Protein 2XXL (pdb70)

CATH classification: 3.30.1640.30 (+2 more: 2.40.10.10, 2.40.10.10)

Radius of gyration: 35.16 Å; Cα contacts (8 Å, |Δi|>4): 1669; chains: 2; bounding box: 76×98×61 Å

Secondary structure (DSSP, 8-state):
-TT-EEE-TTS-EEEEEEGGGBHHHHHHHHHHHHTTSPPPHHHHHHHHHHEEEEETTEEEEEEEGGGB-S-HHHHHHHT-TT---S--------SS-B--TTSSTTEEEEEEE-SSSEEEEEEEEEEETTEEEE-GGGTTT-TTTEEEEEES-SBTT-S--EEEETTEEEEPPPPEEEEEEEEEE-TT-BTTTTBS--EEEEESS----BTTB-PPB---SHHHHHHTTT-SEEEEEE---BTTB-S-SB-EEEEEEEE-HHHHHHHHTS---TTEEEE--S-SSSGGGSPTT-EEEEEE--TT-SS-EEEEEEEEEE----TTSPPPPEEEEEGGGGHHHHHHHHHHH-SS--/-TT-EEE-TTS-EEEEEEGGGBHHHHHHHHHHHHTTSPPPHHHHHHHHHHEEEEETTEEEEEEEGGGB-S-HHHHHHHT-TT---S----PPP-SS-B--TTSSTTEEEEEEEETTEEEEEEEEEEEETTEEEE-GGGTTTTTTTEEEEEES-SBTT-SS-EEEETTEEEEPPPPEEEEEEEEEE-TT-BTTTTBS--EEEEESS----BTTB-PPB---SHHHHHHTTT-SEEEEEES-EETTEES-SB-EEEEEEEE-HHHHHHHHTS---TTEEEE--S-SSSGGGSPTT-EEEEEE--TT-SS-EEEEEEEEEE----TTSPPPPEEEEEGGGGHHHHHHHHHHH-SS--

Structure (mmCIF, N/CA/C/O backbone):
data_2XXL
#
_entry.id   2XXL
#
_cell.length_a   78.260
_cell.length_b   92.040
_cell.length_c   113.340
_cell.angle_alpha   90.00
_cell.angle_beta   90.00
_cell.angle_gamma   90.00
#
_symmetry.space_group_name_H-M   'P 21 21 21'
#
loop_
_entity.id
_entity.type
_entity.pdbx_description
1 polymer 'GRAM-POSITIVE SPECIFIC SERINE PROTEASE, ISOFORM B'
2 branched beta-D-mannopyranose-(1-4)-2-acetamido-2-deoxy-beta-D-glucopyranose-(1-4)-[alpha-L-fucopyranose-(1-6)]2-acetamido-2-deoxy-beta-D-glucopyranose
3 non-polymer 2-acetamido-2-deoxy-beta-D-glucopyranose
4 non-polymer 'CALCIUM ION'
5 water water
#
loop_
_atom_site.group_PDB
_atom_site.id
_atom_site.type_symbol
_atom_site.label_atom_id
_atom_site.label_alt_id
_atom_site.label_comp_id
_atom_site.label_asym_id
_atom_site.label_entity_id
_atom_site.label_seq_id
_atom_site.pdbx_PDB_ins_code
_atom_site.Cartn_x
_atom_site.Cartn_y
_atom_site.Cartn_z
_atom_site.occupancy
_atom_site.B_iso_or_equiv
_atom_site.auth_seq_id
_atom_site.auth_comp_id
_atom_site.auth_asym_id
_atom_site.auth_atom_id
_atom_site.pdbx_PDB_model_num
ATOM 1 N N . ASP A 1 27 ? 5.804 -2.307 24.563 1.00 22.34 27 ASP A N 1
ATOM 2 C CA . ASP A 1 27 ? 6.063 -1.333 23.495 1.00 21.81 27 ASP A CA 1
ATOM 3 C C . ASP A 1 27 ? 5.689 0.071 23.951 1.00 22.83 27 ASP A C 1
ATOM 4 O O . ASP A 1 27 ? 4.914 0.224 24.902 1.00 20.53 27 ASP A O 1
ATOM 9 N N . TYR A 1 28 ? 6.175 1.100 23.216 1.00 19.46 28 TYR A N 1
ATOM 10 C CA . TYR A 1 28 ? 5.834 2.494 23.506 1.00 17.56 28 TYR A CA 1
ATOM 11 C C . TYR A 1 28 ? 4.306 2.622 23.589 1.00 18.91 28 TYR A C 1
ATOM 12 O O . TYR A 1 28 ? 3.582 2.107 22.717 1.00 17.05 28 TYR A O 1
ATOM 21 N N . ALA A 1 29 ? 3.833 3.302 24.649 1.00 15.50 29 ALA A N 1
ATOM 22 C CA . ALA A 1 29 ? 2.427 3.612 24.927 1.00 16.17 29 ALA A CA 1
ATOM 23 C C . ALA A 1 29 ? 1.504 2.420 25.255 1.00 17.50 29 ALA A C 1
ATOM 24 O O . ALA A 1 29 ? 0.310 2.624 25.438 1.00 16.31 29 ALA A O 1
ATOM 26 N N . ASP A 1 30 ? 2.067 1.214 25.446 1.00 15.51 30 ASP A N 1
ATOM 27 C CA . ASP A 1 30 ? 1.270 0.048 25.857 1.00 16.57 30 ASP A CA 1
ATOM 28 C C . ASP A 1 30 ? 0.651 0.293 27.231 1.00 21.25 30 ASP A C 1
ATOM 29 O O . ASP A 1 30 ? 1.245 1.005 28.068 1.00 17.61 30 ASP A O 1
ATOM 34 N N . ASP A 1 31 ? -0.549 -0.276 27.450 1.00 19.64 31 ASP A N 1
ATOM 35 C CA . ASP A 1 31 ? -1.211 -0.205 28.750 1.00 19.75 31 ASP A CA 1
ATOM 36 C C . ASP A 1 31 ? -0.347 -0.929 29.778 1.00 22.96 31 ASP A C 1
ATOM 37 O O . ASP A 1 31 ? 0.330 -1.910 29.448 1.00 21.45 31 ASP A O 1
ATOM 42 N N . CYS A 1 32 ? -0.306 -0.400 31.012 1.00 19.97 32 CYS A N 1
ATOM 43 C CA . CYS A 1 32 ? 0.504 -0.990 32.079 1.00 18.53 32 CYS A CA 1
ATOM 44 C C . CYS A 1 32 ? -0.075 -0.651 33.443 1.00 21.60 32 CYS A C 1
ATOM 45 O O . CYS A 1 32 ? -0.994 0.165 33.555 1.00 19.84 32 CYS A O 1
ATOM 48 N N . THR A 1 33 ? 0.486 -1.268 34.483 1.00 18.96 33 THR A N 1
ATOM 49 C CA . THR A 1 33 ? 0.100 -0.952 35.865 1.00 19.97 33 THR A CA 1
ATOM 50 C C . THR A 1 33 ? 1.343 -0.465 36.576 1.00 20.77 33 THR A C 1
ATOM 51 O O . THR A 1 33 ? 2.399 -1.076 36.456 1.00 21.90 33 THR A O 1
ATOM 55 N N . THR A 1 34 ? 1.246 0.684 37.249 1.00 19.10 34 THR A N 1
ATOM 56 C CA . THR A 1 34 ? 2.396 1.228 37.988 1.00 18.49 34 THR A CA 1
ATOM 57 C C . THR A 1 34 ? 2.710 0.323 39.204 1.00 21.87 34 THR A C 1
ATOM 58 O O . THR A 1 34 ? 1.823 -0.437 39.628 1.00 21.87 34 THR A O 1
ATOM 62 N N . PRO A 1 35 ? 3.920 0.405 39.802 1.00 17.41 35 PRO A N 1
ATOM 63 C CA . PRO A 1 35 ? 4.215 -0.421 40.992 1.00 17.69 35 PRO A CA 1
ATOM 64 C C . PRO A 1 35 ? 3.238 -0.196 42.150 1.00 23.57 35 PRO A C 1
ATOM 65 O O . PRO A 1 35 ? 3.008 -1.124 42.942 1.00 22.64 35 PRO A O 1
ATOM 69 N N . ASP A 1 36 ? 2.645 1.025 42.227 1.00 19.92 36 ASP A N 1
ATOM 70 C CA . ASP A 1 36 ? 1.630 1.424 43.216 1.00 19.47 36 ASP A CA 1
ATOM 71 C C . ASP A 1 36 ? 0.176 1.257 42.747 1.00 24.08 36 ASP A C 1
ATOM 72 O O . ASP A 1 36 ? -0.745 1.812 43.348 1.00 24.19 36 ASP A O 1
ATOM 77 N N . GLY A 1 37 ? -0.015 0.461 41.694 1.00 21.01 37 GLY A N 1
ATOM 78 C CA . GLY A 1 37 ? -1.323 0.028 41.201 1.00 21.47 37 GLY A CA 1
ATOM 79 C C . GLY A 1 37 ? -2.209 0.944 40.394 1.00 26.37 37 GLY A C 1
ATOM 80 O O . GLY A 1 37 ? -3.413 0.690 40.295 1.00 27.31 37 GLY A O 1
ATOM 81 N N . ASP A 1 38 ? -1.646 1.987 39.780 1.00 21.11 38 ASP A N 1
ATOM 82 C CA . ASP A 1 38 ? -2.446 2.871 38.942 1.00 19.64 38 ASP A CA 1
ATOM 83 C C . ASP A 1 38 ? -2.369 2.389 37.505 1.00 23.12 38 ASP A C 1
ATOM 84 O O . ASP A 1 38 ? -1.306 1.949 37.067 1.00 22.03 38 ASP A O 1
ATOM 89 N N . GLN A 1 39 ? -3.485 2.478 36.775 1.00 20.95 39 GLN A N 1
ATOM 90 C CA . GLN A 1 39 ? -3.480 2.117 35.363 1.00 21.29 39 GLN A CA 1
ATOM 91 C C . GLN A 1 39 ? -2.829 3.264 34.581 1.00 23.61 39 GLN A C 1
ATOM 92 O O . GLN A 1 39 ? -3.033 4.440 34.885 1.00 22.11 39 GLN A O 1
ATOM 98 N N . GLY A 1 40 ? -2.034 2.905 33.598 1.00 21.60 40 GLY A N 1
ATOM 99 C CA . GLY A 1 40 ? -1.371 3.916 32.788 1.00 20.41 40 GLY A CA 1
ATOM 100 C C . GLY A 1 40 ? -0.830 3.392 31.486 1.00 21.76 40 GLY A C 1
ATOM 101 O O . GLY A 1 40 ? -1.300 2.368 30.962 1.00 19.74 40 GLY A O 1
ATOM 102 N N . GLN A 1 41 ? 0.176 4.106 30.964 1.00 16.53 41 GLN A N 1
ATOM 103 C CA . GLN A 1 41 ? 0.815 3.733 29.706 1.00 15.37 41 GLN A CA 1
ATOM 104 C C . GLN A 1 41 ? 2.311 3.861 29.809 1.00 18.67 41 GLN A C 1
ATOM 105 O O . GLN A 1 41 ? 2.829 4.646 30.621 1.00 17.30 41 GLN A O 1
ATOM 111 N N . CYS A 1 42 ? 3.009 3.057 29.015 1.00 17.19 42 CYS A N 1
ATOM 112 C CA . CYS A 1 42 ? 4.459 2.982 28.967 1.00 18.55 42 CYS A CA 1
ATOM 113 C C . CYS A 1 42 ? 4.980 4.219 28.214 1.00 18.79 42 CYS A C 1
ATOM 114 O O . CYS A 1 42 ? 4.919 4.288 26.986 1.00 15.48 42 CYS A O 1
ATOM 117 N N . MET A 1 43 ? 5.475 5.208 28.961 1.00 14.14 43 MET A N 1
ATOM 118 C CA . MET A 1 43 ? 5.881 6.486 28.369 1.00 13.60 43 MET A CA 1
ATOM 119 C C . MET A 1 43 ? 7.337 6.904 28.712 1.00 16.60 43 MET A C 1
ATOM 120 O O . MET A 1 43 ? 7.856 6.508 29.752 1.00 16.17 43 MET A O 1
ATOM 125 N N . PRO A 1 44 ? 7.992 7.769 27.893 1.00 12.99 44 PRO A N 1
ATOM 126 C CA . PRO A 1 44 ? 9.301 8.303 28.311 1.00 12.80 44 PRO A CA 1
ATOM 127 C C . PRO A 1 44 ? 9.091 9.158 29.567 1.00 14.67 44 PRO A C 1
ATOM 128 O O . PRO A 1 44 ? 7.967 9.637 29.792 1.00 11.94 44 PRO A O 1
ATOM 132 N N . PHE A 1 45 ? 10.144 9.371 30.383 1.00 13.46 45 PHE A N 1
ATOM 133 C CA . PHE A 1 45 ? 9.965 10.166 31.606 1.00 12.84 45 PHE A CA 1
ATOM 134 C C . PHE A 1 45 ? 9.477 11.574 31.310 1.00 14.02 45 PHE A C 1
ATOM 135 O O . PHE A 1 45 ? 8.720 12.114 32.098 1.00 12.74 45 PHE A O 1
ATOM 143 N N . SER A 1 46 ? 9.920 12.165 30.177 1.00 11.86 46 SER A N 1
ATOM 144 C CA . SER A 1 46 ? 9.558 13.536 29.763 1.00 11.50 46 SER A CA 1
ATOM 145 C C . SER A 1 46 ? 8.078 13.680 29.420 1.00 12.45 46 SER A C 1
ATOM 146 O O . SER A 1 46 ? 7.610 14.805 29.237 1.00 9.63 46 SER A O 1
ATOM 149 N N . SER A 1 47 ? 7.357 12.544 29.298 1.00 9.05 47 SER A N 1
ATOM 150 C CA . SER A 1 47 ? 5.925 12.515 29.019 1.00 8.58 47 SER A CA 1
ATOM 151 C C . SER A 1 47 ? 5.151 12.061 30.246 1.00 12.60 47 SER A C 1
ATOM 152 O O . SER A 1 47 ? 3.999 11.666 30.127 1.00 11.61 47 SER A O 1
ATOM 155 N N . CYS A 1 48 ? 5.777 12.138 31.428 1.00 10.42 48 CYS A N 1
ATOM 156 C CA . CYS A 1 48 ? 5.080 11.788 32.645 1.00 10.62 48 CYS A CA 1
ATOM 157 C C . CYS A 1 48 ? 5.288 12.903 33.639 1.00 13.65 48 CYS A C 1
ATOM 158 O O . CYS A 1 48 ? 6.392 13.059 34.165 1.00 12.92 48 CYS A O 1
ATOM 161 N N . ARG A 1 49 ? 4.247 13.709 33.865 1.00 12.40 49 ARG A N 1
ATOM 162 C CA . ARG A 1 49 ? 4.367 14.858 34.749 1.00 12.93 49 ARG A CA 1
ATOM 163 C C . ARG A 1 49 ? 4.984 14.515 36.118 1.00 15.29 49 ARG A C 1
ATOM 164 O O . ARG A 1 49 ? 5.901 15.207 36.556 1.00 12.60 49 ARG A O 1
ATOM 172 N N . THR A 1 50 ? 4.480 13.459 36.778 1.00 11.60 50 THR A N 1
ATOM 173 C CA . THR A 1 50 ? 4.950 13.063 38.117 1.00 11.49 50 THR A CA 1
ATOM 174 C C . THR A 1 50 ? 6.402 12.617 38.197 1.00 14.54 50 THR A C 1
ATOM 175 O O . THR A 1 50 ? 7.124 13.036 39.116 1.00 12.95 50 THR A O 1
ATOM 179 N N . ILE A 1 51 ? 6.854 11.795 37.225 1.00 12.49 51 ILE A N 1
ATOM 180 C CA . ILE A 1 51 ? 8.258 11.339 37.194 1.00 11.32 51 ILE A CA 1
ATOM 181 C C . ILE A 1 51 ? 9.166 12.522 36.896 1.00 15.23 51 ILE A C 1
ATOM 182 O O . ILE A 1 51 ? 10.160 12.738 37.605 1.00 15.23 51 ILE A O 1
ATOM 187 N N . GLU A 1 52 ? 8.819 13.305 35.858 1.00 9.44 52 GLU A N 1
ATOM 188 C CA . GLU A 1 52 ? 9.618 14.477 35.527 1.00 9.49 52 GLU A CA 1
ATOM 189 C C . GLU A 1 52 ? 9.736 15.463 36.717 1.00 11.21 52 GLU A C 1
ATOM 190 O O . GLU A 1 52 ? 10.832 15.974 36.961 1.00 10.19 52 GLU A O 1
ATOM 196 N N . GLU A 1 53 ? 8.629 15.720 37.462 1.00 12.10 53 GLU A N 1
ATOM 197 C CA . GLU A 1 53 ? 8.676 16.610 38.643 1.00 12.06 53 GLU A CA 1
ATOM 198 C C . GLU A 1 53 ? 9.688 16.074 39.665 1.00 14.40 53 GLU A C 1
ATOM 199 O O . GLU A 1 53 ? 10.523 16.841 40.149 1.00 13.23 53 GLU A O 1
ATOM 205 N N . ARG A 1 54 ? 9.622 14.770 39.990 1.00 10.41 54 ARG A N 1
ATOM 206 C CA . ARG A 1 54 ? 10.548 14.192 40.987 1.00 10.15 54 ARG A CA 1
ATOM 207 C C . ARG A 1 54 ? 12.013 14.293 40.551 1.00 14.28 54 ARG A C 1
ATOM 208 O O . ARG A 1 54 ? 12.878 14.667 41.354 1.00 13.76 54 ARG A O 1
ATOM 216 N N . LEU A 1 55 ? 12.287 13.990 39.283 1.00 11.44 55 LEU A N 1
ATOM 217 C CA . LEU A 1 55 ? 13.643 14.076 38.735 1.00 12.71 55 LEU A CA 1
ATOM 218 C C . LEU A 1 55 ? 14.153 15.517 38.702 1.00 15.75 55 LEU A C 1
ATOM 219 O O . LEU A 1 55 ? 15.308 15.766 39.066 1.00 14.37 55 LEU A O 1
ATOM 224 N N . THR A 1 56 ? 13.289 16.468 38.312 1.00 11.28 56 THR A N 1
ATOM 225 C CA . THR A 1 56 ? 13.630 17.898 38.255 1.00 11.56 56 THR A CA 1
ATOM 226 C C . THR A 1 56 ? 13.861 18.477 39.642 1.00 14.01 56 THR A C 1
ATOM 227 O O . THR A 1 56 ? 14.805 19.245 39.850 1.00 14.25 56 THR A O 1
ATOM 231 N N . GLU A 1 57 ? 12.991 18.123 40.591 1.00 11.42 57 GLU A N 1
ATOM 232 C CA . GLU A 1 57 ? 13.117 18.622 41.957 1.00 11.02 57 GLU A CA 1
ATOM 233 C C . GLU A 1 57 ? 14.429 18.195 42.599 1.00 15.70 57 GLU A C 1
ATOM 234 O O . GLU A 1 57 ? 15.072 1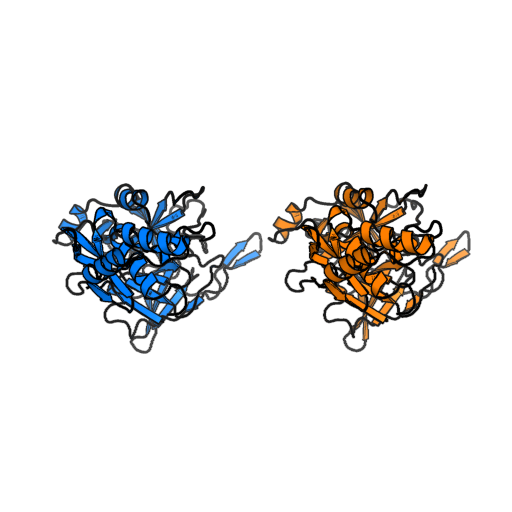9.022 43.258 1.00 13.31 57 GLU A O 1
ATOM 240 N N . ALA A 1 58 ? 14.838 16.928 42.398 1.00 13.09 58 ALA A N 1
ATOM 241 C CA . ALA A 1 58 ? 16.123 16.451 42.943 1.00 13.50 58 ALA A CA 1
ATOM 242 C C . ALA A 1 58 ? 17.278 17.199 42.240 1.00 18.39 58 ALA A C 1
ATOM 243 O O . ALA A 1 58 ? 18.137 17.764 42.915 1.00 18.40 58 ALA A O 1
ATOM 245 N N . GLN A 1 59 ? 17.262 17.279 40.901 1.00 15.85 59 GLN A N 1
ATOM 246 C CA . GLN A 1 59 ? 18.292 18.034 40.175 1.00 15.45 59 GLN A CA 1
ATOM 247 C C . GLN A 1 59 ? 18.412 19.484 40.669 1.00 19.01 59 GLN A C 1
ATOM 248 O O . GLN A 1 59 ? 19.529 19.961 40.867 1.00 18.33 59 GLN A O 1
ATOM 254 N N . LYS A 1 60 ? 17.275 20.195 40.836 1.00 16.77 60 LYS A N 1
ATOM 255 C CA . LYS A 1 60 ? 17.260 21.593 41.284 1.00 17.38 60 LYS A CA 1
ATOM 256 C C . LYS A 1 60 ? 17.888 21.760 42.673 1.00 20.58 60 LYS A C 1
ATOM 257 O O . LYS A 1 60 ? 18.516 22.784 42.929 1.00 20.58 60 LYS A O 1
ATOM 263 N N . ALA A 1 61 ? 17.747 20.742 43.537 1.00 15.17 61 ALA A N 1
ATOM 264 C CA . ALA A 1 61 ? 18.310 20.760 44.896 1.00 16.22 61 ALA A CA 1
ATOM 265 C C . ALA A 1 61 ? 19.784 20.313 44.902 1.00 20.46 61 ALA A C 1
ATOM 266 O O . ALA A 1 61 ? 20.387 20.236 45.969 1.00 20.33 61 ALA A O 1
ATOM 268 N N . GLY A 1 62 ? 20.332 20.004 43.718 1.00 16.71 62 GLY A N 1
ATOM 269 C CA . GLY A 1 62 ? 21.694 19.506 43.550 1.00 15.73 62 GLY A CA 1
ATOM 270 C C . GLY A 1 62 ? 21.900 18.135 44.159 1.00 17.66 62 GLY A C 1
ATOM 271 O O . GLY A 1 62 ? 22.957 17.849 44.727 1.00 16.79 62 GLY A O 1
ATOM 272 N N . GLN A 1 63 ? 20.876 17.268 44.054 1.00 13.27 63 GLN A N 1
ATOM 273 C CA . GLN A 1 63 ? 20.893 15.911 44.618 1.00 13.20 63 GLN A CA 1
ATOM 274 C C . GLN A 1 63 ? 20.318 14.896 43.614 1.00 19.29 63 GLN A C 1
ATOM 275 O O . GLN A 1 63 ? 19.733 15.291 42.613 1.00 17.53 63 GLN A O 1
ATOM 281 N N . LYS A 1 64 ? 20.493 13.597 43.906 1.00 20.24 64 LYS A N 1
ATOM 282 C CA . LYS A 1 64 ? 19.875 12.478 43.191 1.00 20.69 64 LYS A CA 1
ATOM 283 C C . LYS A 1 64 ? 18.527 12.267 43.881 1.00 22.72 64 LYS A C 1
ATOM 284 O O . LYS A 1 64 ? 18.356 12.679 45.039 1.00 20.17 64 LYS A O 1
ATOM 290 N N . VAL A 1 65 ? 17.598 11.536 43.227 1.00 19.35 65 VAL A N 1
ATOM 291 C CA . VAL A 1 65 ? 16.319 11.166 43.833 1.00 18.86 65 VAL A CA 1
ATOM 292 C C . VAL A 1 65 ? 16.606 10.206 44.995 1.00 22.48 65 VAL A C 1
ATOM 293 O O . VAL A 1 65 ? 17.663 9.557 44.976 1.00 22.04 65 VAL A O 1
ATOM 297 N N . PRO A 1 66 ? 15.730 10.088 46.020 1.00 21.29 66 PRO A N 1
ATOM 298 C CA . PRO A 1 66 ? 16.017 9.124 47.094 1.00 20.88 66 PRO A CA 1
ATOM 299 C C . PRO A 1 66 ? 16.062 7.690 46.575 1.00 25.71 66 PRO A C 1
ATOM 300 O O . PRO A 1 66 ? 15.504 7.372 45.509 1.00 23.22 66 PRO A O 1
ATOM 304 N N . ALA A 1 67 ? 16.760 6.828 47.329 1.00 23.16 67 ALA A N 1
ATOM 305 C CA . ALA A 1 67 ? 16.924 5.416 47.009 1.00 23.22 67 ALA A CA 1
ATOM 306 C C . ALA A 1 67 ? 15.594 4.708 46.787 1.00 25.84 67 ALA A C 1
ATOM 307 O O . ALA A 1 67 ? 15.476 3.945 45.829 1.00 25.66 67 ALA A O 1
ATOM 309 N N . ASP A 1 68 ? 14.582 4.973 47.644 1.00 22.59 68 ASP A N 1
ATOM 310 C CA . ASP A 1 68 ? 13.277 4.333 47.506 1.00 22.13 68 ASP A CA 1
ATOM 311 C C . ASP A 1 68 ? 12.568 4.751 46.212 1.00 23.32 68 ASP A C 1
ATOM 312 O O . ASP A 1 68 ? 11.903 3.922 45.604 1.00 22.62 68 ASP A O 1
ATOM 317 N N . TYR A 1 69 ? 12.761 6.003 45.769 1.00 19.93 69 TYR A N 1
ATOM 318 C CA . TYR A 1 69 ? 12.187 6.460 44.502 1.00 19.33 69 TYR A CA 1
ATOM 319 C C . TYR A 1 69 ? 12.930 5.857 43.313 1.00 22.32 69 TYR A C 1
ATOM 320 O O . TYR A 1 69 ? 12.293 5.487 42.326 1.00 21.50 69 TYR A O 1
ATOM 329 N N . ALA A 1 70 ? 14.277 5.740 43.404 1.00 20.22 70 ALA A N 1
ATOM 330 C CA . ALA A 1 70 ? 15.094 5.104 42.369 1.00 21.11 70 ALA A CA 1
ATOM 331 C C . ALA A 1 70 ? 14.620 3.641 42.216 1.00 25.27 70 ALA A C 1
ATOM 332 O O . ALA A 1 70 ? 14.458 3.162 41.094 1.00 25.29 70 ALA A O 1
ATOM 334 N N . SER A 1 71 ? 14.305 2.979 43.348 1.00 22.03 71 SER A N 1
ATOM 335 C CA . SER A 1 71 ? 13.767 1.617 43.370 1.00 21.43 71 SER A CA 1
ATOM 336 C C . SER A 1 71 ? 12.377 1.542 42.702 1.00 24.23 71 SER A C 1
ATOM 337 O O . SER A 1 71 ? 12.113 0.603 41.944 1.00 25.02 71 SER A O 1
ATOM 340 N N . TYR A 1 72 ? 11.503 2.543 42.964 1.00 19.68 72 TYR A N 1
ATOM 341 C CA . TYR A 1 72 ? 10.177 2.644 42.354 1.00 17.72 72 TYR A CA 1
ATOM 342 C C . TYR A 1 72 ? 10.318 2.769 40.828 1.00 18.90 72 TYR A C 1
ATOM 343 O O . TYR A 1 72 ? 9.585 2.095 40.107 1.00 17.62 72 TYR A O 1
ATOM 352 N N . LEU A 1 73 ? 11.253 3.622 40.339 1.00 16.18 73 LEU A N 1
ATOM 353 C CA . LEU A 1 73 ? 11.449 3.807 38.897 1.00 17.32 73 LEU A CA 1
ATOM 354 C C . LEU A 1 73 ? 11.933 2.520 38.222 1.00 22.62 73 LEU A C 1
ATOM 355 O O . LEU A 1 73 ? 11.509 2.217 37.115 1.00 20.99 73 LEU A O 1
ATOM 360 N N . GLN A 1 74 ? 12.787 1.743 38.918 1.00 21.51 74 GLN A N 1
ATOM 361 C CA . GLN A 1 74 ? 13.262 0.462 38.407 1.00 21.02 74 GLN A CA 1
ATOM 362 C C . GLN A 1 74 ? 12.063 -0.493 38.249 1.00 23.22 74 GLN A C 1
ATOM 363 O O . GLN A 1 74 ? 11.984 -1.219 37.250 1.00 23.19 74 GLN A O 1
ATOM 369 N N . LYS A 1 75 ? 11.130 -0.470 39.210 1.00 17.82 75 LYS A N 1
ATOM 370 C CA . LYS A 1 75 ? 9.931 -1.311 39.146 1.00 18.09 75 LYS A CA 1
ATOM 371 C C . LYS A 1 75 ? 8.966 -0.820 38.049 1.00 22.40 75 LYS A C 1
ATOM 372 O O . LYS A 1 75 ? 8.307 -1.631 37.396 1.00 20.87 75 LYS A O 1
ATOM 378 N N . ALA A 1 76 ? 8.908 0.512 37.844 1.00 19.26 76 ALA A N 1
ATOM 379 C CA . ALA A 1 76 ? 8.037 1.159 36.858 1.00 17.04 76 ALA A CA 1
ATOM 380 C C . ALA A 1 76 ? 8.551 1.026 35.416 1.00 20.32 76 ALA A C 1
ATOM 381 O O . ALA A 1 76 ? 7.771 1.214 34.478 1.00 17.18 76 ALA A O 1
ATOM 383 N N . LEU A 1 77 ? 9.852 0.735 35.249 1.00 18.20 77 LEU A N 1
ATOM 384 C CA . LEU A 1 77 ? 10.517 0.586 33.958 1.00 18.97 77 LEU A CA 1
ATOM 385 C C . LEU A 1 77 ? 9.767 -0.437 33.095 1.00 25.14 77 LEU A C 1
ATOM 386 O O . LEU A 1 77 ? 9.487 -1.541 33.557 1.00 23.57 77 LEU A O 1
ATOM 391 N N . CYS A 1 78 ? 9.370 -0.035 31.877 1.00 21.86 78 CYS A N 1
ATOM 392 C CA . CYS A 1 78 ? 8.632 -0.942 31.006 1.00 23.29 78 CYS A CA 1
ATOM 393 C C . CYS A 1 78 ? 9.314 -1.224 29.668 1.00 29.67 78 CYS A C 1
ATOM 394 O O . CYS A 1 78 ? 8.702 -1.820 28.778 1.00 31.06 78 CYS A O 1
ATOM 397 N N . GLY A 1 79 ? 10.588 -0.852 29.578 1.00 25.32 79 GLY A N 1
ATOM 398 C CA . GLY A 1 79 ? 11.407 -1.100 28.403 1.00 25.43 79 GLY A CA 1
ATOM 399 C C . GLY A 1 79 ? 12.182 0.096 27.896 1.00 27.46 79 GLY A C 1
ATOM 400 O O . GLY A 1 79 ? 12.077 1.195 28.437 1.00 25.46 79 GLY A O 1
ATOM 401 N N . GLU A 1 80 ? 12.995 -0.140 26.864 1.00 25.49 80 GLU A N 1
ATOM 402 C CA . GLU A 1 80 ? 13.805 0.876 26.201 1.00 25.88 80 GLU A CA 1
ATOM 403 C C . GLU A 1 80 ? 13.442 0.819 24.719 1.00 29.59 80 GLU A C 1
ATOM 404 O O . GLU A 1 80 ? 13.648 -0.214 24.076 1.00 30.30 80 GLU A O 1
ATOM 410 N N . PHE A 1 81 ? 12.830 1.902 24.203 1.00 23.88 81 PHE A N 1
ATOM 411 C CA . PHE A 1 81 ? 12.376 1.982 22.814 1.00 22.96 81 PHE A CA 1
ATOM 412 C C . PHE A 1 81 ? 13.045 3.154 22.130 1.00 27.06 81 PHE A C 1
ATOM 413 O O . PHE A 1 81 ? 13.019 4.273 22.656 1.00 24.91 81 PHE A O 1
ATOM 421 N N . ASN A 1 82 ? 13.715 2.879 20.985 1.00 24.56 82 ASN A N 1
ATOM 422 C CA . ASN A 1 82 ? 14.472 3.869 20.214 1.00 24.00 82 ASN A CA 1
ATOM 423 C C . ASN A 1 82 ? 15.474 4.622 21.119 1.00 28.18 82 ASN A C 1
ATOM 424 O O . ASN A 1 82 ? 15.585 5.853 21.079 1.00 27.63 82 ASN A O 1
ATOM 429 N N . GLY A 1 83 ? 16.135 3.846 21.989 1.00 25.26 83 GLY A N 1
ATOM 430 C CA . GLY A 1 83 ? 17.148 4.320 22.928 1.00 24.98 83 GLY A CA 1
ATOM 431 C C . GLY A 1 83 ? 16.647 5.129 24.107 1.00 28.13 83 GLY A C 1
ATOM 432 O O . GLY A 1 83 ? 17.456 5.702 24.834 1.00 29.05 83 GLY A O 1
ATOM 433 N N . VAL A 1 84 ? 15.319 5.175 24.327 1.00 22.30 84 VAL A N 1
ATOM 434 C CA . VAL A 1 84 ? 14.742 5.969 25.427 1.00 20.30 84 VAL A CA 1
ATOM 435 C C . VAL A 1 84 ? 14.096 5.026 26.458 1.00 20.37 84 VAL A C 1
ATOM 436 O O . VAL A 1 84 ? 13.304 4.170 26.073 1.00 19.11 84 VAL A O 1
ATOM 440 N N . ARG A 1 85 ? 14.435 5.189 27.746 1.00 18.25 85 ARG A N 1
ATOM 441 C CA . ARG A 1 85 ? 13.832 4.397 28.824 1.00 18.38 85 ARG A CA 1
ATOM 442 C C . ARG A 1 85 ? 12.394 4.856 28.991 1.00 19.20 85 ARG A C 1
ATOM 443 O O . ARG A 1 85 ? 12.116 6.057 28.947 1.00 16.89 85 ARG A O 1
ATOM 451 N N . HIS A 1 86 ? 11.482 3.891 29.124 1.00 16.09 86 HIS A N 1
ATOM 452 C CA . HIS A 1 86 ? 10.069 4.157 29.294 1.00 15.60 86 HIS A CA 1
ATOM 453 C C . HIS A 1 86 ? 9.620 3.622 30.639 1.00 16.92 86 HIS A C 1
ATOM 454 O O . HIS A 1 86 ? 10.077 2.555 31.066 1.00 15.63 86 HIS A O 1
ATOM 461 N N . PHE A 1 87 ? 8.689 4.335 31.268 1.00 13.51 87 PHE A N 1
ATOM 462 C CA . PHE A 1 87 ? 8.174 3.976 32.590 1.00 13.59 87 PHE A CA 1
ATOM 463 C C . PHE A 1 87 ? 6.674 3.968 32.571 1.00 17.38 87 PHE A C 1
ATOM 464 O O . PHE A 1 87 ? 6.065 4.751 31.832 1.00 15.33 87 PHE A O 1
ATOM 472 N N . CYS A 1 88 ? 6.049 3.126 33.422 1.00 16.10 88 CYS A N 1
ATOM 473 C CA . CYS A 1 88 ? 4.595 3.158 33.481 1.00 16.03 88 CYS A CA 1
ATOM 474 C C . CYS A 1 88 ? 4.147 4.452 34.154 1.00 18.42 88 CYS A C 1
ATOM 475 O O . CYS A 1 88 ? 4.559 4.735 35.281 1.00 18.14 88 CYS A O 1
ATOM 478 N N . CYS A 1 89 ? 3.366 5.257 33.439 1.00 14.22 89 CYS A N 1
ATOM 479 C CA . CYS A 1 89 ? 2.880 6.542 33.908 1.00 13.32 89 CYS A CA 1
ATOM 480 C C . CYS A 1 89 ? 1.381 6.468 34.110 1.00 18.11 89 CYS A C 1
ATOM 481 O O . CYS A 1 89 ? 0.682 6.115 33.165 1.00 16.19 89 CYS A O 1
ATOM 484 N N . PRO A 1 90 ? 0.849 6.907 35.285 1.00 15.41 90 PRO A N 1
ATOM 485 C CA . PRO A 1 90 ? -0.607 6.931 35.467 1.00 14.95 90 PRO A CA 1
ATOM 486 C C . PRO A 1 90 ? -1.284 7.753 34.364 1.00 18.91 90 PRO A C 1
ATOM 487 O O . PRO A 1 90 ? -0.789 8.822 33.997 1.00 16.58 90 PRO A O 1
ATOM 491 N N . SER A 1 91 ? -2.383 7.223 33.786 1.00 17.32 91 SER A N 1
ATOM 492 C CA . SER A 1 91 ? -3.093 7.870 32.671 1.00 17.09 91 SER A CA 1
ATOM 493 C C . SER A 1 91 ? -3.266 9.410 32.775 1.00 20.74 91 SER A C 1
ATOM 494 O O . SER A 1 91 ? -2.946 10.124 31.820 1.00 19.12 91 SER A O 1
ATOM 497 N N . ALA A 1 92 ? -3.738 9.912 33.929 1.00 17.05 92 ALA A N 1
ATOM 498 C CA . ALA A 1 92 ? -3.978 11.342 34.149 1.00 17.48 92 ALA A CA 1
ATOM 499 C C . ALA A 1 92 ? -2.687 12.184 34.238 1.00 18.91 92 ALA A C 1
ATOM 500 O O . ALA A 1 92 ? -2.763 13.411 34.184 1.00 18.85 92 ALA A O 1
ATOM 502 N N . ASN A 1 93 ? -1.523 11.530 34.372 1.00 14.27 93 ASN A N 1
ATOM 503 C CA . ASN A 1 93 ? -0.222 12.198 34.511 1.00 12.29 93 ASN A CA 1
ATOM 504 C C . ASN A 1 93 ? 0.561 12.261 33.199 1.00 15.25 93 ASN A C 1
ATOM 505 O O . ASN A 1 93 ? 1.607 12.905 33.149 1.00 14.09 93 ASN A O 1
ATOM 510 N N . ILE A 1 94 ? 0.062 11.590 32.147 1.00 12.33 94 ILE A N 1
ATOM 511 C CA . ILE A 1 94 ? 0.711 11.606 30.831 1.00 11.93 94 ILE A CA 1
ATOM 512 C C . ILE A 1 94 ? 0.646 13.035 30.275 1.00 13.52 94 ILE A C 1
ATOM 513 O O . ILE A 1 94 ? -0.403 13.686 30.326 1.00 12.74 94 ILE A O 1
ATOM 518 N N . GLN A 1 95 ? 1.770 13.519 29.762 1.00 10.23 95 GLN A N 1
ATOM 519 C CA . GLN A 1 95 ? 1.827 14.860 29.195 1.00 10.51 95 GLN A CA 1
ATOM 520 C C . GLN A 1 95 ? 2.571 14.799 27.868 1.00 12.76 95 GLN A C 1
ATOM 521 O O . GLN A 1 95 ? 3.361 13.865 27.657 1.00 10.56 95 GLN A O 1
ATOM 527 N N . HIS A 1 96 ? 2.361 15.797 26.982 1.00 9.92 96 HIS A N 1
ATOM 528 C CA . HIS A 1 96 ? 3.141 15.844 25.727 1.00 8.97 96 HIS A CA 1
ATOM 529 C C . HIS A 1 96 ? 4.632 15.947 26.096 1.00 12.03 96 HIS A C 1
ATOM 530 O O . HIS A 1 96 ? 4.968 16.523 27.137 1.00 11.12 96 HIS A O 1
ATOM 537 N N . ASN A 1 97 ? 5.507 15.308 25.310 1.00 9.59 97 ASN A N 1
ATOM 538 C CA . ASN A 1 97 ? 6.941 15.252 25.629 1.00 9.44 97 ASN A CA 1
ATOM 539 C C . ASN A 1 97 ? 7.543 16.624 25.893 1.00 10.86 97 ASN A C 1
ATOM 540 O O . ASN A 1 97 ? 7.520 17.469 25.001 1.00 10.18 97 ASN A O 1
ATOM 545 N N . SER A 1 98 ? 7.998 16.898 27.159 1.00 8.57 98 SER A N 1
ATOM 546 C CA . SER A 1 98 ? 8.507 18.224 27.499 1.00 9.22 98 SER A CA 1
ATOM 547 C C . SER A 1 98 ? 9.716 18.671 26.636 1.00 12.69 98 SER A C 1
ATOM 548 O O . SER A 1 98 ? 9.920 19.866 26.457 1.00 13.45 98 SER A O 1
ATOM 551 N N . LYS A 1 99 ? 10.485 17.705 26.078 1.00 11.74 99 LYS A N 1
ATOM 552 C CA . LYS A 1 99 ? 11.657 17.974 25.228 1.00 12.61 99 LYS A CA 1
ATOM 553 C C . LYS A 1 99 ? 11.253 18.616 23.890 1.00 17.24 99 LYS A C 1
ATOM 554 O O . LYS A 1 99 ? 12.029 19.344 23.292 1.00 19.38 99 LYS A O 1
ATOM 560 N N . VAL A 1 100 ? 10.019 18.382 23.457 1.00 12.25 100 VAL A N 1
ATOM 561 C CA . VAL A 1 100 ? 9.463 18.940 22.221 1.00 10.41 100 VAL A CA 1
ATOM 562 C C . VAL A 1 100 ? 8.522 20.097 22.544 1.00 11.78 100 VAL A C 1
ATOM 563 O O . VAL A 1 100 ? 8.495 21.089 21.819 1.00 10.24 100 VAL A O 1
ATOM 567 N N . MET A 1 101 ? 7.773 20.006 23.658 1.00 10.88 101 MET A N 1
ATOM 568 C CA . MET A 1 101 ? 6.881 21.111 24.052 1.00 9.84 101 MET A CA 1
ATOM 569 C C . MET A 1 101 ? 7.678 22.378 24.344 1.00 13.35 101 MET A C 1
ATOM 570 O O . MET A 1 101 ? 7.169 23.477 24.122 1.00 12.63 101 MET A O 1
ATOM 575 N N . SER A 1 102 ? 8.939 22.234 24.783 1.00 11.95 102 SER A N 1
ATOM 576 C CA . SER A 1 102 ? 9.790 23.410 25.038 1.00 11.44 102 SER A CA 1
ATOM 577 C C . SER A 1 102 ? 10.031 24.197 23.730 1.00 15.02 102 SER A C 1
ATOM 578 O O . SER A 1 102 ? 10.118 25.428 23.762 1.00 15.33 102 SER A O 1
ATOM 581 N N . LEU A 1 103 ? 10.057 23.492 22.580 1.00 10.08 103 LEU A N 1
ATOM 582 C CA . LEU A 1 103 ? 10.150 24.146 21.284 1.00 9.66 103 LEU A CA 1
ATOM 583 C C . LEU A 1 103 ? 8.803 24.791 20.902 1.00 14.01 103 LEU A C 1
ATOM 584 O O . LEU A 1 103 ? 8.753 25.987 20.603 1.00 13.18 103 LEU A O 1
ATOM 589 N N . PHE A 1 104 ? 7.720 23.986 20.879 1.00 9.54 104 PHE A N 1
ATOM 590 C CA . PHE A 1 104 ? 6.393 24.444 20.483 1.00 9.29 104 PHE A CA 1
ATOM 591 C C . PHE A 1 104 ? 5.863 25.605 21.306 1.00 14.23 104 PHE A C 1
ATOM 592 O O . PHE A 1 104 ? 5.111 26.414 20.772 1.00 12.99 104 PHE A O 1
ATOM 600 N N . LYS A 1 105 ? 6.259 25.687 22.600 1.00 12.98 105 LYS A N 1
ATOM 601 C CA . LYS A 1 105 ? 5.825 26.756 23.509 1.00 13.22 105 LYS A CA 1
ATOM 602 C C . LYS A 1 105 ? 6.829 27.920 23.572 1.00 20.43 105 LYS A C 1
ATOM 603 O O . LYS A 1 105 ? 6.569 28.910 24.257 1.00 21.41 105 LYS A O 1
ATOM 609 N N . ASP A 1 106 ? 7.961 27.816 22.869 1.00 16.71 106 ASP A N 1
ATOM 610 C CA . ASP A 1 106 ? 8.949 28.887 22.876 1.00 16.97 106 ASP A CA 1
ATOM 611 C C . ASP A 1 106 ? 8.330 30.158 22.289 1.00 22.48 106 ASP A C 1
ATOM 612 O O . ASP A 1 106 ? 7.696 30.095 21.233 1.00 20.72 106 ASP A O 1
ATOM 617 N N . GLU A 1 107 ? 8.479 31.310 22.979 1.00 20.87 107 GLU A N 1
ATOM 618 C CA . GLU A 1 107 ? 7.885 32.568 22.486 1.00 21.41 107 GLU A CA 1
ATOM 619 C C . GLU A 1 107 ? 8.407 32.958 21.092 1.00 24.85 107 GLU A C 1
ATOM 620 O O . GLU A 1 107 ? 7.729 33.688 20.373 1.00 26.72 107 GLU A O 1
ATOM 626 N N . ASN A 1 108 ? 9.585 32.446 20.710 1.00 19.59 108 ASN A N 1
ATOM 627 C CA . ASN A 1 108 ? 10.220 32.728 19.418 1.00 19.61 108 ASN A CA 1
ATOM 628 C C . ASN A 1 108 ? 9.943 31.668 18.351 1.00 21.03 108 ASN A C 1
ATOM 629 O O . ASN A 1 108 ? 10.423 31.804 17.221 1.00 20.91 108 ASN A O 1
ATOM 634 N N . PHE A 1 109 ? 9.158 30.616 18.694 1.00 16.53 109 PHE A N 1
ATOM 635 C CA . PHE A 1 109 ? 8.795 29.576 17.720 1.00 15.35 109 PHE A CA 1
ATOM 636 C C . PHE A 1 109 ? 7.663 30.132 16.850 1.00 20.80 109 PHE A C 1
ATOM 637 O O . PHE A 1 109 ? 6.505 30.169 17.257 1.00 21.97 109 PHE A O 1
ATOM 645 N N . ASP A 1 110 ? 8.013 30.601 15.667 1.00 18.76 110 ASP A N 1
ATOM 646 C CA . ASP A 1 110 ? 7.066 31.276 14.780 1.00 18.85 110 ASP A CA 1
ATOM 647 C C . ASP A 1 110 ? 6.212 30.309 13.916 1.00 19.05 110 ASP A C 1
ATOM 648 O O . ASP A 1 110 ? 6.436 30.186 12.709 1.00 20.13 110 ASP A O 1
ATOM 653 N N . CYS A 1 111 ? 5.270 29.582 14.551 1.00 13.26 111 CYS A N 1
ATOM 654 C CA . CYS A 1 111 ? 4.400 28.659 13.798 1.00 9.89 111 CYS A CA 1
ATOM 655 C C . CYS A 1 111 ? 3.060 29.299 13.399 1.00 11.97 111 CYS A C 1
ATOM 656 O O . CYS A 1 111 ? 2.549 30.178 14.111 1.00 11.39 111 CYS A O 1
ATOM 659 N N . GLY A 1 112 ? 2.501 28.821 12.285 1.00 8.64 112 GLY A N 1
ATOM 660 C CA . GLY A 1 112 ? 1.186 29.187 11.768 1.00 7.99 112 GLY A CA 1
ATOM 661 C C . GLY A 1 112 ? 0.929 30.661 11.535 1.00 12.49 112 GLY A C 1
ATOM 662 O O . GLY A 1 112 ? -0.226 31.094 11.548 1.00 12.04 112 GLY A O 1
ATOM 663 N N . ASN A 1 113 ? 1.984 31.430 11.289 1.00 11.50 113 ASN A N 1
ATOM 664 C CA . ASN A 1 113 ? 1.847 32.864 11.051 1.00 14.41 113 ASN A CA 1
ATOM 665 C C . ASN A 1 113 ? 1.184 33.129 9.687 1.00 23.65 113 ASN A C 1
ATOM 666 O O . ASN A 1 113 ? 1.693 32.668 8.676 1.00 23.33 113 ASN A O 1
ATOM 671 N N . PHE A 1 114 ? 0.090 33.909 9.666 1.00 27.13 114 PHE A N 1
ATOM 672 C CA . PHE A 1 114 ? -0.576 34.314 8.410 1.00 29.64 114 PHE A CA 1
ATOM 673 C C . PHE A 1 114 ? -1.449 35.570 8.611 1.00 40.73 114 PHE A C 1
ATOM 674 O O . PHE A 1 114 ? -1.991 35.806 9.704 1.00 39.33 114 PHE A O 1
ATOM 682 N N . LEU A 1 115 ? -1.625 36.343 7.533 1.00 42.58 115 LEU A N 1
ATOM 683 C CA . LEU A 1 115 ? -2.478 37.534 7.550 1.00 44.30 115 LEU A CA 1
ATOM 684 C C . LEU A 1 115 ? -3.821 37.210 6.900 1.00 50.41 115 LEU A C 1
ATOM 685 O O . LEU A 1 115 ? -4.802 37.201 7.627 1.00 51.34 115 LEU A O 1
ATOM 690 N N . SER A 1 116 ? -3.901 36.800 5.617 1.00 47.50 116 SER A N 1
ATOM 691 C CA . SER A 1 116 ? -2.836 36.724 4.616 1.00 47.48 116 SER A CA 1
ATOM 692 C C . SER A 1 116 ? -3.224 37.446 3.316 1.00 53.44 116 SER A C 1
ATOM 693 O O . SER A 1 116 ? -2.466 38.301 2.850 1.00 53.46 116 SER A O 1
ATOM 696 N N . GLN A 1 117 ? -4.431 37.163 2.781 1.00 50.23 117 GLN A N 1
ATOM 697 C CA . GLN A 1 117 ? -4.886 37.746 1.523 1.00 49.79 117 GLN A CA 1
ATOM 698 C C . GLN A 1 117 ? -6.314 38.283 1.535 1.00 54.94 117 GLN A C 1
ATOM 699 O O . GLN A 1 117 ? -7.124 37.913 2.394 1.00 54.76 117 GLN A O 1
ATOM 705 N N . ARG A 1 118 ? -6.624 39.115 0.525 1.00 52.05 118 ARG A N 1
ATOM 706 C CA . ARG A 1 118 ? -7.960 39.658 0.311 1.00 52.13 118 ARG A CA 1
ATOM 707 C C . ARG A 1 118 ? -8.773 38.603 -0.435 1.00 54.53 118 ARG A C 1
ATOM 708 O O . ARG A 1 118 ? -8.236 37.898 -1.290 1.00 53.47 118 ARG A O 1
ATOM 716 N N . VAL A 1 119 ? -10.033 38.436 -0.030 1.00 50.54 119 VAL A N 1
ATOM 717 C CA . VAL A 1 119 ? -10.951 37.422 -0.523 1.00 50.04 119 VAL A CA 1
ATOM 718 C C . VAL A 1 119 ? -11.358 37.515 -2.005 1.00 51.57 119 VAL A C 1
ATOM 719 O O . VAL A 1 119 ? -11.990 38.486 -2.429 1.00 52.06 119 VAL A O 1
ATOM 723 N N . SER A 1 120 ? -10.974 36.477 -2.775 1.00 44.50 120 SER A N 1
ATOM 724 C CA . SER A 1 120 ? -11.343 36.273 -4.176 1.00 42.36 120 SER A CA 1
ATOM 725 C C . SER A 1 120 ? -12.291 35.065 -4.173 1.00 40.57 120 SER A C 1
ATOM 726 O O . SER A 1 120 ? -12.213 34.246 -3.251 1.00 39.76 120 SER A O 1
ATOM 729 N N . ASN A 1 121 ? -13.210 34.970 -5.143 1.00 32.79 121 ASN A N 1
ATOM 730 C CA . ASN A 1 121 ? -14.171 33.868 -5.133 1.00 30.67 121 ASN A CA 1
ATOM 731 C C . ASN A 1 121 ? -13.576 32.475 -5.363 1.00 32.01 121 ASN A C 1
ATOM 732 O O . ASN A 1 121 ? -14.047 31.491 -4.764 1.00 34.19 121 ASN A O 1
ATOM 737 N N . GLY A 1 122 ? -12.575 32.420 -6.234 1.00 22.66 122 GLY A N 1
ATOM 738 C CA . GLY A 1 122 ? -11.894 31.200 -6.633 1.00 19.26 122 GLY A CA 1
ATOM 739 C C . GLY A 1 122 ? -10.984 30.583 -5.592 1.00 17.06 122 GLY A C 1
ATOM 740 O O . GLY A 1 122 ? -11.163 30.759 -4.387 1.00 16.46 122 GLY A O 1
ATOM 741 N N . TYR A 1 123 ? -10.003 29.838 -6.071 1.00 12.06 123 TYR A N 1
ATOM 742 C CA . TYR A 1 123 ? -9.124 29.061 -5.220 1.00 10.14 123 TYR A CA 1
ATOM 743 C C . TYR A 1 123 ? -7.698 29.589 -5.108 1.00 14.62 123 TYR A C 1
ATOM 744 O O . TYR A 1 123 ? -6.853 28.899 -4.548 1.00 13.32 123 TYR A O 1
ATOM 753 N N . GLU A 1 124 ? -7.440 30.807 -5.573 1.00 15.12 124 GLU A N 1
ATOM 754 C CA . GLU A 1 124 ? -6.079 31.375 -5.540 1.00 16.90 124 GLU A CA 1
ATOM 755 C C . GLU A 1 124 ? -5.531 31.562 -4.166 1.00 17.50 124 GLU A C 1
ATOM 756 O O . GLU A 1 124 ? -6.246 31.953 -3.243 1.00 17.15 124 GLU A O 1
ATOM 762 N N . VAL A 1 125 ? -4.229 31.326 -4.038 1.00 12.90 125 VAL A N 1
ATOM 763 C CA . VAL A 1 125 ? -3.495 31.469 -2.777 1.00 11.76 125 VAL A CA 1
ATOM 764 C C . VAL A 1 125 ? -2.422 32.541 -3.020 1.00 14.20 125 VAL A C 1
ATOM 765 O O . VAL A 1 125 ? -1.712 32.448 -4.009 1.00 11.77 125 VAL A O 1
ATOM 769 N N . LYS A 1 126 ? -2.281 33.507 -2.104 1.00 11.86 126 LYS A N 1
ATOM 770 C CA . LYS A 1 126 ? -1.260 34.545 -2.195 1.00 10.63 126 LYS A CA 1
ATOM 771 C C . LYS A 1 126 ? 0.102 33.883 -2.052 1.00 13.08 126 LYS A C 1
ATOM 772 O O . LYS A 1 126 ? 0.282 33.011 -1.201 1.00 12.02 126 LYS A O 1
ATOM 778 N N . LEU A 1 127 ? 1.040 34.269 -2.917 1.00 10.39 127 LEU A N 1
ATOM 779 C CA . LEU A 1 127 ? 2.427 33.779 -2.915 1.00 9.71 127 LEU A CA 1
ATOM 780 C C . LEU A 1 127 ? 3.012 33.748 -1.494 1.00 11.99 127 LEU A C 1
ATOM 781 O O . LEU A 1 127 ? 2.956 34.747 -0.785 1.00 12.23 127 LEU A O 1
ATOM 786 N N . SER A 1 128 ? 3.523 32.574 -1.061 1.00 8.37 128 SER A N 1
ATOM 787 C CA . SER A 1 128 ? 4.162 32.369 0.248 1.00 7.68 128 SER A CA 1
ATOM 788 C C . SER A 1 128 ? 3.230 32.441 1.452 1.00 12.26 128 SER A C 1
ATOM 789 O O . SER A 1 128 ? 3.721 32.446 2.577 1.00 11.90 128 SER A O 1
ATOM 792 N N . SER A 1 129 ? 1.901 32.503 1.246 1.00 10.29 129 SER A N 1
ATOM 793 C CA . SER A 1 129 ? 0.958 32.632 2.371 1.00 10.03 129 SER A CA 1
ATOM 794 C C . SER A 1 129 ? 0.674 31.352 3.180 1.00 11.37 129 SER A C 1
ATOM 795 O O . SER A 1 129 ? 0.038 31.442 4.231 1.00 9.56 129 SER A O 1
ATOM 798 N N . ARG A 1 130 ? 1.143 30.167 2.708 1.00 9.42 130 ARG A N 1
ATOM 799 C CA . ARG A 1 130 ? 0.989 28.878 3.425 1.00 7.96 130 ARG A CA 1
ATOM 800 C C . ARG A 1 130 ? 2.391 28.272 3.467 1.00 9.15 130 ARG A C 1
ATOM 801 O O . ARG A 1 130 ? 2.684 27.299 2.757 1.00 7.35 130 ARG A O 1
ATOM 809 N N . PRO A 1 131 ? 3.321 28.916 4.208 1.00 7.66 131 PRO A N 1
ATOM 810 C CA . PRO A 1 131 ? 4.731 28.552 4.066 1.00 7.67 131 PRO A CA 1
ATOM 811 C C . PRO A 1 131 ? 5.166 27.204 4.625 1.00 9.07 131 PRO A C 1
ATOM 812 O O . PRO A 1 131 ? 6.325 26.848 4.446 1.00 10.05 131 PRO A O 1
ATOM 816 N N . TRP A 1 132 ? 4.242 26.456 5.243 1.00 6.25 132 TRP A N 1
ATOM 817 C CA . TRP A 1 132 ? 4.485 25.116 5.791 1.00 7.42 132 TRP A CA 1
ATOM 818 C C . TRP A 1 132 ? 4.260 24.036 4.749 1.00 9.71 132 TRP A C 1
ATOM 819 O O . TRP A 1 132 ? 4.644 22.903 4.989 1.00 9.39 132 TRP A O 1
ATOM 830 N N . MET A 1 133 ? 3.624 24.361 3.619 1.00 7.25 133 MET A N 1
ATOM 831 C CA . MET A 1 133 ? 3.246 23.328 2.621 1.00 7.50 133 MET A CA 1
ATOM 832 C C . MET A 1 133 ? 4.465 22.619 2.082 1.00 9.52 133 MET A C 1
ATOM 833 O O . MET A 1 133 ? 5.433 23.275 1.712 1.00 8.96 133 MET A O 1
ATOM 838 N N . ALA A 1 134 ? 4.421 21.278 2.058 1.00 7.13 134 ALA A N 1
ATOM 839 C CA . ALA A 1 134 ? 5.551 20.485 1.610 1.00 7.26 134 ALA A CA 1
ATOM 840 C C . ALA A 1 134 ? 5.139 19.570 0.456 1.00 10.09 134 ALA A C 1
ATOM 841 O O . ALA A 1 134 ? 4.007 19.093 0.436 1.00 9.84 134 ALA A O 1
ATOM 843 N N . LEU A 1 135 ? 6.058 19.324 -0.483 1.00 7.66 135 LEU A N 1
ATOM 844 C CA . LEU A 1 135 ? 5.827 18.374 -1.594 1.00 7.41 135 LEU A CA 1
ATOM 845 C C . LEU A 1 135 ? 6.809 17.213 -1.425 1.00 8.68 135 LEU A C 1
ATOM 846 O O . LEU A 1 135 ? 8.004 17.441 -1.207 1.00 9.37 135 LEU A O 1
ATOM 851 N N . LEU A 1 136 ? 6.295 15.989 -1.464 1.00 7.04 136 LEU A N 1
ATOM 852 C CA . LEU A 1 136 ? 7.073 14.753 -1.260 1.00 7.50 136 LEU A CA 1
ATOM 853 C C . LEU A 1 136 ? 7.430 14.159 -2.618 1.00 9.95 136 LEU A C 1
ATOM 854 O O . LEU A 1 136 ? 6.540 13.939 -3.437 1.00 10.08 136 LEU A O 1
ATOM 859 N N . ARG A 1 137 ? 8.728 13.977 -2.874 1.00 9.47 137 ARG A N 1
ATOM 860 C CA . ARG A 1 137 ? 9.257 13.528 -4.171 1.00 9.75 137 ARG A CA 1
ATOM 861 C C . ARG A 1 137 ? 9.688 12.059 -4.140 1.00 12.18 137 ARG A C 1
ATOM 862 O O . ARG A 1 137 ? 10.364 11.626 -3.216 1.00 10.62 137 ARG A O 1
ATOM 870 N N . TYR A 1 138 ? 9.302 11.311 -5.178 1.00 11.65 138 TYR A N 1
ATOM 871 C CA . TYR A 1 138 ? 9.528 9.870 -5.254 1.00 10.69 138 TYR A CA 1
ATOM 872 C C . TYR A 1 138 ? 10.263 9.546 -6.538 1.00 14.81 138 TYR A C 1
ATOM 873 O O . TYR A 1 138 ? 9.887 10.047 -7.589 1.00 12.07 138 TYR A O 1
ATOM 882 N N . GLN A 1 139 ? 11.295 8.705 -6.441 1.00 17.05 139 GLN A N 1
ATOM 883 C CA . GLN A 1 139 ? 12.090 8.269 -7.598 1.00 20.16 139 GLN A CA 1
ATOM 884 C C . GLN A 1 139 ? 11.581 6.875 -7.932 1.00 29.57 139 GLN A C 1
ATOM 885 O O . GLN A 1 139 ? 11.749 5.944 -7.132 1.00 27.81 139 GLN A O 1
ATOM 891 N N . GLN A 1 140 ? 10.877 6.748 -9.062 1.00 32.25 140 GLN A N 1
ATOM 892 C CA . GLN A 1 140 ? 10.300 5.455 -9.429 1.00 35.61 140 GLN A CA 1
ATOM 893 C C . GLN A 1 140 ? 10.751 4.896 -10.779 1.00 46.80 140 GLN A C 1
ATOM 894 O O . GLN A 1 140 ? 11.892 4.433 -10.867 1.00 48.05 140 GLN A O 1
ATOM 900 N N . PHE A 1 141 ? 9.900 4.953 -11.822 1.00 46.94 141 PHE A N 1
ATOM 901 C CA . PHE A 1 141 ? 10.193 4.392 -13.154 1.00 48.43 141 PHE A CA 1
ATOM 902 C C . PHE A 1 141 ? 11.263 5.207 -13.910 1.00 50.85 141 PHE A C 1
ATOM 903 O O . PHE A 1 141 ? 10.978 5.831 -14.937 1.00 51.22 141 PHE A O 1
ATOM 911 N N . GLY A 1 142 ? 12.471 5.223 -13.343 1.00 45.05 142 GLY A N 1
ATOM 912 C CA . GLY A 1 142 ? 13.630 5.960 -13.838 1.00 43.84 142 GLY A CA 1
ATOM 913 C C . GLY A 1 142 ? 13.544 7.474 -13.707 1.00 44.50 142 GLY A C 1
ATOM 914 O O . GLY A 1 142 ? 14.550 8.162 -13.918 1.00 44.98 142 GLY A O 1
ATOM 915 N N . GLU A 1 143 ? 12.339 8.012 -13.387 1.00 36.46 143 GLU A N 1
ATOM 916 C CA . GLU A 1 143 ? 12.084 9.442 -13.254 1.00 34.95 143 GLU A CA 1
ATOM 917 C C . GLU A 1 143 ? 11.644 9.785 -11.804 1.00 32.79 143 GLU A C 1
ATOM 918 O O . GLU A 1 143 ? 11.622 8.909 -10.938 1.00 31.84 143 GLU A O 1
ATOM 924 N N . SER A 1 144 ? 11.322 11.053 -11.540 1.00 24.33 144 SER A N 1
ATOM 925 C CA . SER A 1 144 ? 10.895 11.441 -10.200 1.00 20.68 144 SER A CA 1
ATOM 926 C C . SER A 1 144 ? 9.697 12.367 -10.276 1.00 19.94 144 SER A C 1
ATOM 927 O O . SER A 1 144 ? 9.596 13.179 -11.198 1.00 18.32 144 SER A O 1
ATOM 930 N N . ARG A 1 145 ? 8.754 12.220 -9.320 1.00 14.16 145 ARG A N 1
ATOM 931 C CA . ARG A 1 145 ? 7.519 12.990 -9.334 1.00 12.56 145 ARG A CA 1
ATOM 932 C C . ARG A 1 145 ? 7.097 13.269 -7.904 1.00 14.37 145 ARG A C 1
ATOM 933 O O . ARG A 1 145 ? 7.365 12.469 -7.002 1.00 13.06 145 ARG A O 1
ATOM 941 N N . PHE A 1 146 ? 6.339 14.340 -7.719 1.00 12.29 146 PHE A N 1
ATOM 942 C CA . PHE A 1 146 ? 5.739 14.631 -6.415 1.00 11.11 146 PHE A CA 1
ATOM 943 C C . PHE A 1 146 ? 4.462 13.823 -6.361 1.00 15.29 146 PHE A C 1
ATOM 944 O O . PHE A 1 146 ? 3.633 13.951 -7.268 1.00 16.61 146 PHE A O 1
ATOM 952 N N . LEU A 1 147 ? 4.336 12.923 -5.375 1.00 11.52 147 LEU A N 1
ATOM 953 C CA . LEU A 1 147 ? 3.148 12.069 -5.258 1.00 10.89 147 LEU A CA 1
ATOM 954 C C . LEU A 1 147 ? 2.399 12.252 -3.912 1.00 11.54 147 LEU A C 1
ATOM 955 O O . LEU A 1 147 ? 1.389 11.595 -3.685 1.00 10.73 147 LEU A O 1
ATOM 960 N N . CYS A 1 148 ? 2.866 13.157 -3.037 1.00 7.82 148 CYS A N 1
ATOM 961 C CA . CYS A 1 148 ? 2.175 13.392 -1.764 1.00 7.55 148 CYS A CA 1
ATOM 962 C C . CYS A 1 148 ? 2.507 14.790 -1.295 1.00 10.29 148 CYS A C 1
ATOM 963 O O . CYS A 1 148 ? 3.426 15.427 -1.807 1.00 8.43 148 CYS A O 1
ATOM 966 N N . GLY A 1 149 ? 1.767 15.236 -0.297 1.00 8.57 149 GLY A N 1
ATOM 967 C CA . GLY A 1 149 ? 2.046 16.509 0.345 1.00 8.34 149 GLY A CA 1
ATOM 968 C C . GLY A 1 149 ? 2.339 16.268 1.804 1.00 10.38 149 GLY A C 1
ATOM 969 O O . GLY A 1 149 ? 2.530 15.138 2.241 1.00 8.88 149 GLY A O 1
ATOM 970 N N . GLY A 1 150 ? 2.380 17.345 2.557 1.00 9.35 150 GLY A N 1
ATOM 971 C CA . GLY A 1 150 ? 2.610 17.286 4.000 1.00 8.34 150 GLY A CA 1
ATOM 972 C C . GLY A 1 150 ? 2.829 18.686 4.495 1.00 10.58 150 GLY A C 1
ATOM 973 O O . GLY A 1 150 ? 2.639 19.637 3.733 1.00 9.83 150 GLY A O 1
ATOM 974 N N . ALA A 1 151 ? 3.195 18.849 5.763 1.00 7.98 151 ALA A N 1
ATOM 975 C CA . ALA A 1 151 ? 3.441 20.210 6.256 1.00 8.07 151 ALA A CA 1
ATOM 976 C C . ALA A 1 151 ? 4.596 20.244 7.238 1.00 9.14 151 ALA A C 1
ATOM 977 O O . ALA A 1 151 ? 4.761 19.340 8.050 1.00 8.03 151 ALA A O 1
ATOM 979 N N . MET A 1 152 ? 5.413 21.271 7.129 1.00 7.39 152 MET A N 1
ATOM 980 C CA . MET A 1 152 ? 6.533 21.472 8.053 1.00 5.62 152 MET A CA 1
ATOM 981 C C . MET A 1 152 ? 5.995 21.775 9.466 1.00 8.04 152 MET A C 1
ATOM 982 O O . MET A 1 152 ? 5.130 22.637 9.624 1.00 8.16 152 MET A O 1
ATOM 987 N N . ILE A 1 153 ? 6.525 21.077 10.485 1.00 5.48 153 ILE A N 1
ATOM 988 C CA . ILE A 1 153 ? 6.145 21.282 11.893 1.00 5.94 153 ILE A CA 1
ATOM 989 C C . ILE A 1 153 ? 7.315 21.765 12.743 1.00 9.79 153 ILE A C 1
ATOM 990 O O . ILE A 1 153 ? 7.120 22.193 13.874 1.00 9.12 153 ILE A O 1
ATOM 995 N N . SER A 1 154 ? 8.543 21.686 12.180 1.00 6.33 154 SER A N 1
ATOM 996 C CA . SER A 1 154 ? 9.744 22.186 12.853 1.00 5.61 154 SER A CA 1
ATOM 997 C C . SER A 1 154 ? 10.838 22.275 11.797 1.00 10.36 154 SER A C 1
ATOM 998 O O . SER A 1 154 ? 10.627 21.820 10.670 1.00 9.79 154 SER A O 1
ATOM 1001 N N . GLU A 1 155 ? 12.004 22.789 12.153 1.00 6.91 155 GLU A N 1
ATOM 1002 C CA . GLU A 1 155 ? 13.106 22.959 11.204 1.00 7.10 155 GLU A CA 1
ATOM 1003 C C . GLU A 1 155 ? 13.598 21.627 10.648 1.00 10.26 155 GLU A C 1
ATOM 1004 O O . GLU A 1 155 ? 14.282 21.626 9.630 1.00 9.22 155 GLU A O 1
ATOM 1010 N N . ARG A 1 156 ? 13.256 20.513 11.312 1.00 8.19 156 ARG A N 1
ATOM 1011 C CA . ARG A 1 156 ? 13.692 19.198 10.874 1.00 8.94 156 ARG A CA 1
ATOM 1012 C C . ARG A 1 156 ? 12.572 18.156 10.664 1.00 10.68 156 ARG A C 1
ATOM 1013 O O . ARG A 1 156 ? 12.870 17.008 10.372 1.00 9.84 156 ARG A O 1
ATOM 1021 N N . TYR A 1 157 ? 11.293 18.542 10.813 1.00 7.17 157 TYR A N 1
ATOM 1022 C CA . TYR A 1 157 ? 10.223 17.555 10.683 1.00 7.25 157 TYR A CA 1
ATOM 1023 C C . TYR A 1 157 ? 9.092 17.982 9.775 1.00 10.13 157 TYR A C 1
ATOM 1024 O O . TYR A 1 157 ? 8.634 19.128 9.836 1.00 7.58 157 TYR A O 1
ATOM 1033 N N . ILE A 1 158 ? 8.628 17.022 8.967 1.00 7.02 158 ILE A N 1
ATOM 1034 C CA . ILE A 1 158 ? 7.455 17.151 8.090 1.00 6.82 158 ILE A CA 1
ATOM 1035 C C . ILE A 1 158 ? 6.412 16.144 8.576 1.00 9.09 158 ILE A C 1
ATOM 1036 O O . ILE A 1 158 ? 6.743 14.971 8.792 1.00 8.13 158 ILE A O 1
ATOM 1041 N N . LEU A 1 159 ? 5.149 16.601 8.710 1.00 6.23 159 LEU A N 1
ATOM 1042 C CA . LEU A 1 159 ? 4.045 15.759 9.091 1.00 5.31 159 LEU A CA 1
ATOM 1043 C C . LEU A 1 159 ? 3.262 15.384 7.816 1.00 7.80 159 LEU A C 1
ATOM 1044 O O . LEU A 1 159 ? 2.936 16.246 7.013 1.00 7.10 159 LEU A O 1
ATOM 1049 N N . THR A 1 160 ? 3.001 14.102 7.633 1.00 7.61 160 THR A N 1
ATOM 1050 C CA . THR A 1 160 ? 2.311 13.563 6.470 1.00 7.00 160 THR A CA 1
ATOM 1051 C C . THR A 1 160 ? 1.478 12.327 6.850 1.00 9.08 160 THR A C 1
ATOM 1052 O O . THR A 1 160 ? 1.354 11.991 8.034 1.00 8.92 160 THR A O 1
ATOM 1056 N N . ALA A 1 161 ? 0.910 11.658 5.838 1.00 6.47 161 ALA A N 1
ATOM 1057 C CA . ALA A 1 161 ? 0.169 10.421 6.109 1.00 6.76 161 ALA A CA 1
ATOM 1058 C C . ALA A 1 161 ? 1.141 9.245 6.008 1.00 10.29 161 ALA A C 1
ATOM 1059 O O . ALA A 1 161 ? 2.056 9.266 5.176 1.00 10.05 161 ALA A O 1
ATOM 1061 N N . ALA A 1 162 ? 0.876 8.168 6.777 1.00 8.82 162 ALA A N 1
ATOM 1062 C CA . ALA A 1 162 ? 1.670 6.949 6.694 1.00 8.22 162 ALA A CA 1
ATOM 1063 C C . ALA A 1 162 ? 1.538 6.309 5.304 1.00 9.76 162 ALA A C 1
ATOM 1064 O O . ALA A 1 162 ? 2.499 5.698 4.841 1.00 11.03 162 ALA A O 1
ATOM 1066 N N . HIS A 1 163 ? 0.394 6.506 4.612 1.00 7.29 163 HIS A N 1
ATOM 1067 C CA . HIS A 1 163 ? 0.207 5.915 3.271 1.00 8.76 163 HIS A CA 1
ATOM 1068 C C . HIS A 1 163 ? 1.150 6.535 2.227 1.00 11.72 163 HIS A C 1
ATOM 1069 O O . HIS A 1 163 ? 1.400 5.924 1.180 1.00 10.71 163 HIS A O 1
ATOM 1076 N N . CYS A 1 164 ? 1.740 7.713 2.547 1.00 10.22 164 CYS A N 1
ATOM 1077 C CA . CYS A 1 164 ? 2.737 8.363 1.696 1.00 8.87 164 CYS A CA 1
ATOM 1078 C C . CYS A 1 164 ? 4.141 7.805 1.919 1.00 12.38 164 CYS A C 1
ATOM 1079 O O . CYS A 1 164 ? 5.050 8.126 1.146 1.00 12.55 164 CYS A O 1
ATOM 1082 N N . VAL A 1 165 ? 4.341 7.079 3.026 1.00 9.49 165 VAL A N 1
ATOM 1083 C CA . VAL A 1 165 ? 5.673 6.660 3.512 1.00 9.74 165 VAL A CA 1
ATOM 1084 C C . VAL A 1 165 ? 5.858 5.142 3.593 1.00 14.57 165 VAL A C 1
ATOM 1085 O O . VAL A 1 165 ? 6.926 4.640 3.239 1.00 12.41 165 VAL A O 1
ATOM 1089 N N . HIS A 1 166 ? 4.825 4.423 4.068 1.00 13.62 166 HIS A N 1
ATOM 1090 C CA . HIS A 1 166 ? 4.826 2.957 4.229 1.00 14.18 166 HIS A CA 1
ATOM 1091 C C . HIS A 1 166 ? 5.134 2.221 2.960 1.00 16.18 166 HIS A C 1
ATOM 1092 O O . HIS A 1 166 ? 4.488 2.439 1.943 1.00 16.51 166 HIS A O 1
ATOM 1099 N N . GLY A 1 167 ? 6.169 1.397 3.049 1.00 15.61 167 GLY A N 1
ATOM 1100 C CA . GLY A 1 167 ? 6.687 0.582 1.951 1.00 15.92 167 GLY A CA 1
ATOM 1101 C C . GLY A 1 167 ? 7.291 1.378 0.819 1.00 20.46 167 GLY A C 1
ATOM 1102 O O . GLY A 1 167 ? 7.536 0.830 -0.260 1.00 20.31 167 GLY A O 1
ATOM 1103 N N . LEU A 1 168 ? 7.543 2.691 1.049 1.00 13.88 168 LEU A N 1
ATOM 1104 C CA . LEU A 1 168 ? 8.035 3.577 -0.011 1.00 13.61 168 LEU A CA 1
ATOM 1105 C C . LEU A 1 168 ? 9.355 4.268 0.344 1.00 18.96 168 LEU A C 1
ATOM 1106 O O . LEU A 1 168 ? 9.774 5.177 -0.376 1.00 16.43 168 LEU A O 1
ATOM 1111 N N . GLN A 1 169 ? 10.011 3.812 1.434 1.00 18.21 169 GLN A N 1
ATOM 1112 C CA . GLN A 1 169 ? 11.233 4.392 1.981 1.00 20.25 169 GLN A CA 1
ATOM 1113 C C . GLN A 1 169 ? 12.380 4.535 0.973 1.00 28.09 169 GLN A C 1
ATOM 1114 O O . GLN A 1 169 ? 13.090 5.541 1.016 1.00 30.12 169 GLN A O 1
ATOM 1120 N N . ASN A 1 170 ? 12.515 3.582 0.045 1.00 23.73 170 ASN A N 1
ATOM 1121 C CA . ASN A 1 170 ? 13.531 3.606 -1.013 1.00 24.43 170 ASN A CA 1
ATOM 1122 C C . ASN A 1 170 ? 13.146 4.542 -2.176 1.00 27.76 170 ASN A C 1
ATOM 1123 O O . ASN A 1 170 ? 14.038 5.024 -2.884 1.00 30.97 170 ASN A O 1
ATOM 1128 N N . ASP A 1 171 ? 11.835 4.790 -2.375 1.00 17.79 171 ASP A N 1
ATOM 1129 C CA . ASP A 1 171 ? 11.323 5.680 -3.424 1.00 16.26 171 ASP A CA 1
ATOM 1130 C C . ASP A 1 171 ? 11.248 7.114 -2.932 1.00 17.88 171 ASP A C 1
ATOM 1131 O O . ASP A 1 171 ? 11.642 8.007 -3.658 1.00 17.13 171 ASP A O 1
ATOM 1136 N N . LEU A 1 172 ? 10.726 7.335 -1.706 1.00 13.50 172 LEU A N 1
ATOM 1137 C CA . LEU A 1 172 ? 10.558 8.676 -1.143 1.00 12.19 172 LEU A CA 1
ATOM 1138 C C . LEU A 1 172 ? 11.925 9.193 -0.740 1.00 17.18 172 LEU A C 1
ATOM 1139 O O . LEU A 1 172 ? 12.478 8.726 0.260 1.00 18.37 172 LEU A O 1
ATOM 1144 N N . TYR A 1 173 ? 12.454 10.187 -1.488 1.00 12.87 173 TYR A N 1
ATOM 1145 C CA . TYR A 1 173 ? 13.832 10.647 -1.268 1.00 12.42 173 TYR A CA 1
ATOM 1146 C C . TYR A 1 173 ? 14.059 12.150 -1.027 1.00 14.11 173 TYR A C 1
ATOM 1147 O O . TYR A 1 173 ? 15.135 12.516 -0.558 1.00 13.90 173 TYR A O 1
ATOM 1156 N N . GLU A 1 174 ? 13.104 13.013 -1.404 1.00 10.14 174 GLU A N 1
ATOM 1157 C CA . GLU A 1 174 ? 13.288 14.451 -1.205 1.00 9.27 174 GLU A CA 1
ATOM 1158 C C . GLU A 1 174 ? 11.993 15.113 -0.799 1.00 11.70 174 GLU A C 1
ATOM 1159 O O . GLU A 1 174 ? 10.912 14.636 -1.156 1.00 10.21 174 GLU A O 1
ATOM 1165 N N . ILE A 1 175 ? 12.120 16.262 -0.138 1.00 9.65 175 ILE A N 1
ATOM 1166 C CA . ILE A 1 175 ? 11.000 17.153 0.222 1.00 7.93 175 ILE A CA 1
ATOM 1167 C C . ILE A 1 175 ? 11.298 18.525 -0.411 1.00 10.83 175 ILE A C 1
ATOM 1168 O O . ILE A 1 175 ? 12.435 18.988 -0.352 1.00 10.79 175 ILE A O 1
ATOM 1173 N N . ARG A 1 176 ? 10.277 19.188 -0.959 1.00 8.46 176 ARG A N 1
ATOM 1174 C CA . ARG A 1 176 ? 10.430 20.542 -1.473 1.00 7.47 176 ARG A CA 1
ATOM 1175 C C . ARG A 1 176 ? 9.611 21.490 -0.603 1.00 9.63 176 ARG A C 1
ATOM 1176 O O . ARG A 1 176 ? 8.400 21.287 -0.418 1.00 7.96 176 ARG A O 1
ATOM 1184 N N . LEU A 1 177 ? 10.273 22.515 -0.079 1.00 7.13 177 LEU A N 1
ATOM 1185 C CA . LEU A 1 177 ? 9.671 23.528 0.779 1.00 8.01 177 LEU A CA 1
ATOM 1186 C C . LEU A 1 177 ? 9.767 24.890 0.106 1.00 8.71 177 LEU A C 1
ATOM 1187 O O . LEU A 1 177 ? 10.705 25.129 -0.639 1.00 8.17 177 LEU A O 1
ATOM 1192 N N . GLY A 1 178 ? 8.803 25.765 0.387 1.00 6.43 178 GLY A N 1
ATOM 1193 C CA . GLY A 1 178 ? 8.766 27.115 -0.161 1.00 5.81 178 GLY A CA 1
ATOM 1194 C C . GLY A 1 178 ? 8.203 27.223 -1.570 1.00 9.74 178 GLY A C 1
ATOM 1195 O O . GLY A 1 178 ? 8.397 28.240 -2.232 1.00 9.31 178 GLY A O 1
ATOM 1196 N N . GLU A 1 179 ? 7.489 26.196 -2.029 1.00 7.69 179 GLU A N 1
ATOM 1197 C CA . GLU A 1 179 ? 6.950 26.164 -3.384 1.00 7.82 179 GLU A CA 1
ATOM 1198 C C . GLU A 1 179 ? 5.678 27.004 -3.556 1.00 10.59 179 GLU A C 1
ATOM 1199 O O . GLU A 1 179 ? 4.937 27.229 -2.599 1.00 9.65 179 GLU A O 1
ATOM 1205 N N . HIS A 1 180 ? 5.437 27.454 -4.788 1.00 7.59 180 HIS A N 1
ATOM 1206 C CA . HIS A 1 180 ? 4.193 28.126 -5.160 1.00 7.74 180 HIS A CA 1
ATOM 1207 C C . HIS A 1 180 ? 3.739 27.564 -6.504 1.00 12.10 180 HIS A C 1
ATOM 1208 O O . HIS A 1 180 ? 2.732 26.853 -6.552 1.00 10.97 180 HIS A O 1
ATOM 1215 N N . ARG A 1 181 ? 4.519 27.816 -7.573 1.00 9.24 181 ARG A N 1
ATOM 1216 C CA . ARG A 1 181 ? 4.242 27.297 -8.917 1.00 8.51 181 ARG A CA 1
ATOM 1217 C C . ARG A 1 181 ? 5.375 26.330 -9.260 1.00 13.09 181 ARG A C 1
ATOM 1218 O O . ARG A 1 181 ? 6.551 26.722 -9.292 1.00 12.46 181 ARG A O 1
ATOM 1226 N N . ILE A 1 182 ? 5.028 25.067 -9.435 1.00 10.10 182 ILE A N 1
ATOM 1227 C CA . ILE A 1 182 ? 6.023 24.000 -9.620 1.00 9.17 182 ILE A CA 1
ATOM 1228 C C . ILE A 1 182 ? 6.904 24.216 -10.846 1.00 13.92 182 ILE A C 1
ATOM 1229 O O . ILE A 1 182 ? 8.124 24.079 -10.759 1.00 13.12 182 ILE A O 1
ATOM 1234 N N . SER A 1 183 ? 6.287 24.587 -11.971 1.00 11.26 183 SER A N 1
ATOM 1235 C CA . SER A 1 183 ? 6.975 24.717 -13.267 1.00 11.11 183 SER A CA 1
ATOM 1236 C C . SER A 1 183 ? 8.035 25.811 -13.376 1.00 16.77 183 SER A C 1
ATOM 1237 O O . SER A 1 183 ? 8.878 25.731 -14.273 1.00 15.44 183 SER A O 1
ATOM 1240 N N . THR A 1 184 ? 7.958 26.861 -12.529 1.00 11.89 184 THR A N 1
ATOM 1241 C CA . THR A 1 184 ? 8.886 28.003 -12.596 1.00 11.17 184 THR A CA 1
ATOM 1242 C C . THR A 1 184 ? 9.865 28.008 -11.434 1.00 14.60 184 THR A C 1
ATOM 1243 O O . THR A 1 184 ? 9.467 27.881 -10.272 1.00 10.77 184 THR A O 1
ATOM 1247 N N . GLU A 1 185 ? 11.149 28.235 -11.731 1.00 13.92 185 GLU A N 1
ATOM 1248 C CA . GLU A 1 185 ? 12.174 28.316 -10.684 1.00 13.89 185 GLU A CA 1
ATOM 1249 C C . GLU A 1 185 ? 12.015 29.617 -9.888 1.00 15.25 185 GLU A C 1
ATOM 1250 O O . GLU A 1 185 ? 12.384 29.674 -8.705 1.00 15.70 185 GLU A O 1
ATOM 1256 N N . GLU A 1 186 ? 11.447 30.660 -10.527 1.00 10.76 186 GLU A N 1
ATOM 1257 C CA . GLU A 1 186 ? 11.190 31.955 -9.903 1.00 10.60 186 GLU A CA 1
ATOM 1258 C C . GLU A 1 186 ? 9.688 32.174 -9.788 1.00 13.82 186 GLU A C 1
ATOM 1259 O O . GLU A 1 186 ? 8.969 32.093 -10.788 1.00 14.51 186 GLU A O 1
ATOM 1265 N N . ASP A 1 187 ? 9.202 32.413 -8.569 1.00 9.76 187 ASP A N 1
ATOM 1266 C CA . ASP A 1 187 ? 7.773 32.631 -8.315 1.00 9.60 187 ASP A CA 1
ATOM 1267 C C . ASP A 1 187 ? 7.620 34.047 -7.812 1.00 13.17 187 ASP A C 1
ATOM 1268 O O . ASP A 1 187 ? 8.071 34.368 -6.722 1.00 11.47 187 ASP A O 1
ATOM 1273 N N . CYS A 1 188 ? 6.998 34.901 -8.636 1.00 13.65 188 CYS A N 1
ATOM 1274 C CA . CYS A 1 188 ? 6.914 36.329 -8.378 1.00 16.68 188 CYS A CA 1
ATOM 1275 C C . CYS A 1 188 ? 5.500 36.871 -8.385 1.00 20.29 188 CYS A C 1
ATOM 1276 O O . CYS A 1 188 ? 4.566 36.234 -8.858 1.00 18.10 188 CYS A O 1
ATOM 1279 N N . ARG A 1 189 ? 5.364 38.082 -7.872 1.00 18.45 189 ARG A N 1
ATOM 1280 C CA . ARG A 1 189 ? 4.112 38.837 -7.855 1.00 19.18 189 ARG A CA 1
ATOM 1281 C C . ARG A 1 189 ? 4.486 40.283 -8.153 1.00 24.17 189 ARG A C 1
ATOM 1282 O O . ARG A 1 189 ? 5.647 40.676 -7.967 1.00 24.56 189 ARG A O 1
ATOM 1290 N N . GLN A 1 190 ? 3.525 41.058 -8.622 1.00 23.41 190 GLN A N 1
ATOM 1291 C CA . GLN A 1 190 ? 3.743 42.468 -8.937 1.00 24.20 190 GLN A CA 1
ATOM 1292 C C . GLN A 1 190 ? 3.936 43.280 -7.644 1.00 27.83 190 GLN A C 1
ATOM 1293 O O . GLN A 1 190 ? 3.185 43.103 -6.695 1.00 27.54 190 GLN A O 1
ATOM 1299 N N . GLN A 1 191 ? 4.950 44.144 -7.626 1.00 25.72 191 GLN A N 1
ATOM 1300 C CA . GLN A 1 191 ? 5.258 45.092 -6.544 1.00 25.89 191 GLN A CA 1
ATOM 1301 C C . GLN A 1 191 ? 5.481 46.445 -7.235 1.00 28.32 191 GLN A C 1
ATOM 1302 O O . GLN A 1 191 ? 6.553 46.690 -7.796 1.00 26.42 191 GLN A O 1
ATOM 1308 N N . GLY A 1 192 ? 4.434 47.258 -7.259 1.00 27.99 192 GLY A N 1
ATOM 1309 C CA . GLY A 1 192 ? 4.429 48.557 -7.929 1.00 28.47 192 GLY A CA 1
ATOM 1310 C C . GLY A 1 192 ? 4.485 48.361 -9.430 1.00 32.43 192 GLY A C 1
ATOM 1311 O O . GLY A 1 192 ? 3.640 47.663 -9.995 1.00 31.82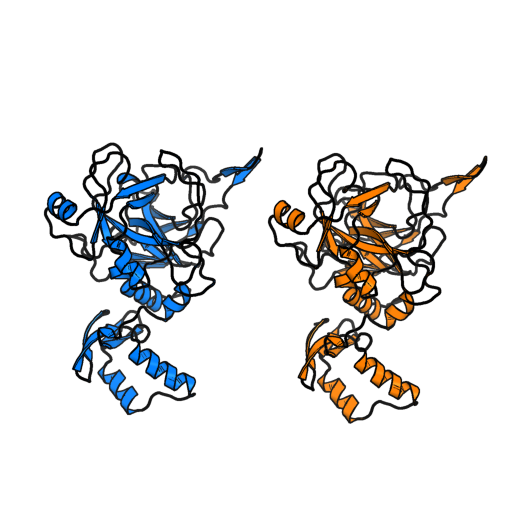 192 GLY A O 1
ATOM 1312 N N . ARG A 1 193 ? 5.530 48.905 -10.060 1.00 29.40 193 ARG A N 1
ATOM 1313 C CA . ARG A 1 193 ? 5.812 48.800 -11.495 1.00 29.62 193 ARG A CA 1
ATOM 1314 C C . ARG A 1 193 ? 6.919 47.774 -11.728 1.00 32.47 193 ARG A C 1
ATOM 1315 O O . ARG A 1 193 ? 7.491 47.697 -12.818 1.00 31.92 193 ARG A O 1
ATOM 1323 N N . LYS A 1 194 ? 7.237 46.991 -10.689 1.00 28.61 194 LYS A N 1
ATOM 1324 C CA . LYS A 1 194 ? 8.265 45.952 -10.735 1.00 28.05 194 LYS A CA 1
ATOM 1325 C C . LYS A 1 194 ? 7.690 44.655 -10.143 1.00 27.72 194 LYS A C 1
ATOM 1326 O O . LYS A 1 194 ? 6.482 44.543 -9.936 1.00 24.82 194 LYS A O 1
ATOM 1332 N N . LYS A 1 195 ? 8.545 43.678 -9.899 1.00 25.27 195 LYS A N 1
ATOM 1333 C CA . LYS A 1 195 ? 8.072 42.436 -9.305 1.00 25.42 195 LYS A CA 1
ATOM 1334 C C . LYS A 1 195 ? 8.953 41.968 -8.154 1.00 29.87 195 LYS A C 1
ATOM 1335 O O . LYS A 1 195 ? 10.173 42.202 -8.162 1.00 28.65 195 LYS A O 1
ATOM 1341 N N . LYS A 1 196 ? 8.311 41.345 -7.152 1.00 25.95 196 LYS A N 1
ATOM 1342 C CA . LYS A 1 196 ? 8.987 40.766 -5.999 1.00 25.32 196 LYS A CA 1
ATOM 1343 C C . LYS A 1 196 ? 8.783 39.267 -6.027 1.00 26.11 196 LYS A C 1
ATOM 1344 O O . LYS A 1 196 ? 7.645 38.785 -6.126 1.00 24.70 196 LYS A O 1
ATOM 1350 N N . CYS A 1 197 ? 9.899 38.542 -6.018 1.00 22.50 197 CYS A N 1
ATOM 1351 C CA . CYS A 1 197 ? 9.909 37.104 -6.052 1.00 21.28 197 CYS A CA 1
ATOM 1352 C C . CYS A 1 197 ? 10.173 36.525 -4.681 1.00 20.66 197 CYS A C 1
ATOM 1353 O O . CYS A 1 197 ? 10.941 37.091 -3.888 1.00 18.44 197 CYS A O 1
ATOM 1356 N N . ALA A 1 198 ? 9.611 35.333 -4.439 1.00 13.07 198 ALA A N 1
ATOM 1357 C CA . ALA A 1 198 ? 9.892 34.625 -3.199 1.00 11.27 198 ALA A CA 1
ATOM 1358 C C . ALA A 1 198 ? 11.336 34.131 -3.324 1.00 13.80 198 ALA A C 1
ATOM 1359 O O . ALA A 1 198 ? 11.847 34.006 -4.443 1.00 12.57 198 ALA A O 1
ATOM 1361 N N . PRO A 1 199 ? 12.015 33.799 -2.216 1.00 9.86 199 PRO A N 1
ATOM 1362 C CA . PRO A 1 199 ? 13.352 33.207 -2.349 1.00 8.76 199 PRO A CA 1
ATOM 1363 C C . PRO A 1 199 ? 13.247 31.832 -3.023 1.00 11.61 199 PRO A C 1
ATOM 1364 O O . PRO A 1 199 ? 12.156 31.245 -3.087 1.00 11.29 199 PRO A O 1
ATOM 1368 N N . PRO A 1 200 ? 14.365 31.261 -3.498 1.00 9.88 200 PRO A N 1
ATOM 1369 C CA . PRO A 1 200 ? 14.302 29.930 -4.105 1.00 9.52 200 PRO A CA 1
ATOM 1370 C C . PRO A 1 200 ? 13.732 28.876 -3.162 1.00 9.63 200 PRO A C 1
ATOM 1371 O O . PRO A 1 200 ? 13.802 28.979 -1.924 1.00 8.49 200 PRO A O 1
ATOM 1375 N N . VAL A 1 201 ? 13.168 27.848 -3.764 1.00 7.82 201 VAL A N 1
ATOM 1376 C CA . VAL A 1 201 ? 12.654 26.721 -2.991 1.00 7.56 201 VAL A CA 1
ATOM 1377 C C . VAL A 1 201 ? 13.846 25.987 -2.337 1.00 10.78 201 VAL A C 1
ATOM 1378 O O . VAL A 1 201 ? 15.008 26.188 -2.734 1.00 9.72 201 VAL A O 1
ATOM 1382 N N . VAL A 1 202 ? 13.545 25.168 -1.323 1.00 8.72 202 VAL A N 1
ATOM 1383 C CA . VAL A 1 202 ? 14.541 24.309 -0.656 1.00 7.64 202 VAL A CA 1
ATOM 1384 C C . VAL A 1 202 ? 14.173 22.861 -1.014 1.00 13.04 202 VAL A C 1
ATOM 1385 O O . VAL A 1 202 ? 13.030 22.453 -0.808 1.00 10.74 202 VAL A O 1
ATOM 1389 N N . ASN A 1 203 ? 15.151 22.088 -1.521 1.00 9.40 203 ASN A N 1
ATOM 1390 C CA . ASN A 1 203 ? 14.994 20.665 -1.828 1.00 9.46 203 ASN A CA 1
ATOM 1391 C C . ASN A 1 203 ? 15.923 19.971 -0.837 1.00 11.18 203 ASN A C 1
ATOM 1392 O O . ASN A 1 203 ? 17.120 20.250 -0.822 1.00 11.46 203 ASN A O 1
ATOM 1397 N N . VAL A 1 204 ? 15.353 19.179 0.052 1.00 8.66 204 VAL A N 1
ATOM 1398 C CA . VAL A 1 204 ? 16.059 18.550 1.182 1.00 8.00 204 VAL A CA 1
ATOM 1399 C C . VAL A 1 204 ? 15.804 17.044 1.249 1.00 11.97 204 VAL A C 1
ATOM 1400 O O . VAL A 1 204 ? 14.754 16.571 0.811 1.00 11.17 204 VAL A O 1
ATOM 1404 N N . GLY A 1 205 ? 16.788 16.297 1.767 1.00 9.46 205 GLY A N 1
ATOM 1405 C CA . GLY A 1 205 ? 16.688 14.849 1.900 1.00 8.66 205 GLY A CA 1
ATOM 1406 C C . GLY A 1 205 ? 16.019 14.423 3.187 1.00 11.54 205 GLY A C 1
ATOM 1407 O O . GLY A 1 205 ? 15.663 15.253 4.028 1.00 12.15 205 GLY A O 1
ATOM 1408 N N . ILE A 1 206 ? 15.838 13.115 3.343 1.00 11.06 206 ILE A N 1
ATOM 1409 C CA . ILE A 1 206 ? 15.132 12.543 4.492 1.00 9.68 206 ILE A CA 1
ATOM 1410 C C . ILE A 1 206 ? 16.033 11.595 5.231 1.00 14.13 206 ILE A C 1
ATOM 1411 O O . ILE A 1 206 ? 16.451 10.591 4.666 1.00 15.84 206 ILE A O 1
ATOM 1416 N N . GLU A 1 207 ? 16.288 11.880 6.496 1.00 10.91 207 GLU A N 1
ATOM 1417 C CA . GLU A 1 207 ? 17.124 11.038 7.324 1.00 10.92 207 GLU A CA 1
ATOM 1418 C C . GLU A 1 207 ? 16.319 9.866 7.897 1.00 14.25 207 GLU A C 1
ATOM 1419 O O . GLU A 1 207 ? 16.833 8.748 7.956 1.00 12.30 207 GLU A O 1
ATOM 1425 N N . LYS A 1 208 ? 15.066 10.116 8.321 1.00 10.13 208 LYS A N 1
ATOM 1426 C CA . LYS A 1 208 ? 14.227 9.064 8.913 1.00 10.44 208 LYS A CA 1
ATOM 1427 C C . LYS A 1 208 ? 12.822 9.108 8.398 1.00 13.67 208 LYS A C 1
ATOM 1428 O O . LYS A 1 208 ? 12.243 10.181 8.258 1.00 10.60 208 LYS A O 1
ATOM 1434 N N . HIS A 1 209 ? 12.267 7.907 8.145 1.00 10.37 209 HIS A N 1
ATOM 1435 C CA . HIS A 1 209 ? 10.897 7.719 7.696 1.00 10.03 209 HIS A CA 1
ATOM 1436 C C . HIS A 1 209 ? 10.214 7.136 8.925 1.00 14.13 209 HIS A C 1
ATOM 1437 O O . HIS A 1 209 ? 10.485 5.989 9.283 1.00 13.34 209 HIS A O 1
ATOM 1444 N N . LEU A 1 210 ? 9.402 7.954 9.632 1.00 9.11 210 LEU A N 1
ATOM 1445 C CA . LEU A 1 210 ? 8.838 7.536 10.907 1.00 8.29 210 LEU A CA 1
ATOM 1446 C C . LEU A 1 210 ? 7.342 7.293 10.860 1.00 12.28 210 LEU A C 1
ATOM 1447 O O . LEU A 1 210 ? 6.531 8.203 11.074 1.00 10.52 210 LEU A O 1
ATOM 1452 N N . ILE A 1 211 ? 6.979 6.038 10.577 1.00 9.50 211 ILE A N 1
ATOM 1453 C CA . ILE A 1 211 ? 5.579 5.646 10.450 1.00 8.63 211 ILE A CA 1
ATOM 1454 C C . ILE A 1 211 ? 4.993 5.275 11.816 1.00 12.67 211 ILE A C 1
ATOM 1455 O O . ILE A 1 211 ? 5.653 4.577 12.594 1.00 11.75 211 ILE A O 1
ATOM 1460 N N . HIS A 1 212 ? 3.725 5.700 12.093 1.00 9.62 212 HIS A N 1
ATOM 1461 C CA . HIS A 1 212 ? 3.035 5.312 13.325 1.00 8.73 212 HIS A CA 1
ATOM 1462 C C . HIS A 1 212 ? 3.102 3.761 13.473 1.00 13.44 212 HIS A C 1
ATOM 1463 O O . HIS A 1 212 ? 2.828 3.053 12.507 1.00 12.53 212 HIS A O 1
ATOM 1470 N N . GLU A 1 213 ? 3.489 3.260 14.662 1.00 11.50 213 GLU A N 1
ATOM 1471 C CA . GLU A 1 213 ? 3.654 1.819 14.938 1.00 12.44 213 GLU A CA 1
ATOM 1472 C C . GLU A 1 213 ? 2.389 1.011 14.698 1.00 15.17 213 GLU A C 1
ATOM 1473 O O . GLU A 1 213 ? 2.477 -0.184 14.408 1.00 14.23 213 GLU A O 1
ATOM 1479 N N . LYS A 1 214 ? 1.217 1.656 14.828 1.00 11.85 214 LYS A N 1
ATOM 1480 C CA . LYS A 1 214 ? -0.097 0.981 14.663 1.00 11.25 214 LYS A CA 1
ATOM 1481 C C . LYS A 1 214 ? -0.742 1.199 13.296 1.00 14.18 214 LYS A C 1
ATOM 1482 O O . LYS A 1 214 ? -1.907 0.815 13.097 1.00 13.70 214 LYS A O 1
ATOM 1488 N N . TYR A 1 215 ? -0.010 1.816 12.359 1.00 11.08 215 TYR A N 1
ATOM 1489 C CA . TYR A 1 215 ? -0.522 2.039 11.006 1.00 9.79 215 TYR A CA 1
ATOM 1490 C C . TYR A 1 215 ? -0.956 0.702 10.417 1.00 13.19 215 TYR A C 1
ATOM 1491 O O . TYR A 1 215 ? -0.206 -0.271 10.489 1.00 11.97 215 TYR A O 1
ATOM 1500 N N . ASP A 1 216 ? -2.150 0.680 9.838 1.00 11.06 216 ASP A N 1
ATOM 1501 C CA . ASP A 1 216 ? -2.724 -0.515 9.258 1.00 10.83 216 ASP A CA 1
ATOM 1502 C C . ASP A 1 216 ? -2.802 -0.277 7.759 1.00 12.76 216 ASP A C 1
ATOM 1503 O O . ASP A 1 216 ? -3.659 0.476 7.315 1.00 13.98 216 ASP A O 1
ATOM 1508 N N . ALA A 1 217 ? -1.890 -0.891 6.997 1.00 12.36 217 ALA A N 1
ATOM 1509 C CA . ALA A 1 217 ? -1.778 -0.704 5.531 1.00 13.69 217 ALA A CA 1
ATOM 1510 C C . ALA A 1 217 ? -2.908 -1.319 4.695 1.00 19.09 217 ALA A C 1
ATOM 1511 O O . ALA A 1 217 ? -3.153 -0.912 3.546 1.00 17.20 217 ALA A O 1
ATOM 1513 N N . ARG A 1 218 ? -3.576 -2.316 5.274 1.00 17.19 218 ARG A N 1
ATOM 1514 C CA . ARG A 1 218 ? -4.707 -3.024 4.681 1.00 16.64 218 ARG A CA 1
ATOM 1515 C C . ARG A 1 218 ? -6.022 -2.225 4.865 1.00 21.80 218 ARG A C 1
ATOM 1516 O O . ARG A 1 218 ? -6.688 -1.884 3.879 1.00 21.21 218 ARG A O 1
ATOM 1524 N N . HIS A 1 219 ? -6.360 -1.872 6.095 1.00 21.35 219 HIS A N 1
ATOM 1525 C CA . HIS A 1 219 ? -7.580 -1.104 6.384 1.00 23.65 219 HIS A CA 1
ATOM 1526 C C . HIS A 1 219 ? -7.463 0.463 6.356 1.00 30.10 219 HIS A C 1
ATOM 1527 O O . HIS A 1 219 ? -8.479 1.152 6.213 1.00 32.48 219 HIS A O 1
ATOM 1534 N N . ILE A 1 220 ? -6.247 1.011 6.459 1.00 24.72 220 ILE A N 1
ATOM 1535 C CA . ILE A 1 220 ? -5.948 2.449 6.488 1.00 22.27 220 ILE A CA 1
ATOM 1536 C C . ILE A 1 220 ? -6.471 3.037 7.784 1.00 23.70 220 ILE A C 1
ATOM 1537 O O . ILE A 1 220 ? -7.547 3.630 7.822 1.00 24.45 220 ILE A O 1
ATOM 1542 N N . MET A 1 221 ? -5.718 2.805 8.864 1.00 17.10 221 MET A N 1
ATOM 1543 C CA . MET A 1 221 ? -6.028 3.283 10.206 1.00 16.10 221 MET A CA 1
ATOM 1544 C C . MET A 1 221 ? -4.733 3.824 10.802 1.00 13.43 221 MET A C 1
ATOM 1545 O O . MET A 1 221 ? -3.686 3.332 10.436 1.00 12.22 221 MET A O 1
ATOM 1550 N N . HIS A 1 222 ? -4.801 4.839 11.689 1.00 10.49 222 HIS A N 1
ATOM 1551 C CA . HIS A 1 222 ? -3.587 5.465 12.279 1.00 8.91 222 HIS A CA 1
ATOM 1552 C C . HIS A 1 222 ? -2.661 5.937 11.132 1.00 10.87 222 HIS A C 1
ATOM 1553 O O . HIS A 1 222 ? -1.448 5.668 11.111 1.00 10.34 222 HIS A O 1
ATOM 1560 N N . ASP A 1 223 ? -3.268 6.623 10.165 1.00 8.08 223 ASP A N 1
ATOM 1561 C CA . ASP A 1 223 ? -2.593 7.051 8.948 1.00 8.17 223 ASP A CA 1
ATOM 1562 C C . ASP A 1 223 ? -1.817 8.344 9.176 1.00 11.52 223 ASP A C 1
ATOM 1563 O O . ASP A 1 223 ? -2.289 9.434 8.843 1.00 11.57 223 ASP A O 1
ATOM 1568 N N . ILE A 1 224 ? -0.633 8.206 9.783 1.00 9.62 224 ILE A N 1
ATOM 1569 C CA . ILE A 1 224 ? 0.209 9.350 10.132 1.00 7.39 224 ILE A CA 1
ATOM 1570 C C . ILE A 1 224 ? 1.661 8.940 10.118 1.00 10.41 224 ILE A C 1
ATOM 1571 O O . ILE A 1 224 ? 2.012 7.827 10.523 1.00 9.71 224 ILE A O 1
ATOM 1576 N N . ALA A 1 225 ? 2.522 9.870 9.691 1.00 7.68 225 ALA A N 1
ATOM 1577 C CA . ALA A 1 225 ? 3.947 9.608 9.693 1.00 7.61 225 ALA A CA 1
ATOM 1578 C C . ALA A 1 225 ? 4.680 10.922 9.778 1.00 9.65 225 ALA A C 1
ATOM 1579 O O . ALA A 1 225 ? 4.168 11.955 9.350 1.00 9.31 225 ALA A O 1
ATOM 1581 N N . LEU A 1 226 ? 5.881 10.863 10.320 1.00 7.24 226 LEU A N 1
ATOM 1582 C CA . LEU A 1 226 ? 6.810 11.989 10.361 1.00 7.19 226 LEU A CA 1
ATOM 1583 C C . LEU A 1 226 ? 7.987 11.684 9.439 1.00 11.59 226 LEU A C 1
ATOM 1584 O O . LEU A 1 226 ? 8.435 10.543 9.354 1.00 10.25 226 LEU A O 1
ATOM 1589 N N . LEU A 1 227 ? 8.469 12.712 8.736 1.00 8.00 227 LEU A N 1
ATOM 1590 C CA . LEU A 1 227 ? 9.685 12.604 7.944 1.00 8.58 227 LEU A CA 1
ATOM 1591 C C . LEU A 1 227 ? 10.690 13.531 8.588 1.00 11.63 227 LEU A C 1
ATOM 1592 O O . LEU A 1 227 ? 10.423 14.725 8.726 1.00 10.29 227 LEU A O 1
ATOM 1597 N N . LYS A 1 228 ? 11.816 12.976 9.037 1.00 9.22 228 LYS A N 1
ATOM 1598 C CA . LYS A 1 228 ? 12.863 13.783 9.622 1.00 7.60 228 LYS A CA 1
ATOM 1599 C C . LYS A 1 228 ? 13.806 14.148 8.489 1.00 11.63 228 LYS A C 1
ATOM 1600 O O . LYS A 1 228 ? 14.362 13.272 7.817 1.00 11.47 228 LYS A O 1
ATOM 1606 N N . LEU A 1 229 ? 14.005 15.447 8.312 1.00 8.37 229 LEU A N 1
ATOM 1607 C CA . LEU A 1 229 ? 14.860 16.017 7.280 1.00 7.24 229 LEU A CA 1
ATOM 1608 C C . LEU A 1 229 ? 16.308 15.715 7.623 1.00 10.02 229 LEU A C 1
ATOM 1609 O O . LEU A 1 229 ? 16.650 15.555 8.800 1.00 8.86 229 LEU A O 1
ATOM 1614 N N . ASN A 1 230 ? 17.159 15.629 6.591 1.00 8.10 230 ASN A N 1
ATOM 1615 C CA . ASN A 1 230 ? 18.564 15.272 6.811 1.00 8.21 230 ASN A CA 1
ATOM 1616 C C . ASN A 1 230 ? 19.480 16.429 7.183 1.00 12.74 230 ASN A C 1
ATOM 1617 O O . ASN A 1 230 ? 20.689 16.232 7.283 1.00 13.12 230 ASN A O 1
ATOM 1622 N N . ARG A 1 231 ? 18.900 17.611 7.435 1.00 10.27 231 ARG A N 1
ATOM 1623 C CA . ARG A 1 231 ? 19.579 18.803 7.941 1.00 9.65 231 ARG A CA 1
ATOM 1624 C C . ARG A 1 231 ? 18.481 19.737 8.437 1.00 14.60 231 ARG A C 1
ATOM 1625 O O . ARG A 1 231 ? 17.313 19.522 8.114 1.00 13.34 231 ARG A O 1
ATOM 1633 N N . SER A 1 232 ? 18.847 20.794 9.153 1.00 10.93 232 SER A N 1
ATOM 1634 C CA . SER A 1 232 ? 17.839 21.769 9.550 1.00 10.72 232 SER A CA 1
ATOM 1635 C C . SER A 1 232 ? 17.540 22.660 8.358 1.00 15.26 232 SER A C 1
ATOM 1636 O O . SER A 1 232 ? 18.452 23.026 7.601 1.00 16.42 232 SER A O 1
ATOM 1639 N N . VAL A 1 233 ? 16.263 22.985 8.166 1.00 10.30 233 VAL A N 1
ATOM 1640 C CA . VAL A 1 233 ? 15.849 23.942 7.153 1.00 8.03 233 VAL A CA 1
ATOM 1641 C C . VAL A 1 233 ? 15.416 25.158 7.978 1.00 13.66 233 VAL A C 1
ATOM 1642 O O . VAL A 1 233 ? 14.354 25.119 8.604 1.00 13.32 233 VAL A O 1
ATOM 1646 N N . PRO A 1 234 ? 16.269 26.202 8.072 1.00 11.60 234 PRO A N 1
ATOM 1647 C CA . PRO A 1 234 ? 15.914 27.361 8.895 1.00 11.12 234 PRO A CA 1
ATOM 1648 C C . PRO A 1 234 ? 14.712 28.119 8.343 1.00 13.67 234 PRO A C 1
ATOM 1649 O O . PRO A 1 234 ? 14.512 28.195 7.122 1.00 12.50 234 PRO A O 1
ATOM 1653 N N . PHE A 1 235 ? 13.898 28.678 9.253 1.00 12.10 235 PHE A N 1
ATOM 1654 C CA . PHE A 1 235 ? 12.721 29.430 8.839 1.00 12.09 235 PHE A CA 1
ATOM 1655 C C . PHE A 1 235 ? 13.084 30.661 8.035 1.00 17.37 235 PHE A C 1
ATOM 1656 O O . PHE A 1 235 ? 14.098 31.329 8.311 1.00 16.20 235 PHE A O 1
ATOM 1664 N N . GLN A 1 236 ? 12.331 30.885 6.964 1.00 14.22 236 GLN A N 1
ATOM 1665 C CA . GLN A 1 236 ? 12.581 31.971 6.000 1.00 15.26 236 GLN A CA 1
ATOM 1666 C C . GLN A 1 236 ? 11.258 32.631 5.725 1.00 14.84 236 GLN A C 1
ATOM 1667 O O . GLN A 1 236 ? 10.233 32.152 6.216 1.00 11.98 236 GLN A O 1
ATOM 1673 N N . LYS A 1 237 ? 11.242 33.719 4.941 1.00 12.64 237 LYS A N 1
ATOM 1674 C CA . LYS A 1 237 ? 9.946 34.374 4.697 1.00 13.94 237 LYS A CA 1
ATOM 1675 C C . LYS A 1 237 ? 8.907 33.455 4.042 1.00 14.40 237 LYS A C 1
ATOM 1676 O O . LYS A 1 237 ? 7.725 33.625 4.291 1.00 14.05 237 LYS A O 1
ATOM 1682 N N . HIS A 1 238 ? 9.356 32.440 3.274 1.00 10.20 238 HIS A N 1
ATOM 1683 C CA . HIS A 1 238 ? 8.433 31.534 2.557 1.00 8.96 238 HIS A CA 1
ATOM 1684 C C . HIS A 1 238 ? 8.459 30.087 3.084 1.00 9.33 238 HIS A C 1
ATOM 1685 O O . HIS A 1 238 ? 7.822 29.219 2.497 1.00 8.43 238 HIS A O 1
ATOM 1692 N N . ILE A 1 239 ? 9.180 29.828 4.178 1.00 8.35 239 ILE A N 1
ATOM 1693 C CA . ILE A 1 239 ? 9.276 28.467 4.751 1.00 6.88 239 ILE A CA 1
ATOM 1694 C C . ILE A 1 239 ? 9.155 28.601 6.242 1.00 10.27 239 ILE A C 1
ATOM 1695 O O . ILE A 1 239 ? 10.062 29.127 6.878 1.00 8.75 239 ILE A O 1
ATOM 1700 N N . LYS A 1 240 ? 8.022 28.141 6.815 1.00 7.22 240 LYS A N 1
ATOM 1701 C CA . LYS A 1 240 ? 7.791 28.263 8.254 1.00 7.96 240 LYS A CA 1
ATOM 1702 C C . LYS A 1 240 ? 6.929 27.108 8.679 1.00 11.52 240 LYS A C 1
ATOM 1703 O O . LYS A 1 240 ? 6.186 26.584 7.847 1.00 10.43 240 LYS A O 1
ATOM 1709 N N . PRO A 1 241 ? 6.973 26.692 9.954 1.00 8.22 241 PRO A N 1
ATOM 1710 C CA . PRO A 1 241 ? 6.107 25.592 10.363 1.00 7.47 241 PRO A CA 1
ATOM 1711 C C . PRO A 1 241 ? 4.664 26.015 10.633 1.00 10.29 241 PRO A C 1
ATOM 1712 O O . PRO A 1 241 ? 4.367 27.173 10.986 1.00 8.99 241 PRO A O 1
ATOM 1716 N N . ILE A 1 242 ? 3.766 25.041 10.509 1.00 6.27 242 ILE A N 1
ATOM 1717 C CA . ILE A 1 242 ? 2.377 25.168 10.922 1.00 6.22 242 ILE A CA 1
ATOM 1718 C C . ILE A 1 242 ? 2.343 24.794 12.432 1.00 9.39 242 ILE A C 1
ATOM 1719 O O . ILE A 1 242 ? 3.224 24.073 12.910 1.00 8.92 242 ILE A O 1
ATOM 1724 N N . CYS A 1 243 ? 1.332 25.278 13.185 1.00 8.68 243 CYS A N 1
ATOM 1725 C CA . CYS A 1 243 ? 1.203 24.937 14.605 1.00 8.37 243 CYS A CA 1
ATOM 1726 C C . CYS A 1 243 ? 0.463 23.626 14.695 1.00 12.25 243 CYS A C 1
ATOM 1727 O O . CYS A 1 243 ? -0.267 23.260 13.771 1.00 9.90 243 CYS A O 1
ATOM 1730 N N . LEU A 1 244 ? 0.580 22.962 15.845 1.00 8.38 244 LEU A N 1
ATOM 1731 C CA . LEU A 1 244 ? -0.130 21.709 16.086 1.00 7.67 244 LEU A CA 1
ATOM 1732 C C . LEU A 1 244 ? -1.143 21.885 17.228 1.00 10.99 244 LEU A C 1
ATOM 1733 O O . LEU A 1 244 ? -0.977 22.804 18.029 1.00 11.58 244 LEU A O 1
ATOM 1738 N N . PRO A 1 245 ? -2.205 21.044 17.318 1.00 8.04 245 PRO A N 1
ATOM 1739 C CA . PRO A 1 245 ? -3.201 21.235 18.395 1.00 8.20 245 PRO A CA 1
ATOM 1740 C C . PRO A 1 245 ? -2.664 20.687 19.717 1.00 10.73 245 PRO A C 1
ATOM 1741 O O . PRO A 1 245 ? -3.060 19.619 20.186 1.00 10.68 245 PRO A O 1
ATOM 1745 N N . ILE A 1 246 ? -1.715 21.424 20.296 1.00 8.47 246 ILE A N 1
ATOM 1746 C CA . ILE A 1 246 ? -0.947 20.974 21.466 1.00 9.00 246 ILE A CA 1
ATOM 1747 C C . ILE A 1 246 ? -1.642 21.108 22.817 1.00 12.25 246 ILE A C 1
ATOM 1748 O O . ILE A 1 246 ? -1.095 20.641 23.815 1.00 11.01 246 ILE A O 1
ATOM 1753 N N . THR A 1 247 ? -2.809 21.771 22.846 1.00 9.64 247 THR A N 1
ATOM 1754 C CA . THR A 1 247 ? -3.547 21.960 24.102 1.00 9.89 247 THR A CA 1
ATOM 1755 C C . THR A 1 247 ? -4.859 21.225 24.040 1.00 14.11 247 THR A C 1
ATOM 1756 O O . THR A 1 247 ? -5.322 20.874 22.951 1.00 11.56 247 THR A O 1
ATOM 1760 N N . ASP A 1 248 ? -5.507 21.039 25.205 1.00 13.49 248 ASP A N 1
ATOM 1761 C CA . ASP A 1 248 ? -6.835 20.424 25.257 1.00 14.18 248 ASP A CA 1
ATOM 1762 C C . ASP A 1 248 ? -7.836 21.248 24.462 1.00 16.29 248 ASP A C 1
ATOM 1763 O O . ASP A 1 248 ? -8.654 20.667 23.747 1.00 16.44 248 ASP A O 1
ATOM 1768 N N . GLU A 1 249 ? -7.759 22.597 24.561 1.00 14.82 249 GLU A N 1
ATOM 1769 C CA . GLU A 1 249 ? -8.664 23.552 23.886 1.00 15.22 249 GLU A CA 1
ATOM 1770 C C . GLU A 1 249 ? -8.571 23.368 22.376 1.00 16.48 249 GLU A C 1
ATOM 1771 O O . GLU A 1 249 ? -9.595 23.271 21.697 1.00 13.77 249 GLU A O 1
ATOM 1777 N N . LEU A 1 250 ? -7.331 23.216 21.860 1.00 11.28 250 LEU A N 1
ATOM 1778 C CA . LEU A 1 250 ? -7.148 23.030 20.415 1.00 10.46 250 LEU A CA 1
ATOM 1779 C C . LEU A 1 250 ? -7.629 21.655 19.946 1.00 13.79 250 LEU A C 1
ATOM 1780 O O . LEU A 1 250 ? -8.244 21.562 18.879 1.00 11.31 250 LEU A O 1
ATOM 1785 N N . LYS A 1 251 ? -7.391 20.584 20.743 1.00 11.46 251 LYS A N 1
ATOM 1786 C CA . LYS A 1 251 ? -7.870 19.246 20.360 1.00 10.42 251 LYS A CA 1
ATOM 1787 C C . LYS A 1 251 ? -9.398 19.219 20.293 1.00 13.49 251 LYS A C 1
ATOM 1788 O O . LYS A 1 251 ? -9.972 18.641 19.369 1.00 13.07 251 LYS A O 1
ATOM 1794 N N . GLU A 1 252 ? -10.043 19.879 21.252 1.00 12.22 252 GLU A N 1
ATOM 1795 C CA . GLU A 1 252 ? -11.505 20.002 21.325 1.00 13.85 252 GLU A CA 1
ATOM 1796 C C . GLU A 1 252 ? -12.028 20.871 20.165 1.00 16.70 252 GLU A C 1
ATOM 1797 O O . GLU A 1 252 ? -13.103 20.599 19.639 1.00 16.51 252 GLU A O 1
ATOM 1803 N N . LYS A 1 253 ? -11.233 21.868 19.733 1.00 13.81 253 LYS A N 1
ATOM 1804 C CA . LYS A 1 253 ? -11.621 22.762 18.648 1.00 13.64 253 LYS A CA 1
ATOM 1805 C C . LYS A 1 253 ? -11.831 22.046 17.301 1.00 16.99 253 LYS A C 1
ATOM 1806 O O . LYS A 1 253 ? -12.668 22.496 16.518 1.00 17.55 253 LYS A O 1
ATOM 1812 N N . ALA A 1 254 ? -11.085 20.937 17.036 1.00 12.85 254 ALA A N 1
ATOM 1813 C CA . ALA A 1 254 ? -11.150 20.193 15.770 1.00 12.54 254 ALA A CA 1
ATOM 1814 C C . ALA A 1 254 ? -12.589 19.897 15.349 1.00 17.10 254 ALA A C 1
ATOM 1815 O O . ALA A 1 254 ? -12.949 20.076 14.184 1.00 16.72 254 ALA A O 1
ATOM 1817 N N . GLU A 1 255 ? -13.410 19.450 16.302 1.00 14.21 255 GLU A N 1
ATOM 1818 C CA . GLU A 1 255 ? -14.797 19.110 15.983 1.00 14.51 255 GLU A CA 1
ATOM 1819 C C . GLU A 1 255 ? -15.799 20.239 16.058 1.00 16.78 255 GLU A C 1
ATOM 1820 O O . GLU A 1 255 ? -16.937 20.077 15.603 1.00 15.52 255 GLU A O 1
ATOM 1826 N N . GLN A 1 256 ? -15.359 21.397 16.535 1.00 13.41 256 GLN A N 1
ATOM 1827 C CA . GLN A 1 256 ? -16.184 22.601 16.666 1.00 13.48 256 GLN A CA 1
ATOM 1828 C C . GLN A 1 256 ? -16.022 23.535 15.447 1.00 17.74 256 GLN A C 1
ATOM 1829 O O . GLN A 1 256 ? -16.854 24.427 15.242 1.00 18.25 256 GLN A O 1
ATOM 1835 N N . ILE A 1 257 ? -14.986 23.304 14.613 1.00 13.05 257 ILE A N 1
ATOM 1836 C CA . ILE A 1 257 ? -14.734 24.130 13.421 1.00 12.70 257 ILE A CA 1
ATOM 1837 C C . ILE A 1 257 ? -15.688 23.708 12.304 1.00 16.38 257 ILE A C 1
ATOM 1838 O O . ILE A 1 257 ? -15.741 22.533 11.973 1.00 16.35 257 ILE A O 1
ATOM 1843 N N . SER A 1 258 ? -16.410 24.660 11.696 1.00 14.65 258 SER A N 1
ATOM 1844 C CA . SER A 1 258 ? -17.360 24.278 10.643 1.00 15.04 258 SER A CA 1
ATOM 1845 C C . SER A 1 258 ? -16.712 24.150 9.260 1.00 15.17 258 SER A C 1
ATOM 1846 O O . SER A 1 258 ? -17.094 23.289 8.476 1.00 14.49 258 SER A O 1
ATOM 1849 N N . THR A 1 259 ? -15.738 25.012 8.975 1.00 10.52 259 THR A N 1
ATOM 1850 C CA . THR A 1 259 ? -15.093 25.112 7.674 1.00 10.68 259 THR A CA 1
ATOM 1851 C C . THR A 1 259 ? -13.583 25.106 7.832 1.00 13.21 259 THR A C 1
ATOM 1852 O O . THR A 1 259 ? -13.045 25.885 8.612 1.00 13.01 259 THR A O 1
ATOM 1856 N N . TYR A 1 260 ? -12.899 24.277 7.023 1.00 10.43 260 TYR A N 1
ATOM 1857 C CA . TYR A 1 260 ? -11.447 24.202 7.022 1.00 9.11 260 TYR A CA 1
ATOM 1858 C C . TYR A 1 260 ? -10.878 24.639 5.679 1.00 13.52 260 TYR A C 1
ATOM 1859 O O . TYR A 1 260 ? -11.562 24.577 4.657 1.00 12.66 260 TYR A O 1
ATOM 1868 N N . PHE A 1 261 ? -9.574 24.982 5.675 1.00 9.13 261 PHE A N 1
ATOM 1869 C CA . PHE A 1 261 ? -8.854 25.222 4.430 1.00 9.34 261 PHE A CA 1
ATOM 1870 C C . PHE A 1 261 ? -8.289 23.882 3.984 1.00 10.56 261 PHE A C 1
ATOM 1871 O O . PHE A 1 261 ? -7.617 23.210 4.763 1.00 9.47 261 PHE A O 1
ATOM 1879 N N . VAL A 1 262 ? -8.559 23.515 2.736 1.00 8.45 262 VAL A N 1
ATOM 1880 C CA . VAL A 1 262 ? -8.016 22.347 2.049 1.00 8.98 262 VAL A CA 1
ATOM 1881 C C . VAL A 1 262 ? -7.137 23.003 0.981 1.00 12.62 262 VAL A C 1
ATOM 1882 O O . VAL A 1 262 ? -7.641 23.667 0.057 1.00 11.04 262 VAL A O 1
ATOM 1886 N N . THR A 1 263 ? -5.838 22.861 1.165 1.00 8.95 263 THR A N 1
ATOM 1887 C CA . THR A 1 263 ? -4.802 23.564 0.415 1.00 8.83 263 THR A CA 1
ATOM 1888 C C . THR A 1 263 ? -3.792 22.577 -0.147 1.00 11.65 263 THR A C 1
ATOM 1889 O O . THR A 1 263 ? -3.441 21.614 0.529 1.00 10.22 263 THR A O 1
ATOM 1893 N N . GLY A 1 264 ? -3.277 22.864 -1.327 1.00 8.34 264 GLY A N 1
ATOM 1894 C CA . GLY A 1 264 ? -2.278 22.010 -1.954 1.00 7.98 264 GLY A CA 1
ATOM 1895 C C . GLY A 1 264 ? -2.242 22.122 -3.460 1.00 10.34 264 GLY A C 1
ATOM 1896 O O . GLY A 1 264 ? -2.762 23.070 -4.036 1.00 10.35 264 GLY A O 1
ATOM 1897 N N . TRP A 1 265 ? -1.631 21.148 -4.099 1.00 9.50 265 TRP A N 1
ATOM 1898 C CA . TRP A 1 265 ? -1.487 21.112 -5.555 1.00 10.16 265 TRP A CA 1
ATOM 1899 C C . TRP A 1 265 ? -2.268 19.919 -6.124 1.00 13.56 265 TRP A C 1
ATOM 1900 O O . TRP A 1 265 ? -2.078 19.571 -7.289 1.00 12.59 265 TRP A O 1
ATOM 1911 N N . GLY A 1 266 ? -3.135 19.310 -5.308 1.00 11.09 266 GLY A N 1
ATOM 1912 C CA . GLY A 1 266 ? -3.947 18.166 -5.736 1.00 10.90 266 GLY A CA 1
ATOM 1913 C C . GLY A 1 266 ? -3.087 16.969 -6.086 1.00 15.27 266 GLY A C 1
ATOM 1914 O O . GLY A 1 266 ? -3.290 16.314 -7.109 1.00 15.03 266 GLY A O 1
ATOM 1915 N N . THR A 1 267 ? -2.057 16.746 -5.281 1.00 11.86 267 THR A N 1
ATOM 1916 C CA . THR A 1 267 ? -1.101 15.683 -5.507 1.00 11.49 267 THR A CA 1
ATOM 1917 C C . THR A 1 267 ? -1.663 14.299 -5.132 1.00 18.29 267 THR A C 1
ATOM 1918 O O . THR A 1 267 ? -2.093 14.078 -3.998 1.00 18.14 267 THR A O 1
ATOM 1922 N N . THR A 1 268 ? -1.654 13.364 -6.092 1.00 17.85 268 THR A N 1
ATOM 1923 C CA . THR A 1 268 ? -2.137 11.983 -5.884 1.00 18.15 268 THR A CA 1
ATOM 1924 C C . THR A 1 268 ? -1.068 11.027 -6.403 1.00 23.08 268 THR A C 1
ATOM 1925 O O . THR A 1 268 ? 0.016 11.469 -6.755 1.00 21.85 268 THR A O 1
ATOM 1929 N N . GLU A 1 269 ? -1.387 9.727 -6.509 1.00 22.48 269 GLU A N 1
ATOM 1930 C CA . GLU A 1 269 ? -0.512 8.717 -7.106 1.00 23.38 269 GLU A CA 1
ATOM 1931 C C . GLU A 1 269 ? -0.200 9.093 -8.563 1.00 26.79 269 GLU A C 1
ATOM 1932 O O . GLU A 1 269 ? 0.738 8.553 -9.135 1.00 27.08 269 GLU A O 1
ATOM 1938 N N . ASN A 1 270 ? -1.006 10.001 -9.164 1.00 23.27 270 ASN A N 1
ATOM 1939 C CA . ASN A 1 270 ? -0.825 10.472 -10.545 1.00 23.43 270 ASN A CA 1
ATOM 1940 C C . ASN A 1 270 ? -0.093 11.810 -10.605 1.00 27.43 270 ASN A C 1
ATOM 1941 O O . ASN A 1 270 ? -0.048 12.443 -11.662 1.00 28.02 270 ASN A O 1
ATOM 1946 N N . GLY A 1 271 ? 0.481 12.235 -9.485 1.00 21.45 271 GLY A N 1
ATOM 1947 C CA . GLY A 1 271 ? 1.200 13.501 -9.440 1.00 18.73 271 GLY A CA 1
ATOM 1948 C C . GLY A 1 271 ? 0.296 14.671 -9.099 1.00 17.92 271 GLY A C 1
ATOM 1949 O O . GLY A 1 271 ? -0.869 14.490 -8.743 1.00 16.17 271 GLY A O 1
ATOM 1950 N N . SER A 1 272 ? 0.821 15.892 -9.232 1.00 15.62 272 SER A N 1
ATOM 1951 C CA . SER A 1 272 ? 0.045 17.090 -8.914 1.00 15.02 272 SER A CA 1
ATOM 1952 C C . SER A 1 272 ? -0.948 17.390 -10.021 1.00 20.15 272 SER A C 1
ATOM 1953 O O . SER A 1 272 ? -0.593 17.260 -11.191 1.00 21.58 272 SER A O 1
ATOM 1956 N N . SER A 1 273 ? -2.187 17.759 -9.676 1.00 16.60 273 SER A N 1
ATOM 1957 C CA . SER A 1 273 ? -3.198 18.120 -10.670 1.00 16.33 273 SER A CA 1
ATOM 1958 C C . SER A 1 273 ? -3.127 19.615 -11.007 1.00 19.20 273 SER A C 1
ATOM 1959 O O . SER A 1 273 ? -3.649 20.049 -12.045 1.00 19.57 273 SER A O 1
ATOM 1962 N N . SER A 1 274 ? -2.487 20.411 -10.119 1.00 12.58 274 SER A N 1
ATOM 1963 C CA . SER A 1 274 ? -2.331 21.851 -10.316 1.00 10.95 274 SER A CA 1
ATOM 1964 C C . SER A 1 274 ? -0.853 22.183 -10.273 1.00 12.75 274 SER A C 1
ATOM 1965 O O . SER A 1 274 ? -0.145 21.752 -9.360 1.00 12.43 274 SER A O 1
ATOM 1968 N N . ASP A 1 275 ? -0.414 23.043 -11.195 1.00 10.74 275 ASP A N 1
ATOM 1969 C CA . ASP A 1 275 ?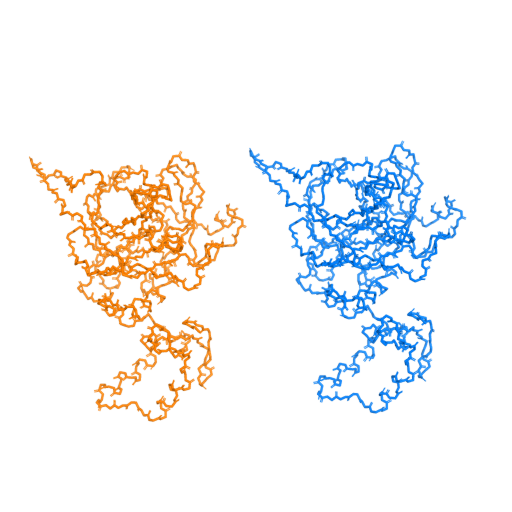 0.969 23.549 -11.215 1.00 9.68 275 ASP A CA 1
ATOM 1970 C C . ASP A 1 275 ? 1.166 24.584 -10.097 1.00 12.03 275 ASP A C 1
ATOM 1971 O O . ASP A 1 275 ? 2.289 24.790 -9.629 1.00 11.34 275 ASP A O 1
ATOM 1976 N N . VAL A 1 276 ? 0.070 25.210 -9.644 1.00 9.53 276 VAL A N 1
ATOM 1977 C CA . VAL A 1 276 ? 0.076 26.297 -8.653 1.00 8.30 276 VAL A CA 1
ATOM 1978 C C . VAL A 1 276 ? -0.703 25.929 -7.376 1.00 12.57 276 VAL A C 1
ATOM 1979 O O . VAL A 1 276 ? -1.698 25.195 -7.433 1.00 10.02 276 VAL A O 1
ATOM 1983 N N . LEU A 1 277 ? -0.221 26.441 -6.228 1.00 9.66 277 LEU A N 1
ATOM 1984 C CA . LEU A 1 277 ? -0.836 26.200 -4.923 1.00 8.07 277 LEU A CA 1
ATOM 1985 C C . LEU A 1 277 ? -2.257 26.792 -4.939 1.00 10.62 277 LEU A C 1
ATOM 1986 O O . LEU A 1 277 ? -2.440 27.942 -5.354 1.00 9.93 277 LEU A O 1
ATOM 1991 N N . LEU A 1 278 ? -3.238 25.995 -4.524 1.00 8.73 278 LEU A N 1
ATOM 1992 C CA . LEU A 1 278 ? -4.658 26.422 -4.478 1.00 8.97 278 LEU A CA 1
ATOM 1993 C C . LEU A 1 278 ? -5.267 26.067 -3.130 1.00 10.78 278 LEU A C 1
ATOM 1994 O O . LEU A 1 278 ? -4.724 25.244 -2.397 1.00 10.54 278 LEU A O 1
ATOM 1999 N N . GLN A 1 279 ? -6.430 26.621 -2.839 1.00 8.91 279 GLN A N 1
ATOM 2000 C CA . GLN A 1 279 ? -7.067 26.409 -1.547 1.00 8.31 279 GLN A CA 1
ATOM 2001 C C . GLN A 1 279 ? -8.571 26.515 -1.676 1.00 12.36 279 GLN A C 1
ATOM 2002 O O . GLN A 1 279 ? -9.057 27.426 -2.345 1.00 10.35 279 GLN A O 1
ATOM 2008 N N . ALA A 1 280 ? -9.302 25.685 -0.921 1.00 9.17 280 ALA A N 1
ATOM 2009 C CA . ALA A 1 280 ? -10.763 25.753 -0.890 1.00 9.27 280 ALA A CA 1
ATOM 2010 C C . ALA A 1 280 ? -11.242 25.746 0.552 1.00 13.93 280 ALA A C 1
ATOM 2011 O O . ALA A 1 280 ? -10.516 25.284 1.441 1.00 13.79 280 ALA A O 1
ATOM 2013 N N . ASN A 1 281 ? -12.445 26.292 0.791 1.00 9.55 281 ASN A N 1
ATOM 2014 C CA . ASN A 1 281 ? -13.092 26.279 2.116 1.00 10.31 281 ASN A CA 1
ATOM 2015 C C . ASN A 1 281 ? -14.026 25.083 2.089 1.00 13.68 281 ASN A C 1
ATOM 2016 O O . ASN A 1 281 ? -14.934 25.033 1.251 1.00 13.99 281 ASN A O 1
ATOM 2021 N N . VAL A 1 282 ? -13.729 24.067 2.901 1.00 9.16 282 VAL A N 1
ATOM 2022 C CA . VAL A 1 282 ? -14.443 22.784 2.852 1.00 9.16 282 VAL A CA 1
ATOM 2023 C C . VAL A 1 282 ? -15.062 22.428 4.223 1.00 11.23 282 VAL A C 1
ATOM 2024 O O . VAL A 1 282 ? -14.381 22.549 5.240 1.00 10.19 282 VAL A O 1
ATOM 2028 N N . PRO A 1 283 ? -16.322 21.944 4.280 1.00 9.77 283 PRO A N 1
ATOM 2029 C CA . PRO A 1 283 ? -16.924 21.689 5.595 1.00 9.02 283 PRO A CA 1
ATOM 2030 C C . PRO A 1 283 ? -16.515 20.412 6.289 1.00 11.22 283 PRO A C 1
ATOM 2031 O O . PRO A 1 283 ? -16.342 19.383 5.645 1.00 9.87 283 PRO A O 1
ATOM 2035 N N . LEU A 1 284 ? -16.519 20.459 7.631 1.00 9.89 284 LEU A N 1
ATOM 2036 C CA . LEU A 1 284 ? -16.386 19.273 8.455 1.00 10.24 284 LEU A CA 1
ATOM 2037 C C . LEU A 1 284 ? -17.774 18.626 8.408 1.00 14.05 284 LEU A C 1
ATOM 2038 O O . LEU A 1 284 ? -18.790 19.320 8.525 1.00 14.18 284 LEU A O 1
ATOM 2043 N N . GLN A 1 285 ? -17.812 17.318 8.218 1.00 10.34 285 GLN A N 1
ATOM 2044 C CA . GLN A 1 285 ? -19.070 16.593 8.090 1.00 9.60 285 GLN A CA 1
ATOM 2045 C C . GLN A 1 285 ? -19.265 15.674 9.270 1.00 14.89 285 GLN A C 1
ATOM 2046 O O . GLN A 1 285 ? -18.279 15.297 9.913 1.00 13.76 285 GLN A O 1
ATOM 2052 N N . PRO A 1 286 ? -20.502 15.199 9.527 1.00 13.68 286 PRO A N 1
ATOM 2053 C CA . PRO A 1 286 ? -20.655 14.187 10.590 1.00 13.59 286 PRO A CA 1
ATOM 2054 C C . PRO A 1 286 ? -19.922 12.915 10.159 1.00 14.47 286 PRO A C 1
ATOM 2055 O O . PRO A 1 286 ? -19.868 12.628 8.967 1.00 12.92 286 PRO A O 1
ATOM 2059 N N . ARG A 1 287 ? -19.347 12.163 11.108 1.00 14.34 287 ARG A N 1
ATOM 2060 C CA . ARG A 1 287 ? -18.658 10.902 10.785 1.00 14.39 287 ARG A CA 1
ATOM 2061 C C . ARG A 1 287 ? -19.522 9.910 10.003 1.00 16.89 287 ARG A C 1
ATOM 2062 O O . ARG A 1 287 ? -18.992 9.175 9.176 1.00 16.32 287 ARG A O 1
ATOM 2070 N N . SER A 1 288 ? -20.857 9.923 10.214 1.00 15.56 288 SER A N 1
ATOM 2071 C CA . SER A 1 288 ? -21.817 9.066 9.493 1.00 15.74 288 SER A CA 1
ATOM 2072 C C . SER A 1 288 ? -21.743 9.199 7.974 1.00 18.69 288 SER A C 1
ATOM 2073 O O . SER A 1 288 ? -21.985 8.221 7.268 1.00 18.49 288 SER A O 1
ATOM 2076 N N . ALA A 1 289 ? -21.385 10.400 7.463 1.00 13.75 289 ALA A N 1
ATOM 2077 C CA . ALA A 1 289 ? -21.261 10.627 6.033 1.00 14.82 289 ALA A CA 1
ATOM 2078 C C . ALA A 1 289 ? -20.160 9.726 5.455 1.00 18.48 289 ALA A C 1
ATOM 2079 O O . ALA A 1 289 ? -20.347 9.151 4.383 1.00 19.39 289 ALA A O 1
ATOM 2081 N N . CYS A 1 290 ? -19.033 9.582 6.186 1.00 14.04 290 CYS A N 1
ATOM 2082 C CA . CYS A 1 290 ? -17.913 8.729 5.783 1.00 12.69 290 CYS A CA 1
ATOM 2083 C C . CYS A 1 290 ? -18.215 7.277 6.086 1.00 17.12 290 CYS A C 1
ATOM 2084 O O . CYS A 1 290 ? -17.907 6.421 5.262 1.00 18.56 290 CYS A O 1
ATOM 2087 N N . SER A 1 291 ? -18.821 6.982 7.250 1.00 15.20 291 SER A N 1
ATOM 2088 C CA . SER A 1 291 ? -19.149 5.587 7.584 1.00 15.80 291 SER A CA 1
ATOM 2089 C C . SER A 1 291 ? -20.120 4.958 6.548 1.00 22.09 291 SER A C 1
ATOM 2090 O O . SER A 1 291 ? -19.886 3.835 6.106 1.00 22.50 291 SER A O 1
ATOM 2093 N N . GLN A 1 292 ? -21.102 5.739 6.056 1.00 20.17 292 GLN A N 1
ATOM 2094 C CA . GLN A 1 292 ? -22.011 5.289 4.991 1.00 21.17 292 GLN A CA 1
ATOM 2095 C C . GLN A 1 292 ? -21.325 5.166 3.648 1.00 26.68 292 GLN A C 1
ATOM 2096 O O . GLN A 1 292 ? -21.552 4.180 2.954 1.00 26.59 292 GLN A O 1
ATOM 2102 N N . ALA A 1 293 ? -20.509 6.175 3.256 1.00 23.07 293 ALA A N 1
ATOM 2103 C CA . ALA A 1 293 ? -19.809 6.174 1.974 1.00 23.09 293 ALA A CA 1
ATOM 2104 C C . ALA A 1 293 ? -18.746 5.090 1.856 1.00 27.80 293 ALA A C 1
ATOM 2105 O O . ALA A 1 293 ? -18.580 4.530 0.776 1.00 28.83 293 ALA A O 1
ATOM 2107 N N . TYR A 1 294 ? -18.028 4.788 2.952 1.00 24.84 294 TYR A N 1
ATOM 2108 C CA . TYR A 1 294 ? -16.953 3.783 2.956 1.00 24.76 294 TYR A CA 1
ATOM 2109 C C . TYR A 1 294 ? -17.369 2.415 3.484 1.00 28.98 294 TYR A C 1
ATOM 2110 O O . TYR A 1 294 ? -16.567 1.488 3.408 1.00 29.14 294 TYR A O 1
ATOM 2119 N N . ARG A 1 295 ? -18.602 2.294 4.026 1.00 25.71 295 ARG A N 1
ATOM 2120 C CA . ARG A 1 295 ? -19.171 1.066 4.601 1.00 25.66 295 ARG A CA 1
ATOM 2121 C C . ARG A 1 295 ? -18.243 0.474 5.687 1.00 28.88 295 ARG A C 1
ATOM 2122 O O . ARG A 1 295 ? -17.974 -0.741 5.718 1.00 27.44 295 ARG A O 1
ATOM 2130 N N . ARG A 1 296 ? -17.751 1.358 6.578 1.00 24.44 296 ARG A N 1
ATOM 2131 C CA . ARG A 1 296 ? -16.850 0.972 7.669 1.00 24.21 296 ARG A CA 1
ATOM 2132 C C . ARG A 1 296 ? -17.027 1.944 8.819 1.00 26.01 296 ARG A C 1
ATOM 2133 O O . ARG A 1 296 ? -17.376 3.094 8.581 1.00 24.21 296 ARG A O 1
ATOM 2141 N N . ALA A 1 297 ? -16.785 1.507 10.059 1.00 22.31 297 ALA A N 1
ATOM 2142 C CA . ALA A 1 297 ? -16.863 2.392 11.216 1.00 22.33 297 ALA A CA 1
ATOM 2143 C C . ALA A 1 297 ? -15.787 3.492 11.100 1.00 22.47 297 ALA A C 1
ATOM 2144 O O . ALA A 1 297 ? -14.715 3.280 10.507 1.00 20.51 297 ALA A O 1
ATOM 2146 N N . VAL A 1 298 ? -16.122 4.687 11.572 1.00 16.81 298 VAL A N 1
ATOM 2147 C CA . VAL A 1 298 ? -15.210 5.838 11.546 1.00 15.26 298 VAL A CA 1
ATOM 2148 C C . VAL A 1 298 ? -14.924 6.203 12.990 1.00 18.21 298 VAL A C 1
ATOM 2149 O O . VAL A 1 298 ? -15.808 6.744 13.667 1.00 17.05 298 VAL A O 1
ATOM 2153 N N . PRO A 1 299 ? -13.704 5.915 13.491 1.00 15.03 299 PRO A N 1
ATOM 2154 C CA . PRO A 1 299 ? -13.418 6.205 14.912 1.00 15.01 299 PRO A CA 1
ATOM 2155 C C . PRO A 1 299 ? -13.139 7.678 15.180 1.00 15.40 299 PRO A C 1
ATOM 2156 O O . PRO A 1 299 ? -13.000 8.462 14.234 1.00 14.27 299 PRO A O 1
ATOM 2160 N N . LEU A 1 300 ? -13.010 8.053 16.459 1.00 14.78 300 LEU A N 1
ATOM 2161 C CA . LEU A 1 300 ? -12.717 9.441 16.838 1.00 16.09 300 LEU A CA 1
ATOM 2162 C C . LEU A 1 300 ? -11.348 9.886 16.321 1.00 15.66 300 LEU A C 1
ATOM 2163 O O . LEU A 1 300 ? -11.159 11.078 16.078 1.00 15.15 300 LEU A O 1
ATOM 2168 N N . SER A 1 301 ? -10.433 8.913 16.056 1.00 11.55 301 SER A N 1
ATOM 2169 C CA . SER A 1 301 ? -9.095 9.218 15.510 1.00 11.45 301 SER A CA 1
ATOM 2170 C C . SER A 1 301 ? -9.171 9.730 14.039 1.00 13.11 301 SER A C 1
ATOM 2171 O O . SER A 1 301 ? -8.132 10.088 13.450 1.00 11.16 301 SER A O 1
ATOM 2174 N N . GLN A 1 302 ? -10.398 9.757 13.451 1.00 9.22 302 GLN A N 1
ATOM 2175 C CA . GLN A 1 302 ? -10.605 10.248 12.086 1.00 9.70 302 GLN A CA 1
ATOM 2176 C C . GLN A 1 302 ? -11.639 11.349 12.039 1.00 14.20 302 GLN A C 1
ATOM 2177 O O . GLN A 1 302 ? -12.560 11.376 12.867 1.00 15.50 302 GLN A O 1
ATOM 2183 N N . LEU A 1 303 ? -11.497 12.241 11.052 1.00 10.04 303 LEU A N 1
ATOM 2184 C CA . LEU A 1 303 ? -12.431 13.330 10.771 1.00 9.87 303 LEU A CA 1
ATOM 2185 C C . LEU A 1 303 ? -13.007 13.090 9.383 1.00 12.31 303 LEU A C 1
ATOM 2186 O O . LEU A 1 303 ? -12.310 12.582 8.496 1.00 10.79 303 LEU A O 1
ATOM 2191 N N . CYS A 1 304 ? -14.271 13.501 9.184 1.00 10.71 304 CYS A N 1
ATOM 2192 C CA . CYS A 1 304 ? -14.955 13.333 7.904 1.00 10.09 304 CYS A CA 1
ATOM 2193 C C . CYS A 1 304 ? -15.125 14.716 7.286 1.00 12.44 304 CYS A C 1
ATOM 2194 O O . CYS A 1 304 ? -15.693 15.603 7.924 1.00 12.32 304 CYS A O 1
ATOM 2197 N N . VAL A 1 305 ? -14.589 14.917 6.063 1.00 10.35 305 VAL A N 1
ATOM 2198 C CA . VAL A 1 305 ? -14.513 16.230 5.457 1.00 10.64 305 VAL A CA 1
ATOM 2199 C C . VAL A 1 305 ? -15.024 16.317 4.025 1.00 12.92 305 VAL A C 1
ATOM 2200 O O . VAL A 1 305 ? -14.670 15.488 3.189 1.00 12.15 305 VAL A O 1
ATOM 2204 N N . GLY A 1 306 ? -15.790 17.369 3.734 1.00 11.54 306 GLY A N 1
ATOM 2205 C CA . GLY A 1 306 ? -16.202 17.653 2.358 1.00 9.94 306 GLY A CA 1
ATOM 2206 C C . GLY A 1 306 ? -17.051 16.623 1.654 1.00 11.67 306 GLY A C 1
ATOM 2207 O O . GLY A 1 306 ? -17.939 16.029 2.265 1.00 11.29 306 GLY A O 1
ATOM 2208 N N . GLY A 1 307 ? -16.756 16.437 0.376 1.00 10.60 307 GLY A N 1
ATOM 2209 C CA . GLY A 1 307 ? -17.488 15.538 -0.505 1.00 12.11 307 GLY A CA 1
ATOM 2210 C C . GLY A 1 307 ? -18.670 16.226 -1.151 1.00 15.20 307 GLY A C 1
ATOM 2211 O O . GLY A 1 307 ? -19.067 17.311 -0.723 1.00 14.80 307 GLY A O 1
ATOM 2212 N N . GLY A 1 308 ? -19.198 15.608 -2.208 1.00 12.79 308 GLY A N 1
ATOM 2213 C CA . GLY A 1 308 ? -20.344 16.143 -2.931 1.00 13.02 308 GLY A CA 1
ATOM 2214 C C . GLY A 1 308 ? -20.067 17.404 -3.732 1.00 16.24 308 GLY A C 1
ATOM 2215 O O . GLY A 1 308 ? -20.981 18.175 -4.016 1.00 15.56 308 GLY A O 1
ATOM 2216 N N . ASP A 1 309 ? -18.789 17.638 -4.091 1.00 12.42 309 ASP A N 1
ATOM 2217 C CA . ASP A 1 309 ? -18.408 18.813 -4.860 1.00 11.83 309 ASP A CA 1
ATOM 2218 C C . ASP A 1 309 ? -17.514 18.363 -6.009 1.00 15.31 309 ASP A C 1
ATOM 2219 O O . ASP A 1 309 ? -17.110 17.201 -6.047 1.00 15.01 309 ASP A O 1
ATOM 2224 N N . LEU A 1 310 ? -17.194 19.270 -6.927 1.00 12.29 310 LEU A N 1
ATOM 2225 C CA . LEU A 1 310 ? -16.363 18.947 -8.098 1.00 11.69 310 LEU A CA 1
ATOM 2226 C C . LEU A 1 310 ? -14.950 19.527 -8.027 1.00 14.81 310 LEU A C 1
ATOM 2227 O O . LEU A 1 310 ? -14.056 19.050 -8.735 1.00 15.03 310 LEU A O 1
ATOM 2232 N N . GLN A 1 311 ? -14.766 20.613 -7.251 1.00 10.91 311 GLN A N 1
ATOM 2233 C CA . GLN A 1 311 ? -13.520 21.350 -7.289 1.00 11.68 311 GLN A CA 1
ATOM 2234 C C . GLN A 1 311 ? -12.970 21.783 -5.948 1.00 16.53 311 GLN A C 1
ATOM 2235 O O . GLN A 1 311 ? -11.972 22.490 -5.932 1.00 17.29 311 GLN A O 1
ATOM 2241 N N . ASP A 1 312 ? -13.625 21.443 -4.837 1.00 12.98 312 ASP A N 1
ATOM 2242 C CA . ASP A 1 312 ? -13.199 21.974 -3.547 1.00 11.39 312 ASP A CA 1
ATOM 2243 C C . ASP A 1 312 ? -12.405 20.973 -2.726 1.00 13.66 312 ASP A C 1
ATOM 2244 O O . ASP A 1 312 ? -11.258 21.243 -2.376 1.00 12.69 312 ASP A O 1
ATOM 2249 N N . SER A 1 313 ? -13.020 19.834 -2.392 1.00 11.75 313 SER A N 1
ATOM 2250 C CA . SER A 1 313 ? -12.387 18.786 -1.575 1.00 12.16 313 SER A CA 1
ATOM 2251 C C . SER A 1 313 ? -11.086 18.265 -2.201 1.00 14.95 313 SER A C 1
ATOM 2252 O O . SER A 1 313 ? -10.184 17.876 -1.470 1.00 15.09 313 SER A O 1
ATOM 2255 N N . CYS A 1 314 ? -11.008 18.247 -3.555 1.00 12.81 314 CYS A N 1
ATOM 2256 C CA . CYS A 1 314 ? -9.897 17.757 -4.377 1.00 13.54 314 CYS A CA 1
ATOM 2257 C C . CYS A 1 314 ? -8.654 18.673 -4.362 1.00 15.34 314 CYS A C 1
ATOM 2258 O O . CYS A 1 314 ? -7.650 18.297 -4.975 1.00 15.04 314 CYS A O 1
ATOM 2261 N N . LYS A 1 315 ? -8.726 19.878 -3.763 1.00 11.84 315 LYS A N 1
ATOM 2262 C CA . LYS A 1 315 ? -7.577 20.800 -3.815 1.00 11.57 315 LYS A CA 1
ATOM 2263 C C . LYS A 1 315 ? -6.374 20.345 -2.977 1.00 13.65 315 LYS A C 1
ATOM 2264 O O . LYS A 1 315 ? -5.243 20.709 -3.301 1.00 12.37 315 LYS A O 1
ATOM 2270 N N . GLY A 1 316 ? -6.640 19.504 -1.977 1.00 12.55 316 GLY A N 1
ATOM 2271 C CA . GLY A 1 316 ? -5.631 18.990 -1.048 1.00 11.51 316 GLY A CA 1
ATOM 2272 C C . GLY A 1 316 ? -4.658 18.005 -1.647 1.00 14.53 316 GLY A C 1
ATOM 2273 O O . GLY A 1 316 ? -4.926 17.401 -2.693 1.00 13.83 316 GLY A O 1
ATOM 2274 N N . ASP A 1 317 ? -3.521 17.823 -0.979 1.00 10.15 317 ASP A N 1
ATOM 2275 C CA . ASP A 1 317 ? -2.536 16.830 -1.427 1.00 9.54 317 ASP A CA 1
ATOM 2276 C C . ASP A 1 317 ? -2.720 15.565 -0.612 1.00 11.70 317 ASP A C 1
ATOM 2277 O O . ASP A 1 317 ? -3.119 15.643 0.536 1.00 11.39 317 ASP A O 1
ATOM 2282 N N . SER A 1 318 ? -2.409 14.410 -1.198 1.00 10.21 318 SER A N 1
ATOM 2283 C CA . SER A 1 318 ? -2.443 13.143 -0.471 1.00 9.93 318 SER A CA 1
ATOM 2284 C C . SER A 1 318 ? -1.420 13.299 0.698 1.00 9.98 318 SER A C 1
ATOM 2285 O O . SER A 1 318 ? -0.295 13.721 0.465 1.00 8.94 318 SER A O 1
ATOM 2288 N N . GLY A 1 319 ? -1.845 13.055 1.939 1.00 6.99 319 GLY A N 1
ATOM 2289 C CA . GLY A 1 319 ? -0.957 13.253 3.096 1.00 7.67 319 GLY A CA 1
ATOM 2290 C C . GLY A 1 319 ? -0.809 14.704 3.545 1.00 12.07 319 GLY A C 1
ATOM 2291 O O . GLY A 1 319 ? -0.125 14.983 4.529 1.00 11.60 319 GLY A O 1
ATOM 2292 N N . GLY A 1 320 ? -1.465 15.624 2.835 1.00 9.70 320 GLY A N 1
ATOM 2293 C CA . GLY A 1 320 ? -1.441 17.054 3.130 1.00 9.07 320 GLY A CA 1
ATOM 2294 C C . GLY A 1 320 ? -2.242 17.480 4.354 1.00 10.34 320 GLY A C 1
ATOM 2295 O O . GLY A 1 320 ? -3.031 16.712 4.910 1.00 9.54 320 GLY A O 1
ATOM 2296 N N . PRO A 1 321 ? -2.051 18.727 4.791 1.00 7.67 321 PRO A N 1
ATOM 2297 C CA . PRO A 1 321 ? -2.766 19.201 5.992 1.00 7.16 321 PRO A CA 1
ATOM 2298 C C . PRO A 1 321 ? -4.220 19.564 5.733 1.00 11.49 321 PRO A C 1
ATOM 2299 O O . PRO A 1 321 ? -4.602 19.831 4.598 1.00 10.53 321 PRO A O 1
ATOM 2303 N N . LEU A 1 322 ? -5.012 19.547 6.807 1.00 8.94 322 LEU A N 1
ATOM 2304 C CA . LEU A 1 322 ? -6.354 20.109 6.953 1.00 7.48 322 LEU A CA 1
ATOM 2305 C C . LEU A 1 322 ? -6.072 21.217 7.985 1.00 11.82 322 LEU A C 1
ATOM 2306 O O . LEU A 1 322 ? -5.630 20.932 9.108 1.00 10.17 322 LEU A O 1
ATOM 2311 N N . GLN A 1 323 ? -6.264 22.465 7.596 1.00 7.76 323 GLN A N 1
ATOM 2312 C CA . GLN A 1 323 ? -5.823 23.548 8.457 1.00 6.74 323 GLN A CA 1
ATOM 2313 C C . GLN A 1 323 ? -6.874 24.614 8.691 1.00 11.19 323 GLN A C 1
ATOM 2314 O O . GLN A 1 323 ? -7.753 24.835 7.850 1.00 10.23 323 GLN A O 1
ATOM 2320 N N . ALA A 1 324 ? -6.770 25.292 9.837 1.00 9.05 324 ALA A N 1
ATOM 2321 C CA . ALA A 1 324 ? -7.680 26.373 10.200 1.00 9.69 324 ALA A CA 1
ATOM 2322 C C . ALA A 1 324 ? -7.017 27.276 11.252 1.00 14.21 324 ALA A C 1
ATOM 2323 O O . ALA A 1 324 ? -6.167 26.806 12.019 1.00 11.77 324 ALA A O 1
ATOM 2325 N N . PRO A 1 325 ? -7.352 28.581 11.263 1.00 12.91 325 PRO A N 1
ATOM 2326 C CA . PRO A 1 325 ? -6.769 29.471 12.284 1.00 13.38 325 PRO A CA 1
ATOM 2327 C C . PRO A 1 325 ? -7.379 29.188 13.638 1.00 16.25 325 PRO A C 1
ATOM 2328 O O . PRO A 1 325 ? -8.531 28.758 13.726 1.00 16.65 325 PRO A O 1
ATOM 2332 N N . ALA A 1 326 ? -6.597 29.404 14.700 1.00 13.56 326 ALA A N 1
ATOM 2333 C CA . ALA A 1 326 ? -7.074 29.158 16.047 1.00 12.84 326 ALA A CA 1
ATOM 2334 C C . ALA A 1 326 ? -6.219 29.913 17.026 1.00 14.55 326 ALA A C 1
ATOM 2335 O O . ALA A 1 326 ? -5.121 30.361 16.687 1.00 13.39 326 ALA A O 1
ATOM 2337 N N . GLN A 1 327 ? -6.706 29.998 18.274 1.00 12.73 327 GLN A N 1
ATOM 2338 C CA . GLN A 1 327 ? -5.992 30.641 19.375 1.00 12.89 327 GLN A CA 1
ATOM 2339 C C . GLN A 1 327 ? -4.882 29.666 19.804 1.00 15.11 327 GLN A C 1
ATOM 2340 O O . GLN A 1 327 ? -5.172 28.556 20.257 1.00 14.00 327 GLN A O 1
ATOM 2346 N N . TYR A 1 328 ? -3.621 30.057 19.585 1.00 13.19 328 TYR A N 1
ATOM 2347 C CA . TYR A 1 328 ? -2.475 29.206 19.908 1.00 13.33 328 TYR A CA 1
ATOM 2348 C C . TYR A 1 328 ? -1.769 29.760 21.122 1.00 17.58 328 TYR A C 1
ATOM 2349 O O . TYR A 1 328 ? -1.143 30.808 21.043 1.00 17.13 328 TYR A O 1
ATOM 2358 N N . LEU A 1 329 ? -1.857 29.027 22.239 1.00 16.98 329 LEU A N 1
ATOM 2359 C CA . LEU A 1 329 ? -1.277 29.405 23.533 1.00 17.69 329 LEU A CA 1
ATOM 2360 C C . LEU A 1 329 ? -1.766 30.827 23.883 1.00 26.57 329 LEU A C 1
ATOM 2361 O O . LEU A 1 329 ? -2.982 31.054 23.826 1.00 27.09 329 LEU A O 1
ATOM 2366 N N . GLY A 1 330 ? -0.849 31.754 24.169 1.00 24.79 330 GLY A N 1
ATOM 2367 C CA . GLY A 1 330 ? -1.187 33.139 24.486 1.00 25.12 330 GLY A CA 1
ATOM 2368 C C . GLY A 1 330 ? -0.897 34.122 23.367 1.00 29.69 330 GLY A C 1
ATOM 2369 O O . GLY A 1 330 ? -0.877 35.333 23.611 1.00 29.97 330 GLY A O 1
ATOM 2370 N N . GLU A 1 331 ? -0.684 33.618 22.119 1.00 22.88 331 GLU A N 1
ATOM 2371 C CA . GLU A 1 331 ? -0.401 34.478 20.963 1.00 21.96 331 GLU A CA 1
ATOM 2372 C C . GLU A 1 331 ? -1.583 35.411 20.679 1.00 25.94 331 GLU A C 1
ATOM 2373 O O . GLU A 1 331 ? -2.740 34.995 20.788 1.00 24.19 331 GLU A O 1
ATOM 2379 N N . TYR A 1 332 ? -1.278 36.670 20.332 1.00 25.17 332 TYR A N 1
ATOM 2380 C CA . TYR A 1 332 ? -2.281 37.703 20.059 1.00 26.57 332 TYR A CA 1
ATOM 2381 C C . TYR A 1 332 ? -3.070 37.383 18.788 1.00 28.14 332 TYR A C 1
ATOM 2382 O O . TYR A 1 332 ? -4.299 37.386 18.803 1.00 29.19 332 TYR A O 1
ATOM 2391 N N . ALA A 1 333 ? -2.360 37.089 17.709 1.00 21.57 333 ALA A N 1
ATOM 2392 C CA . ALA A 1 333 ? -2.982 36.822 16.428 1.00 20.29 333 ALA A CA 1
ATOM 2393 C C . ALA A 1 333 ? -3.367 35.338 16.316 1.00 20.30 333 ALA A C 1
ATOM 2394 O O . ALA A 1 333 ? -2.573 34.488 16.737 1.00 16.82 333 ALA A O 1
ATOM 2396 N N . PRO A 1 334 ? -4.530 35.008 15.694 1.00 18.22 334 PRO A N 1
ATOM 2397 C CA . PRO A 1 334 ? -4.842 33.590 15.447 1.00 17.72 334 PRO A CA 1
ATOM 2398 C C . PRO A 1 334 ? -3.727 33.000 14.585 1.00 16.26 334 PRO A C 1
ATOM 2399 O O . PRO A 1 334 ? -3.143 33.700 13.757 1.00 15.13 334 PRO A O 1
ATOM 2403 N N . LYS A 1 335 ? -3.393 31.745 14.841 1.00 13.51 335 LYS A N 1
ATOM 2404 C CA . LYS A 1 335 ? -2.328 31.022 14.119 1.00 11.24 335 LYS A CA 1
ATOM 2405 C C . LYS A 1 335 ? -2.931 29.832 13.400 1.00 12.50 335 LYS A C 1
ATOM 2406 O O . LYS A 1 335 ? -3.871 29.228 13.897 1.00 11.62 335 LYS A O 1
ATOM 2412 N N . MET A 1 336 ? -2.341 29.460 12.256 1.00 9.57 336 MET A N 1
ATOM 2413 C CA . MET A 1 336 ? -2.830 28.306 11.514 1.00 8.03 336 MET A CA 1
ATOM 2414 C C . MET A 1 336 ? -2.388 27.039 12.222 1.00 10.94 336 MET A C 1
ATOM 2415 O O . MET A 1 336 ? -1.220 26.907 12.591 1.00 9.56 336 MET A O 1
ATOM 2420 N N . VAL A 1 337 ? -3.327 26.128 12.432 1.00 8.21 337 VAL A N 1
ATOM 2421 C CA . VAL A 1 337 ? -3.087 24.859 13.123 1.00 7.82 337 VAL A CA 1
ATOM 2422 C C . VAL A 1 337 ? -3.457 23.729 12.160 1.00 10.36 337 VAL A C 1
ATOM 2423 O O . VAL A 1 337 ? -4.459 23.830 11.441 1.00 7.76 337 VAL A O 1
ATOM 2427 N N . GLU A 1 338 ? -2.644 22.653 12.142 1.00 7.60 338 GLU A N 1
ATOM 2428 C CA . GLU A 1 338 ? -2.969 21.475 11.326 1.00 6.29 338 GLU A CA 1
ATOM 2429 C C . GLU A 1 338 ? -3.832 20.549 12.193 1.00 8.99 338 GLU A C 1
ATOM 2430 O O . GLU A 1 338 ? -3.322 19.944 13.152 1.00 8.73 338 GLU A O 1
ATOM 2436 N N . PHE A 1 339 ? -5.147 20.467 11.882 1.00 6.65 339 PHE A N 1
ATOM 2437 C CA . PHE A 1 339 ? -6.075 19.625 12.644 1.00 6.65 339 PHE A CA 1
ATOM 2438 C C . PHE A 1 339 ? -6.265 18.267 12.043 1.00 9.45 339 PHE A C 1
ATOM 2439 O O . PHE A 1 339 ? -6.714 17.360 12.735 1.00 8.98 339 PHE A O 1
ATOM 2447 N N . GLY A 1 340 ? -5.964 18.129 10.756 1.00 7.63 340 GLY A N 1
ATOM 2448 C CA . GLY A 1 340 ? -6.141 16.855 10.076 1.00 7.88 340 GLY A CA 1
ATOM 2449 C C . GLY A 1 340 ? -5.093 16.571 9.015 1.00 9.25 340 GLY A C 1
ATOM 2450 O O . GLY A 1 340 ? -4.376 17.474 8.583 1.00 9.46 340 GLY A O 1
ATOM 2451 N N . ILE A 1 341 ? -5.012 15.308 8.600 1.00 7.12 341 ILE A N 1
ATOM 2452 C CA . ILE A 1 341 ? -4.099 14.833 7.535 1.00 7.01 341 ILE A CA 1
ATOM 2453 C C . ILE A 1 341 ? -4.928 14.099 6.505 1.00 10.37 341 ILE A C 1
ATOM 2454 O O . ILE A 1 341 ? -5.697 13.200 6.880 1.00 9.66 341 ILE A O 1
ATOM 2459 N N . VAL A 1 342 ? -4.777 14.443 5.213 1.00 6.65 342 VAL A N 1
ATOM 2460 C CA . VAL A 1 342 ? -5.499 13.744 4.128 1.00 6.56 342 VAL A CA 1
ATOM 2461 C C . VAL A 1 342 ? -5.161 12.273 4.154 1.00 11.01 342 VAL A C 1
ATOM 2462 O O . VAL A 1 342 ? -4.007 11.904 3.918 1.00 11.19 342 VAL A O 1
ATOM 2466 N N . SER A 1 343 ? -6.161 11.429 4.427 1.00 8.78 343 SER A N 1
ATOM 2467 C CA . SER A 1 343 ? -5.933 9.983 4.521 1.00 9.80 343 SER A CA 1
ATOM 2468 C C . SER A 1 343 ? -6.529 9.222 3.332 1.00 14.75 343 SER A C 1
ATOM 2469 O O . SER A 1 343 ? -5.801 8.484 2.653 1.00 13.56 343 SER A O 1
ATOM 2472 N N . GLN A 1 344 ? -7.842 9.364 3.098 1.00 11.39 344 GLN A N 1
ATOM 2473 C CA . GLN A 1 344 ? -8.517 8.646 2.009 1.00 12.49 344 GLN A CA 1
ATOM 2474 C C . GLN A 1 344 ? -9.630 9.497 1.400 1.00 18.46 344 GLN A C 1
ATOM 2475 O O . GLN A 1 344 ? -10.178 10.369 2.064 1.00 14.64 344 GLN A O 1
ATOM 2481 N N . GLY A 1 345 ? -10.028 9.148 0.179 1.00 19.34 345 GLY A N 1
ATOM 2482 C CA . GLY A 1 345 ? -11.174 9.767 -0.476 1.00 19.57 345 GLY A CA 1
ATOM 2483 C C . GLY A 1 345 ? -10.987 11.131 -1.090 1.00 23.69 345 GLY A C 1
ATOM 2484 O O . GLY A 1 345 ? -11.957 11.721 -1.569 1.00 23.96 345 GLY A O 1
ATOM 2485 N N . VAL A 1 346 ? -9.764 11.656 -1.076 1.00 19.45 346 VAL A N 1
ATOM 2486 C CA . VAL A 1 346 ? -9.501 12.935 -1.733 1.00 19.43 346 VAL A CA 1
ATOM 2487 C C . VAL A 1 346 ? -9.054 12.525 -3.135 1.00 24.81 346 VAL A C 1
ATOM 2488 O O . VAL A 1 346 ? -8.053 11.821 -3.282 1.00 24.59 346 VAL A O 1
ATOM 2492 N N . VAL A 1 347 ? -9.889 12.851 -4.145 1.00 21.48 347 VAL A N 1
ATOM 2493 C CA . VAL A 1 347 ? -9.693 12.437 -5.542 1.00 21.01 347 VAL A CA 1
ATOM 2494 C C . VAL A 1 347 ? -9.431 13.606 -6.489 1.00 24.87 347 VAL A C 1
ATOM 2495 O O . VAL A 1 347 ? -9.339 14.742 -6.037 1.00 24.97 347 VAL A O 1
ATOM 2499 N N . THR A 1 348 ? -9.308 13.333 -7.796 1.00 22.93 348 THR A N 1
ATOM 2500 C CA . THR A 1 348 ? -9.028 14.376 -8.796 1.00 23.02 348 THR A CA 1
ATOM 2501 C C . THR A 1 348 ? -10.235 15.263 -9.024 1.00 23.78 348 THR A C 1
ATOM 2502 O O . THR A 1 348 ? -11.371 14.798 -8.929 1.00 21.51 348 THR A O 1
ATOM 2506 N N . CYS A 1 349 ? -9.980 16.551 -9.311 1.00 19.40 349 CYS A N 1
ATOM 2507 C CA . CYS A 1 349 ? -11.021 17.547 -9.547 1.00 19.72 349 CYS A CA 1
ATOM 2508 C C . CYS A 1 349 ? -11.784 17.249 -10.837 1.00 24.95 349 CYS A C 1
ATOM 2509 O O . CYS A 1 349 ? -11.237 16.619 -11.744 1.00 25.89 349 CYS A O 1
ATOM 2512 N N . GLY A 1 350 ? -13.023 17.715 -10.915 1.00 20.29 350 GLY A N 1
ATOM 2513 C CA . GLY A 1 350 ? -13.842 17.537 -12.108 1.00 20.11 350 GLY A CA 1
ATOM 2514 C C . GLY A 1 350 ? -14.868 16.432 -12.016 1.00 26.22 350 GLY A C 1
ATOM 2515 O O . GLY A 1 350 ? -15.763 16.351 -12.862 1.00 28.19 350 GLY A O 1
ATOM 2516 N N . GLN A 1 351 ? -14.720 15.550 -11.023 1.00 23.57 351 GLN A N 1
ATOM 2517 C CA . GLN A 1 351 ? -15.644 14.461 -10.758 1.00 22.43 351 GLN A CA 1
ATOM 2518 C C . GLN A 1 351 ? -16.259 14.722 -9.385 1.00 22.96 351 GLN A C 1
ATOM 2519 O O . GLN A 1 351 ? -15.614 15.340 -8.524 1.00 20.78 351 GLN A O 1
ATOM 2525 N N . ILE A 1 352 ? -17.493 14.232 -9.169 1.00 17.79 352 ILE A N 1
ATOM 2526 C CA . ILE A 1 352 ? -18.112 14.388 -7.858 1.00 16.35 352 ILE A CA 1
ATOM 2527 C C . ILE A 1 352 ? -17.317 13.551 -6.830 1.00 19.35 352 ILE A C 1
ATOM 2528 O O . ILE A 1 352 ? -17.041 12.374 -7.065 1.00 19.41 352 ILE A O 1
ATOM 2533 N N . SER A 1 353 ? -16.909 14.183 -5.727 1.00 14.40 353 SER A N 1
ATOM 2534 C CA . SER A 1 353 ? -16.143 13.495 -4.691 1.00 13.98 353 SER A CA 1
ATOM 2535 C C . SER A 1 353 ? -17.074 12.909 -3.628 1.00 19.56 353 SER A C 1
ATOM 2536 O O . SER A 1 353 ? -18.209 13.347 -3.461 1.00 18.69 353 SER A O 1
ATOM 2539 N N . LEU A 1 354 ? -16.563 11.946 -2.896 1.00 18.36 354 LEU A N 1
ATOM 2540 C CA . LEU A 1 354 ? -17.227 11.371 -1.742 1.00 19.36 354 LEU A CA 1
ATOM 2541 C C . LEU A 1 354 ? -16.643 12.155 -0.554 1.00 18.74 354 LEU A C 1
ATOM 2542 O O . LEU A 1 354 ? -15.594 12.798 -0.725 1.00 16.13 354 LEU A O 1
ATOM 2547 N N . PRO A 1 355 ? -17.261 12.113 0.647 1.00 15.46 355 PRO A N 1
ATOM 2548 C CA . PRO A 1 355 ? -16.627 12.753 1.819 1.00 15.03 355 PRO A CA 1
ATOM 2549 C C . PRO A 1 355 ? -15.257 12.094 2.041 1.00 16.41 355 PRO A C 1
ATOM 2550 O O . PRO A 1 355 ? -15.101 10.903 1.754 1.00 14.96 355 PRO A O 1
ATOM 2554 N N . GLY A 1 356 ? -14.277 12.882 2.478 1.00 14.53 356 GLY A N 1
ATOM 2555 C CA . GLY A 1 356 ? -12.915 12.403 2.685 1.00 13.73 356 GLY A CA 1
ATOM 2556 C C . GLY A 1 356 ? -12.600 12.087 4.133 1.00 14.52 356 GLY A C 1
ATOM 2557 O O . GLY A 1 356 ? -13.130 12.734 5.035 1.00 12.02 356 GLY A O 1
ATOM 2558 N N . LEU A 1 357 ? -11.751 11.062 4.355 1.00 12.03 357 LEU A N 1
ATOM 2559 C CA . LEU A 1 357 ? -11.325 10.681 5.684 1.00 11.98 357 LEU A CA 1
ATOM 2560 C C . LEU A 1 357 ? -9.988 11.347 5.964 1.00 14.61 357 LEU A C 1
ATOM 2561 O O . LEU A 1 357 ? -9.055 11.245 5.165 1.00 13.67 357 LEU A O 1
ATOM 2566 N N . TYR A 1 358 ? -9.900 12.006 7.097 1.00 9.82 358 TYR A N 1
ATOM 2567 C CA . TYR A 1 358 ? -8.679 12.668 7.519 1.00 8.80 358 TYR A CA 1
ATOM 2568 C C . TYR A 1 358 ? -8.238 12.120 8.863 1.00 13.86 358 TYR A C 1
ATOM 2569 O O . TYR A 1 358 ? -9.084 11.814 9.695 1.00 14.89 358 TYR A O 1
ATOM 2578 N N . THR A 1 359 ? -6.931 12.068 9.115 1.00 9.87 359 THR A N 1
ATOM 2579 C CA . THR A 1 359 ? -6.438 11.682 10.437 1.00 8.45 359 THR A CA 1
ATOM 2580 C C . THR A 1 359 ? -6.690 12.853 11.393 1.00 12.09 359 THR A C 1
ATOM 2581 O O . THR A 1 359 ? -6.385 13.981 11.051 1.00 10.51 359 THR A O 1
ATOM 2585 N N . ASN A 1 360 ? -7.264 12.588 12.584 1.00 9.51 360 ASN A N 1
ATOM 2586 C CA . ASN A 1 360 ? -7.543 13.639 13.567 1.00 8.75 360 ASN A CA 1
ATOM 2587 C C . ASN A 1 360 ? -6.239 13.859 14.325 1.00 11.55 360 ASN A C 1
ATOM 2588 O O . ASN A 1 360 ? -5.917 13.096 15.226 1.00 11.55 360 ASN A O 1
ATOM 2593 N N . VAL A 1 361 ? -5.480 14.890 13.942 1.00 8.35 361 VAL A N 1
ATOM 2594 C CA . VAL A 1 361 ? -4.135 15.177 14.469 1.00 6.68 361 VAL A CA 1
ATOM 2595 C C . VAL A 1 361 ? -4.067 15.264 16.007 1.00 10.47 361 VAL A C 1
ATOM 2596 O O . VAL A 1 361 ? -3.096 14.798 16.590 1.00 9.42 361 VAL A O 1
ATOM 2600 N N . GLY A 1 362 ? -5.085 15.854 16.631 1.00 9.39 362 GLY A N 1
ATOM 2601 C CA . GLY A 1 362 ? -5.154 15.996 18.087 1.00 9.50 362 GLY A CA 1
ATOM 2602 C C . GLY A 1 362 ? -4.948 14.690 18.825 1.00 12.69 362 GLY A C 1
ATOM 2603 O O . GLY A 1 362 ? -4.263 14.662 19.843 1.00 12.36 362 GLY A O 1
ATOM 2604 N N . GLU A 1 363 ? -5.473 13.580 18.279 1.00 9.89 363 GLU A N 1
ATOM 2605 C CA . GLU A 1 363 ? -5.308 12.250 18.875 1.00 9.57 363 GLU A CA 1
ATOM 2606 C C . GLU A 1 363 ? -3.874 11.710 18.784 1.00 12.56 363 GLU A C 1
ATOM 2607 O O . GLU A 1 363 ? -3.569 10.710 19.432 1.00 13.56 363 GLU A O 1
ATOM 2613 N N . TYR A 1 364 ? -3.001 12.357 17.992 1.00 8.85 364 TYR A N 1
ATOM 2614 C CA . TYR A 1 364 ? -1.642 11.868 17.761 1.00 8.02 364 TYR A CA 1
ATOM 2615 C C . TYR A 1 364 ? -0.557 12.841 18.182 1.00 11.54 364 TYR A C 1
ATOM 2616 O O . TYR A 1 364 ? 0.613 12.555 17.937 1.00 10.91 364 TYR A O 1
ATOM 2625 N N . VAL A 1 365 ? -0.910 13.990 18.787 1.00 8.19 365 VAL A N 1
ATOM 2626 C CA . VAL A 1 365 ? 0.117 14.965 19.227 1.00 7.80 365 VAL A CA 1
ATOM 2627 C C . VAL A 1 365 ? 1.061 14.290 20.234 1.00 11.32 365 VAL A C 1
ATOM 2628 O O . VAL A 1 365 ? 2.263 14.539 20.185 1.00 8.92 365 VAL A O 1
ATOM 2632 N N . GLN A 1 366 ? 0.521 13.414 21.126 1.00 8.92 366 GLN A N 1
ATOM 2633 C CA . GLN A 1 366 ? 1.380 12.692 22.073 1.00 8.47 366 GLN A CA 1
ATOM 2634 C C . GLN A 1 366 ? 2.451 11.901 21.299 1.00 10.83 366 GLN A C 1
ATOM 2635 O O . GLN A 1 366 ? 3.653 12.050 21.556 1.00 9.57 366 GLN A O 1
ATOM 2641 N N . TRP A 1 367 ? 2.003 11.091 20.332 1.00 7.89 367 TRP A N 1
ATOM 2642 C CA . TRP A 1 367 ? 2.894 10.271 19.500 1.00 8.37 367 TRP A CA 1
ATOM 2643 C C . TRP A 1 367 ? 3.893 11.191 18.758 1.00 9.93 367 TRP A C 1
ATOM 2644 O O . TRP A 1 367 ? 5.075 10.874 18.684 1.00 9.14 367 TRP A O 1
ATOM 2655 N N . ILE A 1 368 ? 3.410 12.315 18.227 1.00 7.22 368 ILE A N 1
ATOM 2656 C CA . ILE A 1 368 ? 4.292 13.246 17.513 1.00 6.90 368 ILE A CA 1
ATOM 2657 C C . ILE A 1 368 ? 5.438 13.707 18.437 1.00 8.70 368 ILE A C 1
ATOM 2658 O O . ILE A 1 368 ? 6.604 13.637 18.052 1.00 7.54 368 ILE A O 1
ATOM 2663 N N . THR A 1 369 ? 5.098 14.186 19.635 1.00 7.43 369 THR A N 1
ATOM 2664 C CA . THR A 1 369 ? 6.101 14.702 20.570 1.00 7.79 369 THR A CA 1
ATOM 2665 C C . THR A 1 369 ? 7.086 13.625 21.017 1.00 10.37 369 THR A C 1
ATOM 2666 O O . THR A 1 369 ? 8.265 13.906 21.107 1.00 9.74 369 THR A O 1
ATOM 2670 N N . ASP A 1 370 ? 6.612 12.398 21.277 1.00 7.36 370 ASP A N 1
ATOM 2671 C CA . ASP A 1 370 ? 7.510 11.312 21.691 1.00 7.39 370 ASP A CA 1
ATOM 2672 C C . ASP A 1 370 ? 8.415 10.843 20.560 1.00 10.65 370 ASP A C 1
ATOM 2673 O O . ASP A 1 370 ? 9.579 10.519 20.799 1.00 9.52 370 ASP A O 1
ATOM 2678 N N . THR A 1 371 ? 7.879 10.808 19.341 1.00 10.45 371 THR A N 1
ATOM 2679 C CA . THR A 1 371 ? 8.649 10.375 18.164 1.00 9.37 371 THR A CA 1
ATOM 2680 C C . THR A 1 371 ? 9.740 11.406 17.838 1.00 11.84 371 THR A C 1
ATOM 2681 O O . THR A 1 371 ? 10.887 11.031 17.596 1.00 12.60 371 THR A O 1
ATOM 2685 N N . MET A 1 372 ? 9.389 12.698 17.873 1.00 6.93 372 MET A N 1
ATOM 2686 C CA . MET A 1 372 ? 10.370 13.772 17.630 1.00 6.37 372 MET A CA 1
ATOM 2687 C C . MET A 1 372 ? 11.444 13.784 18.724 1.00 11.81 372 MET A C 1
ATOM 2688 O O . MET A 1 372 ? 12.636 13.947 18.426 1.00 11.73 372 MET A O 1
ATOM 2693 N N . ALA A 1 373 ? 11.032 13.531 19.978 1.00 9.90 373 ALA A N 1
ATOM 2694 C CA . ALA A 1 373 ? 11.971 13.530 21.098 1.00 11.21 373 ALA A CA 1
ATOM 2695 C C . ALA A 1 373 ? 13.007 12.411 21.007 1.00 13.51 373 ALA A C 1
ATOM 2696 O O . ALA A 1 373 ? 14.197 12.664 21.183 1.00 14.37 373 ALA A O 1
ATOM 2698 N N . SER A 1 374 ? 12.564 11.183 20.723 1.00 10.26 374 SER A N 1
ATOM 2699 C CA . SER A 1 374 ? 13.487 10.047 20.665 1.00 11.02 374 SER A CA 1
ATOM 2700 C C . SER A 1 374 ? 14.377 10.099 19.448 1.00 14.22 374 SER A C 1
ATOM 2701 O O . SER A 1 374 ? 15.516 9.636 19.506 1.00 14.55 374 SER A O 1
ATOM 2704 N N . ASN A 1 375 ? 13.878 10.695 18.363 1.00 9.84 375 ASN A N 1
ATOM 2705 C CA . ASN A 1 375 ? 14.628 10.804 17.122 1.00 10.40 375 ASN A CA 1
ATOM 2706 C C . ASN A 1 375 ? 15.510 12.034 17.047 1.00 13.38 375 ASN A C 1
ATOM 2707 O O . ASN A 1 375 ? 16.387 12.084 16.195 1.00 14.48 375 ASN A O 1
ATOM 2712 N N . GLY A 1 376 ? 15.302 12.969 17.970 1.00 11.63 376 GLY A N 1
ATOM 2713 C CA . GLY A 1 376 ? 16.061 14.202 18.105 1.00 10.91 376 GLY A CA 1
ATOM 2714 C C . GLY A 1 376 ? 15.490 15.349 17.304 1.00 13.95 376 GLY A C 1
ATOM 2715 O O . GLY A 1 376 ? 15.052 15.148 16.175 1.00 11.72 376 GLY A O 1
ATOM 2716 N N . LEU A 1 377 ? 15.491 16.570 17.882 1.00 10.98 377 LEU A N 1
ATOM 2717 C CA . LEU A 1 377 ? 15.011 17.751 17.147 1.00 10.63 377 LEU A CA 1
ATOM 2718 C C . LEU A 1 377 ? 16.042 18.186 16.106 1.00 15.25 377 LEU A C 1
ATOM 2719 O O . LEU A 1 377 ? 15.672 18.707 15.057 1.00 14.80 377 LEU A O 1
ATOM 2724 N N . LEU A 1 378 ? 17.332 17.994 16.412 1.00 13.37 378 LEU A N 1
ATOM 2725 C CA . LEU A 1 378 ? 18.413 18.374 15.497 1.00 14.67 378 LEU A CA 1
ATOM 2726 C C . LEU A 1 378 ? 19.092 17.116 15.014 1.00 15.80 378 LEU A C 1
ATOM 2727 O O . LEU A 1 378 ? 18.403 16.275 14.435 1.00 12.98 378 LEU A O 1
ATOM 2732 N N . GLU A 1 379 ? 20.408 16.937 15.245 1.00 14.24 379 GLU A N 1
ATOM 2733 C CA . GLU A 1 379 ? 21.057 15.702 14.824 1.00 14.53 379 GLU A CA 1
ATOM 2734 C C . GLU A 1 379 ? 20.487 14.512 15.605 1.00 18.74 379 GLU A C 1
ATOM 2735 O O . GLU A 1 379 ? 20.024 14.659 16.739 1.00 18.62 379 GLU A O 1
ATOM 2741 N N . SER A 1 380 ? 20.531 13.343 14.991 1.00 18.11 380 SER A N 1
ATOM 2742 C CA . SER A 1 380 ? 20.097 12.112 15.638 1.00 21.25 380 SER A CA 1
ATOM 2743 C C . SER A 1 380 ? 21.148 11.669 16.660 1.00 30.38 380 SER A C 1
ATOM 2744 O O . SER A 1 380 ? 20.794 11.024 17.675 1.00 41.08 380 SER A O 1
ATOM 2747 N N . ASP B 1 27 ? 38.083 43.741 24.585 1.00 23.89 27 ASP B N 1
ATOM 2748 C CA . ASP B 1 27 ? 38.347 44.719 23.524 1.00 23.86 27 ASP B CA 1
ATOM 2749 C C . ASP B 1 27 ? 37.973 46.122 23.984 1.00 23.49 27 ASP B C 1
ATOM 2750 O O . ASP B 1 27 ? 37.205 46.272 24.937 1.00 20.98 27 ASP B O 1
ATOM 2755 N N . TYR B 1 28 ? 38.465 47.151 23.257 1.00 18.96 28 TYR B N 1
ATOM 2756 C CA . TYR B 1 28 ? 38.128 48.545 23.537 1.00 17.85 28 TYR B CA 1
ATOM 2757 C C . TYR B 1 28 ? 36.605 48.681 23.624 1.00 19.81 28 TYR B C 1
ATOM 2758 O O . TYR B 1 28 ? 35.882 48.172 22.764 1.00 19.02 28 TYR B O 1
ATOM 2767 N N . ALA B 1 29 ? 36.136 49.357 24.681 1.00 15.15 29 ALA B N 1
ATOM 2768 C CA . ALA B 1 29 ? 34.725 49.674 24.952 1.00 14.64 29 ALA B CA 1
ATOM 2769 C C . ALA B 1 29 ? 33.795 48.489 25.278 1.00 17.57 29 ALA B C 1
ATOM 2770 O O . ALA B 1 29 ? 32.595 48.694 25.437 1.00 16.94 29 ALA B O 1
ATOM 2772 N N . ASP B 1 30 ? 34.354 47.279 25.475 1.00 16.50 30 ASP B N 1
ATOM 2773 C CA . ASP B 1 30 ? 33.556 46.117 25.879 1.00 16.66 30 ASP B CA 1
ATOM 2774 C C . ASP B 1 30 ? 32.922 46.373 27.243 1.00 21.36 30 ASP B C 1
ATOM 2775 O O . ASP B 1 30 ? 33.512 47.077 28.079 1.00 19.62 30 ASP B O 1
ATOM 2780 N N . ASP B 1 31 ? 31.719 45.813 27.456 1.00 18.34 31 ASP B N 1
ATOM 2781 C CA . ASP B 1 31 ? 31.039 45.889 28.745 1.00 18.91 31 ASP B CA 1
ATOM 2782 C C . ASP B 1 31 ? 31.886 45.160 29.783 1.00 22.33 31 ASP B C 1
ATOM 2783 O O . ASP B 1 31 ? 32.561 44.178 29.459 1.00 21.54 31 ASP B O 1
ATOM 2788 N N . CYS B 1 32 ? 31.919 45.691 31.016 1.00 18.69 32 CYS B N 1
ATOM 2789 C CA . CYS B 1 32 ? 32.724 45.088 32.083 1.00 17.18 32 CYS B CA 1
ATOM 2790 C C . CYS B 1 32 ? 32.140 45.432 33.439 1.00 19.98 32 CYS B C 1
ATOM 2791 O O . CYS B 1 32 ? 31.235 46.259 33.544 1.00 18.83 32 CYS B O 1
ATOM 2794 N N . THR B 1 33 ? 32.685 44.811 34.482 1.00 18.56 33 THR B N 1
ATOM 2795 C CA . THR B 1 33 ? 32.296 45.133 35.857 1.00 18.92 33 THR B CA 1
ATOM 2796 C C . THR B 1 33 ? 33.543 45.591 36.574 1.00 18.99 33 THR B C 1
ATOM 2797 O O . THR B 1 33 ? 34.582 44.937 36.475 1.00 19.76 33 THR B O 1
ATOM 2801 N N . THR B 1 34 ? 33.466 46.745 37.246 1.00 15.24 34 THR B N 1
ATOM 2802 C CA . THR B 1 34 ? 34.626 47.269 37.985 1.00 14.44 34 THR B CA 1
ATOM 2803 C C . THR B 1 34 ? 34.941 46.350 39.187 1.00 18.36 34 THR B C 1
ATOM 2804 O O . THR B 1 34 ? 34.051 45.593 39.598 1.00 18.47 34 THR B O 1
ATOM 2808 N N . PRO B 1 35 ? 36.159 46.407 39.775 1.00 16.52 35 PRO B N 1
ATOM 2809 C CA . PRO B 1 35 ? 36.450 45.566 40.958 1.00 16.87 35 PRO B CA 1
ATOM 2810 C C . PRO B 1 35 ? 35.475 45.780 42.115 1.00 23.38 35 PRO B C 1
ATOM 2811 O O . PRO B 1 35 ? 35.237 44.836 42.887 1.00 24.16 35 PRO B O 1
ATOM 2815 N N . ASP B 1 36 ? 34.893 47.006 42.212 1.00 18.45 36 ASP B N 1
ATOM 2816 C CA . ASP B 1 36 ? 33.888 47.390 43.213 1.00 18.57 36 ASP B CA 1
ATOM 2817 C C . ASP B 1 36 ? 32.419 47.253 42.740 1.00 22.39 36 ASP B C 1
ATOM 2818 O O . ASP B 1 36 ? 31.508 47.821 43.347 1.00 20.39 36 ASP B O 1
ATOM 2823 N N . GLY B 1 37 ? 32.215 46.477 41.680 1.00 19.42 37 GLY B N 1
ATOM 2824 C CA . GLY B 1 37 ? 30.896 46.083 41.195 1.00 19.27 37 GLY B CA 1
ATOM 2825 C C . GLY B 1 37 ? 30.023 47.019 40.398 1.00 22.80 37 GLY B C 1
ATOM 2826 O O . GLY B 1 37 ? 28.818 46.773 40.293 1.00 21.43 37 GLY B O 1
ATOM 2827 N N . ASP B 1 38 ? 30.599 48.063 39.791 1.00 19.51 38 ASP B N 1
ATOM 2828 C CA . ASP B 1 38 ? 29.809 48.963 38.961 1.00 18.24 38 ASP B CA 1
ATOM 2829 C C . ASP B 1 38 ? 29.876 48.494 37.521 1.00 21.90 38 ASP B C 1
ATOM 2830 O O . ASP B 1 38 ? 30.938 48.053 37.068 1.00 21.38 38 ASP B O 1
ATOM 2835 N N . GLN B 1 39 ? 28.755 48.598 36.795 1.00 18.20 39 GLN B N 1
ATOM 2836 C CA . GLN B 1 39 ? 28.760 48.243 35.376 1.00 19.27 39 GLN B CA 1
ATOM 2837 C C . GLN B 1 39 ? 29.434 49.378 34.595 1.00 20.00 39 GLN B C 1
ATOM 2838 O O . GLN B 1 39 ? 29.246 50.556 34.905 1.00 19.18 39 GLN B O 1
ATOM 2844 N N . GLY B 1 40 ? 30.221 49.013 33.610 1.00 16.33 40 GLY B N 1
ATOM 2845 C CA . GLY B 1 40 ? 30.896 50.009 32.799 1.00 16.38 40 GLY B CA 1
ATOM 2846 C C . GLY B 1 40 ? 31.439 49.478 31.501 1.00 19.40 40 GLY B C 1
ATOM 2847 O O . GLY B 1 40 ? 30.950 48.467 30.966 1.00 18.97 40 GLY B O 1
ATOM 2848 N N . GLN B 1 41 ? 32.451 50.179 30.984 1.00 14.86 41 GLN B N 1
ATOM 2849 C CA . GLN B 1 41 ? 33.093 49.804 29.723 1.00 14.42 41 GLN B CA 1
ATOM 2850 C C . GLN B 1 41 ? 34.593 49.918 29.830 1.00 17.26 41 GLN B C 1
ATOM 2851 O O . GLN B 1 41 ? 35.111 50.703 30.637 1.00 15.83 41 GLN B O 1
ATOM 2857 N N . CYS B 1 42 ? 35.286 49.113 29.037 1.00 16.01 42 CYS B N 1
ATOM 2858 C CA . CYS B 1 42 ? 36.742 49.029 28.992 1.00 18.11 42 CYS B CA 1
ATOM 2859 C C . CYS B 1 42 ? 37.275 50.262 28.244 1.00 18.94 42 CYS B C 1
ATOM 2860 O O . CYS B 1 42 ? 37.211 50.332 27.020 1.00 16.90 42 CYS B O 1
ATOM 2863 N N . MET B 1 43 ? 37.773 51.249 28.989 1.00 14.55 43 MET B N 1
ATOM 2864 C CA . MET B 1 43 ? 38.185 52.528 28.405 1.00 14.26 43 MET B CA 1
ATOM 2865 C C . MET B 1 43 ? 39.639 52.948 28.751 1.00 17.09 43 MET B C 1
ATOM 2866 O O . MET B 1 43 ? 40.153 52.552 29.796 1.00 15.93 43 MET B O 1
ATOM 2871 N N . PRO B 1 44 ? 40.293 53.813 27.936 1.00 12.74 44 PRO B N 1
ATOM 2872 C CA . PRO B 1 44 ? 41.609 54.342 28.350 1.00 12.34 44 PRO B CA 1
ATOM 2873 C C . PRO B 1 44 ? 41.403 55.202 29.598 1.00 15.84 44 PRO B C 1
ATOM 2874 O O . PRO B 1 44 ? 40.283 55.686 29.820 1.00 14.09 44 PRO B O 1
ATOM 2878 N N . PHE B 1 45 ? 42.458 55.407 30.418 1.00 14.58 45 PHE B N 1
ATOM 2879 C CA . PHE B 1 45 ? 42.282 56.206 31.637 1.00 14.16 45 PHE B CA 1
ATOM 2880 C C . PHE B 1 45 ? 41.800 57.620 31.336 1.00 14.26 45 PHE B C 1
ATOM 2881 O O . PHE B 1 45 ? 41.035 58.164 32.116 1.00 12.95 45 PHE B O 1
ATOM 2889 N N . SER B 1 46 ? 42.251 58.211 30.205 1.00 11.13 46 SER B N 1
ATOM 2890 C CA . SER B 1 46 ? 41.888 59.582 29.788 1.00 9.90 46 SER B CA 1
ATOM 2891 C C . SER B 1 46 ? 40.408 59.731 29.446 1.00 11.70 46 SER B C 1
ATOM 2892 O O . SER B 1 46 ? 39.947 60.855 29.263 1.00 10.70 46 SER B O 1
ATOM 2895 N N . SER B 1 47 ? 39.687 58.603 29.322 1.00 9.35 47 SER B N 1
ATOM 2896 C CA . SER B 1 47 ? 38.247 58.567 29.044 1.00 9.01 47 SER B CA 1
ATOM 2897 C C . SER B 1 47 ? 37.474 58.115 30.266 1.00 13.94 47 SER B C 1
ATOM 2898 O O . SER B 1 47 ? 36.320 57.728 30.152 1.00 14.22 47 SER B O 1
ATOM 2901 N N . CYS B 1 48 ? 38.099 58.191 31.454 1.00 11.47 48 CYS B N 1
ATOM 2902 C CA . CYS B 1 48 ? 37.397 57.832 32.667 1.00 10.35 48 CYS B CA 1
ATOM 2903 C C . CYS B 1 48 ? 37.608 58.953 33.667 1.00 12.82 48 CYS B C 1
ATOM 2904 O O . CYS B 1 48 ? 38.709 59.107 34.195 1.00 12.27 48 CYS B O 1
ATOM 2907 N N . ARG B 1 49 ? 36.567 59.758 33.900 1.00 10.67 49 ARG B N 1
ATOM 2908 C CA . ARG B 1 49 ? 36.698 60.907 34.783 1.00 10.66 49 ARG B CA 1
ATOM 2909 C C . ARG B 1 49 ? 37.316 60.561 36.147 1.00 14.62 49 ARG B C 1
ATOM 2910 O O . ARG B 1 49 ? 38.231 61.254 36.589 1.00 13.54 49 ARG B O 1
ATOM 2918 N N . THR B 1 50 ? 36.817 59.511 36.803 1.00 12.01 50 THR B N 1
ATOM 2919 C CA . THR B 1 50 ? 37.281 59.108 38.144 1.00 12.21 50 THR B CA 1
ATOM 2920 C C . THR B 1 50 ? 38.732 58.650 38.219 1.00 15.17 50 THR B C 1
ATOM 2921 O O . THR B 1 50 ? 39.455 59.053 39.145 1.00 14.24 50 THR B O 1
ATOM 2925 N N . ILE B 1 51 ? 39.171 57.824 37.249 1.00 12.70 51 ILE B N 1
ATOM 2926 C CA . ILE B 1 51 ? 40.573 57.361 37.212 1.00 13.12 51 ILE B CA 1
ATOM 2927 C C . ILE B 1 51 ? 41.486 58.545 36.919 1.00 15.15 51 ILE B C 1
ATOM 2928 O O . ILE B 1 51 ? 42.476 58.763 37.636 1.00 13.04 51 ILE B O 1
ATOM 2933 N N . GLU B 1 52 ? 41.142 59.334 35.883 1.00 10.80 52 GLU B N 1
ATOM 2934 C CA . GLU B 1 52 ? 41.944 60.500 35.555 1.00 10.32 52 GLU B CA 1
ATOM 2935 C C . GLU B 1 52 ? 42.074 61.481 36.747 1.00 12.19 52 GLU B C 1
ATOM 2936 O O . GLU B 1 52 ? 43.175 61.985 36.976 1.00 10.94 52 GLU B O 1
ATOM 2942 N N . GLU B 1 53 ? 40.971 61.751 37.491 1.00 11.47 53 GLU B N 1
ATOM 2943 C CA . GLU B 1 53 ? 41.023 62.627 38.677 1.00 12.29 53 GLU B CA 1
ATOM 2944 C C . GLU B 1 53 ? 42.030 62.082 39.703 1.00 15.75 53 GLU B C 1
ATOM 2945 O O . GLU B 1 53 ? 42.863 62.846 40.192 1.00 14.98 53 GLU B O 1
ATOM 2951 N N . ARG B 1 54 ? 41.955 60.779 40.029 1.00 11.73 54 ARG B N 1
ATOM 2952 C CA . ARG B 1 54 ? 42.872 60.186 41.024 1.00 11.25 54 ARG B CA 1
ATOM 2953 C C . ARG B 1 54 ? 44.334 60.288 40.591 1.00 14.55 54 ARG B C 1
ATOM 2954 O O . ARG B 1 54 ? 45.193 60.661 41.399 1.00 13.10 54 ARG B O 1
ATOM 2962 N N . LEU B 1 55 ? 44.610 59.978 39.317 1.00 11.47 55 LEU B N 1
ATOM 2963 C CA . LEU B 1 55 ? 45.972 60.045 38.776 1.00 11.48 55 LEU B CA 1
ATOM 2964 C C . LEU B 1 55 ? 46.486 61.477 38.752 1.00 15.38 55 LEU B C 1
ATOM 2965 O O . LEU B 1 55 ? 47.635 61.712 39.128 1.00 13.55 55 LEU B O 1
ATOM 2970 N N . THR B 1 56 ? 45.630 62.442 38.353 1.00 13.22 56 THR B N 1
ATOM 2971 C CA . THR B 1 56 ? 45.990 63.864 38.286 1.00 12.56 56 THR B CA 1
ATOM 2972 C C . THR B 1 56 ? 46.225 64.447 39.668 1.00 13.93 56 THR B C 1
ATOM 2973 O O . THR B 1 56 ? 47.189 65.200 39.866 1.00 12.81 56 THR B O 1
ATOM 2977 N N . GLU B 1 57 ? 45.356 64.107 40.615 1.00 11.64 57 GLU B N 1
ATOM 2978 C CA . GLU B 1 57 ? 45.478 64.617 41.984 1.00 11.18 57 GLU B CA 1
ATOM 2979 C C . GLU B 1 57 ? 46.781 64.191 42.637 1.00 15.17 57 GLU B C 1
ATOM 2980 O O . GLU B 1 57 ? 47.429 65.020 43.293 1.00 13.09 57 GLU B O 1
ATOM 2986 N N . ALA B 1 58 ? 47.171 62.917 42.452 1.00 12.89 58 ALA B N 1
ATOM 2987 C CA . ALA B 1 58 ? 48.443 62.426 43.006 1.00 12.84 58 ALA B CA 1
ATOM 2988 C C . ALA B 1 58 ? 49.605 63.153 42.296 1.00 15.65 58 ALA B C 1
ATOM 2989 O O . ALA B 1 58 ? 50.474 63.713 42.966 1.00 14.92 58 ALA B O 1
ATOM 2991 N N . GLN B 1 59 ? 49.593 63.206 40.947 1.00 13.15 59 GLN B N 1
ATOM 2992 C CA . GLN B 1 59 ? 50.643 63.923 40.208 1.00 13.71 59 GLN B CA 1
ATOM 2993 C C . GLN B 1 59 ? 50.791 65.376 40.672 1.00 16.67 59 GLN B C 1
ATOM 2994 O O . GLN B 1 59 ? 51.917 65.816 40.863 1.00 15.34 59 GLN B O 1
ATOM 3000 N N . LYS B 1 60 ? 49.670 66.114 40.832 1.00 15.74 60 LYS B N 1
ATOM 3001 C CA . LYS B 1 60 ? 49.681 67.519 41.258 1.00 16.67 60 LYS B CA 1
ATOM 3002 C C . LYS B 1 60 ? 50.316 67.697 42.637 1.00 21.53 60 LYS B C 1
ATOM 3003 O O . LYS B 1 60 ? 50.986 68.710 42.865 1.00 21.94 60 LYS B O 1
ATOM 3009 N N . ALA B 1 61 ? 50.145 66.701 43.530 1.00 16.73 61 ALA B N 1
ATOM 3010 C CA . ALA B 1 61 ? 50.723 66.734 44.875 1.00 17.03 61 ALA B CA 1
ATOM 3011 C C . ALA B 1 61 ? 52.200 66.256 44.879 1.00 19.90 61 ALA B C 1
ATOM 3012 O O . ALA B 1 61 ? 52.813 66.181 45.940 1.00 18.53 61 ALA B O 1
ATOM 3014 N N . GLY B 1 62 ? 52.735 65.923 43.699 1.00 15.59 62 GLY B N 1
ATOM 3015 C CA . GLY B 1 62 ? 54.087 65.394 43.539 1.00 14.97 62 GLY B CA 1
ATOM 3016 C C . GLY B 1 62 ? 54.270 64.027 44.174 1.00 16.91 62 GLY B C 1
ATOM 3017 O O . GLY B 1 62 ? 55.328 63.724 44.737 1.00 15.92 62 GLY B O 1
ATOM 3018 N N . GLN B 1 63 ? 53.221 63.179 44.094 1.00 12.81 63 GLN B N 1
ATOM 3019 C CA . GLN B 1 63 ? 53.219 61.836 44.673 1.00 12.32 63 GLN B CA 1
ATOM 3020 C C . GLN B 1 63 ? 52.620 60.819 43.680 1.00 18.26 63 GLN B C 1
ATOM 3021 O O . GLN B 1 63 ? 52.044 61.213 42.671 1.00 16.64 63 GLN B O 1
ATOM 3027 N N . LYS B 1 64 ? 52.782 59.525 43.981 1.00 18.67 64 LYS B N 1
ATOM 3028 C CA . LYS B 1 64 ? 52.158 58.419 43.251 1.00 19.15 64 LYS B CA 1
ATOM 3029 C C . LYS B 1 64 ? 50.817 58.212 43.934 1.00 21.95 64 LYS B C 1
ATOM 3030 O O . LYS B 1 64 ? 50.657 58.609 45.097 1.00 20.58 64 LYS B O 1
ATOM 3036 N N . VAL B 1 65 ? 49.873 57.502 43.266 1.00 18.16 65 VAL B N 1
ATOM 3037 C CA . VAL B 1 65 ? 48.595 57.121 43.875 1.00 17.40 65 VAL B CA 1
ATOM 3038 C C . VAL B 1 65 ? 48.886 56.142 45.023 1.00 20.65 65 VAL B C 1
ATOM 3039 O O . VAL B 1 65 ? 49.937 55.485 44.989 1.00 21.09 65 VAL B O 1
ATOM 3043 N N . PRO B 1 66 ? 48.019 56.015 46.052 1.00 19.52 66 PRO B N 1
ATOM 3044 C CA . PRO B 1 66 ? 48.314 55.037 47.112 1.00 19.98 66 PRO B CA 1
ATOM 3045 C C . PRO B 1 66 ? 48.362 53.606 46.573 1.00 23.88 66 PRO B C 1
ATOM 3046 O O . PRO B 1 66 ? 47.788 53.296 45.512 1.00 21.43 66 PRO B O 1
ATOM 3050 N N . ALA B 1 67 ? 49.070 52.738 47.307 1.00 20.42 67 ALA B N 1
ATOM 3051 C CA . ALA B 1 67 ? 49.229 51.326 46.978 1.00 19.53 67 ALA B CA 1
ATOM 3052 C C . ALA B 1 67 ? 47.889 50.619 46.770 1.00 22.19 67 ALA B C 1
ATOM 3053 O O . ALA B 1 67 ? 47.760 49.855 45.809 1.00 21.49 67 ALA B O 1
ATOM 3055 N N . ASP B 1 68 ? 46.887 50.889 47.632 1.00 19.36 68 ASP B N 1
ATOM 3056 C CA . ASP B 1 68 ? 45.583 50.246 47.497 1.00 19.33 68 ASP B CA 1
ATOM 3057 C C . ASP B 1 68 ? 44.862 50.673 46.210 1.00 20.63 68 ASP B C 1
ATOM 3058 O O . ASP B 1 68 ? 44.185 49.847 45.606 1.00 19.60 68 ASP B O 1
ATOM 3063 N N . TYR B 1 69 ? 45.061 51.931 45.767 1.00 16.99 69 TYR B N 1
ATOM 3064 C CA . TYR B 1 69 ? 44.475 52.400 44.509 1.00 16.63 69 TYR B CA 1
ATOM 3065 C C . TYR B 1 69 ? 45.209 51.803 43.319 1.00 20.28 69 TYR B C 1
ATOM 3066 O O . TYR B 1 69 ? 44.556 51.436 42.337 1.00 20.72 69 TYR B O 1
ATOM 3075 N N . ALA B 1 70 ? 46.558 51.683 43.400 1.00 16.92 70 ALA B N 1
ATOM 3076 C CA . ALA B 1 70 ? 47.367 51.046 42.361 1.00 17.41 70 ALA B CA 1
ATOM 3077 C C . ALA B 1 70 ? 46.888 49.586 42.206 1.00 20.60 70 ALA B C 1
ATOM 3078 O O . ALA B 1 70 ? 46.730 49.113 41.088 1.00 20.23 70 ALA B O 1
ATOM 3080 N N . SER B 1 71 ? 46.575 48.920 43.335 1.00 18.16 71 SER B N 1
ATOM 3081 C CA . SER B 1 71 ? 46.042 47.558 43.351 1.00 17.52 71 SER B CA 1
ATOM 3082 C C . SER B 1 71 ? 44.639 47.486 42.697 1.00 20.02 71 SER B C 1
ATOM 3083 O O . SER B 1 71 ? 44.369 46.551 41.938 1.00 20.89 71 SER B O 1
ATOM 3086 N N . TYR B 1 72 ? 43.769 48.477 42.974 1.00 15.78 72 TYR B N 1
ATOM 3087 C CA . TYR B 1 72 ? 42.440 48.594 42.370 1.00 15.19 72 TYR B CA 1
ATOM 3088 C C . TYR B 1 72 ? 42.578 48.723 40.837 1.00 18.82 72 TYR B C 1
ATOM 3089 O O . TYR B 1 72 ? 41.846 48.043 40.115 1.00 16.99 72 TYR B O 1
ATOM 3098 N N . LEU B 1 73 ? 43.515 49.580 40.349 1.00 14.94 73 LEU B N 1
ATOM 3099 C CA . LEU B 1 73 ? 43.708 49.769 38.909 1.00 15.25 73 LEU B CA 1
ATOM 3100 C C . LEU B 1 73 ? 44.192 48.482 38.233 1.00 19.85 73 LEU B C 1
ATOM 3101 O O . LEU B 1 73 ? 43.776 48.183 37.124 1.00 17.77 73 LEU B O 1
ATOM 3106 N N . GLN B 1 74 ? 45.039 47.698 38.927 1.00 17.75 74 GLN B N 1
ATOM 3107 C CA . GLN B 1 74 ? 45.513 46.417 38.404 1.00 16.44 74 GLN B CA 1
ATOM 3108 C C . GLN B 1 74 ? 44.307 45.468 38.241 1.00 19.52 74 GLN B C 1
ATOM 3109 O O . GLN B 1 74 ? 44.216 44.756 37.231 1.00 18.73 74 GLN B O 1
ATOM 3115 N N . LYS B 1 75 ? 43.368 45.491 39.210 1.00 14.71 75 LYS B N 1
ATOM 3116 C CA . LYS B 1 75 ? 42.164 44.659 39.137 1.00 14.78 75 LYS B CA 1
ATOM 3117 C C . LYS B 1 75 ? 41.213 45.160 38.032 1.00 19.72 75 LYS B C 1
ATOM 3118 O O . LYS B 1 75 ? 40.556 44.351 37.363 1.00 19.46 75 LYS B O 1
ATOM 3124 N N . ALA B 1 76 ? 41.161 46.495 37.836 1.00 17.36 76 ALA B N 1
ATOM 3125 C CA . ALA B 1 76 ? 40.296 47.156 36.857 1.00 15.98 76 ALA B CA 1
ATOM 3126 C C . ALA B 1 76 ? 40.804 47.022 35.419 1.00 19.90 76 ALA B C 1
ATOM 3127 O O . ALA B 1 76 ? 40.017 47.211 34.487 1.00 17.15 76 ALA B O 1
ATOM 3129 N N . LEU B 1 77 ? 42.108 46.733 35.252 1.00 17.62 77 LEU B N 1
ATOM 3130 C CA . LEU B 1 77 ? 42.781 46.592 33.958 1.00 17.79 77 LEU B CA 1
ATOM 3131 C C . LEU B 1 77 ? 42.034 45.578 33.091 1.00 23.03 77 LEU B C 1
ATOM 3132 O O . LEU B 1 77 ? 41.748 44.468 33.541 1.00 21.01 77 LEU B O 1
ATOM 3137 N N . CYS B 1 78 ? 41.642 45.992 31.878 1.00 20.20 78 CYS B N 1
ATOM 3138 C CA . CYS B 1 78 ? 40.905 45.086 30.999 1.00 21.91 78 CYS B CA 1
ATOM 3139 C C . CYS B 1 78 ? 41.596 44.806 29.664 1.00 27.20 78 CYS B C 1
ATOM 3140 O O . CYS B 1 78 ? 40.999 44.210 28.774 1.00 29.61 78 CYS B O 1
ATOM 3143 N N . GLY B 1 79 ? 42.866 45.179 29.581 1.00 22.76 79 GLY B N 1
ATOM 3144 C CA . GLY B 1 79 ? 43.705 44.927 28.419 1.00 22.91 79 GLY B CA 1
ATOM 3145 C C . GLY B 1 79 ? 44.479 46.124 27.920 1.00 24.47 79 GLY B C 1
ATOM 3146 O O . GLY B 1 79 ? 44.362 47.223 28.457 1.00 22.12 79 GLY B O 1
ATOM 3147 N N . GLU B 1 80 ? 45.289 45.893 26.888 1.00 21.97 80 GLU B N 1
ATOM 3148 C CA . GLU B 1 80 ? 46.101 46.907 26.227 1.00 22.58 80 GLU B CA 1
ATOM 3149 C C . GLU B 1 80 ? 45.741 46.857 24.750 1.00 26.08 80 GLU B C 1
ATOM 3150 O O . GLU B 1 80 ? 45.957 45.828 24.101 1.00 25.65 80 GLU B O 1
ATOM 3156 N N . PHE B 1 81 ? 45.127 47.939 24.240 1.00 21.58 81 PHE B N 1
ATOM 3157 C CA . PHE B 1 81 ? 44.681 48.029 22.848 1.00 20.68 81 PHE B CA 1
ATOM 3158 C C . PHE B 1 81 ? 45.359 49.203 22.176 1.00 26.13 81 PHE B C 1
ATOM 3159 O O . PHE B 1 81 ? 45.328 50.321 22.707 1.00 25.39 81 PHE B O 1
ATOM 3167 N N . ASN B 1 82 ? 46.043 48.928 21.042 1.00 23.42 82 ASN B N 1
ATOM 3168 C CA . ASN B 1 82 ? 46.801 49.922 20.268 1.00 21.97 82 ASN B CA 1
ATOM 3169 C C . ASN B 1 82 ? 47.799 50.672 21.171 1.00 24.97 82 ASN B C 1
ATOM 3170 O O . ASN B 1 82 ? 47.918 51.902 21.122 1.00 22.77 82 ASN B O 1
ATOM 3175 N N . GLY B 1 83 ? 48.448 49.900 22.048 1.00 21.71 83 GLY B N 1
ATOM 3176 C CA . GLY B 1 83 ? 49.458 50.380 22.985 1.00 21.72 83 GLY B CA 1
ATOM 3177 C C . GLY B 1 83 ? 48.950 51.181 24.167 1.00 25.66 83 GLY B C 1
ATOM 3178 O O . GLY B 1 83 ? 49.754 51.750 24.901 1.00 27.95 83 GLY B O 1
ATOM 3179 N N . VAL B 1 84 ? 47.631 51.225 24.386 1.00 19.26 84 VAL B N 1
ATOM 3180 C CA . VAL B 1 84 ? 47.047 52.011 25.483 1.00 17.40 84 VAL B CA 1
ATOM 3181 C C . VAL B 1 84 ? 46.394 51.059 26.509 1.00 17.61 84 VAL B C 1
ATOM 3182 O O . VAL B 1 84 ? 45.603 50.207 26.120 1.00 15.19 84 VAL B O 1
ATOM 3186 N N . ARG B 1 85 ? 46.722 51.219 27.802 1.00 17.10 85 ARG B N 1
ATOM 3187 C CA . ARG B 1 85 ? 46.121 50.414 28.868 1.00 16.90 85 ARG B CA 1
ATOM 3188 C C . ARG B 1 85 ? 44.683 50.882 29.036 1.00 18.33 85 ARG B C 1
ATOM 3189 O O . ARG B 1 85 ? 44.408 52.085 29.003 1.00 16.70 85 ARG B O 1
ATOM 3197 N N . HIS B 1 86 ? 43.769 49.931 29.155 1.00 14.36 86 HIS B N 1
ATOM 3198 C CA . HIS B 1 86 ? 42.352 50.195 29.329 1.00 13.76 86 HIS B CA 1
ATOM 3199 C C . HIS B 1 86 ? 41.903 49.653 30.668 1.00 17.19 86 HIS B C 1
ATOM 3200 O O . HIS B 1 86 ? 42.359 48.581 31.090 1.00 16.99 86 HIS B O 1
ATOM 3207 N N . PHE B 1 87 ? 40.970 50.367 31.303 1.00 13.45 87 PHE B N 1
ATOM 3208 C CA . PHE B 1 87 ? 40.454 49.996 32.621 1.00 12.35 87 PHE B CA 1
ATOM 3209 C C . PHE B 1 87 ? 38.954 50.002 32.598 1.00 16.01 87 PHE B C 1
ATOM 3210 O O . PHE B 1 87 ? 38.356 50.794 31.864 1.00 15.10 87 PHE B O 1
ATOM 3218 N N . CYS B 1 88 ? 38.317 49.159 33.438 1.00 14.57 88 CYS B N 1
ATOM 3219 C CA . CYS B 1 88 ? 36.867 49.197 33.498 1.00 14.49 88 CYS B CA 1
ATOM 3220 C C . CYS B 1 88 ? 36.426 50.495 34.173 1.00 16.92 88 CYS B C 1
ATOM 3221 O O . CYS B 1 88 ? 36.832 50.768 35.302 1.00 16.24 88 CYS B O 1
ATOM 3224 N N . CYS B 1 89 ? 35.647 51.316 33.454 1.00 12.65 89 CYS B N 1
ATOM 3225 C CA . CYS B 1 89 ? 35.170 52.604 33.934 1.00 11.99 89 CYS B CA 1
ATOM 3226 C C . CYS B 1 89 ? 33.667 52.538 34.134 1.00 17.22 89 CYS B C 1
ATOM 3227 O O . CYS B 1 89 ? 32.967 52.194 33.176 1.00 15.31 89 CYS B O 1
ATOM 3230 N N . PRO B 1 90 ? 33.142 52.976 35.309 1.00 14.33 90 PRO B N 1
ATOM 3231 C CA . PRO B 1 90 ? 31.686 53.016 35.494 1.00 13.73 90 PRO B CA 1
ATOM 3232 C C . PRO B 1 90 ? 31.018 53.846 34.390 1.00 17.43 90 PRO B C 1
ATOM 3233 O O . PRO B 1 90 ? 31.522 54.918 34.033 1.00 15.68 90 PRO B O 1
ATOM 3237 N N . SER B 1 91 ? 29.912 53.337 33.830 1.00 14.87 91 SER B N 1
ATOM 3238 C CA . SER B 1 91 ? 29.207 53.986 32.712 1.00 15.12 91 SER B CA 1
ATOM 3239 C C . SER B 1 91 ? 29.038 55.522 32.816 1.00 18.56 91 SER B C 1
ATOM 3240 O O . SER B 1 91 ? 29.363 56.237 31.859 1.00 17.38 91 SER B O 1
ATOM 3243 N N . ALA B 1 92 ? 28.577 56.024 33.976 1.00 15.78 92 ALA B N 1
ATOM 3244 C CA . ALA B 1 92 ? 28.348 57.466 34.190 1.00 16.72 92 ALA B CA 1
ATOM 3245 C C . ALA B 1 92 ? 29.645 58.295 34.270 1.00 18.77 92 ALA B C 1
ATOM 3246 O O . ALA B 1 92 ? 29.583 59.526 34.205 1.00 18.72 92 ALA B O 1
ATOM 3248 N N . ASN B 1 93 ? 30.804 57.628 34.419 1.00 14.77 93 ASN B N 1
ATOM 3249 C CA . ASN B 1 93 ? 32.108 58.284 34.545 1.00 13.66 93 ASN B CA 1
ATOM 3250 C C . ASN B 1 93 ? 32.886 58.343 33.222 1.00 14.21 93 ASN B C 1
ATOM 3251 O O . ASN B 1 93 ? 33.931 58.983 33.161 1.00 13.17 93 ASN B O 1
ATOM 3256 N N . ILE B 1 94 ? 32.388 57.667 32.180 1.00 10.69 94 ILE B N 1
ATOM 3257 C CA . ILE B 1 94 ? 33.028 57.683 30.859 1.00 9.96 94 ILE B CA 1
ATOM 3258 C C . ILE B 1 94 ? 32.974 59.105 30.298 1.00 12.23 94 ILE B C 1
ATOM 3259 O O . ILE B 1 94 ? 31.939 59.763 30.338 1.00 13.05 94 ILE B O 1
ATOM 3264 N N . GLN B 1 95 ? 34.100 59.585 29.783 1.00 10.08 95 GLN B N 1
ATOM 3265 C CA . GLN B 1 95 ? 34.154 60.927 29.217 1.00 9.07 95 GLN B CA 1
ATOM 3266 C C . GLN B 1 95 ? 34.899 60.867 27.889 1.00 12.05 95 GLN B C 1
ATOM 3267 O O . GLN B 1 95 ? 35.695 59.943 27.684 1.00 10.74 95 GLN B O 1
ATOM 3273 N N . HIS B 1 96 ? 34.685 61.856 27.000 1.00 8.60 96 HIS B N 1
ATOM 3274 C CA . HIS B 1 96 ? 35.462 61.894 25.746 1.00 8.24 96 HIS B CA 1
ATOM 3275 C C . HIS B 1 96 ? 36.957 61.996 26.118 1.00 11.89 96 HIS B C 1
ATOM 3276 O O . HIS B 1 96 ? 37.292 62.582 27.151 1.00 10.87 96 HIS B O 1
ATOM 3283 N N . ASN B 1 97 ? 37.831 61.353 25.336 1.00 9.45 97 ASN B N 1
ATOM 3284 C CA . ASN B 1 97 ? 39.267 61.300 25.655 1.00 10.02 97 ASN B CA 1
ATOM 3285 C C . ASN B 1 97 ? 39.869 62.675 25.915 1.00 11.91 97 ASN B C 1
ATOM 3286 O O . ASN B 1 97 ? 39.845 63.517 25.026 1.00 11.71 97 ASN B O 1
ATOM 3291 N N . SER B 1 98 ? 40.329 62.948 27.179 1.00 9.20 98 SER B N 1
ATOM 3292 C CA . SER B 1 98 ? 40.845 64.277 27.515 1.00 8.84 98 SER B CA 1
ATOM 3293 C C . SER B 1 98 ? 42.043 64.724 26.651 1.00 12.66 98 SER B C 1
ATOM 3294 O O . SER B 1 98 ? 42.242 65.924 26.461 1.00 13.37 98 SER B O 1
ATOM 3297 N N . LYS B 1 99 ? 42.810 63.766 26.097 1.00 12.30 99 LYS B N 1
ATOM 3298 C CA . LYS B 1 99 ? 43.986 64.033 25.251 1.00 11.96 99 LYS B CA 1
ATOM 3299 C C . LYS B 1 99 ? 43.579 64.674 23.908 1.00 17.08 99 LYS B C 1
ATOM 3300 O O . LYS B 1 99 ? 44.359 65.406 23.314 1.00 18.44 99 LYS B O 1
ATOM 3306 N N . VAL B 1 100 ? 42.338 64.440 23.471 1.00 11.53 100 VAL B N 1
ATOM 3307 C CA . VAL B 1 100 ? 41.795 64.998 22.236 1.00 10.39 100 VAL B CA 1
ATOM 3308 C C . VAL B 1 100 ? 40.845 66.153 22.563 1.00 11.78 100 VAL B C 1
ATOM 3309 O O . VAL B 1 100 ? 40.811 67.143 21.838 1.00 10.05 100 VAL B O 1
ATOM 3313 N N . MET B 1 101 ? 40.098 66.059 23.677 1.00 10.98 101 MET B N 1
ATOM 3314 C CA . MET B 1 101 ? 39.199 67.160 24.068 1.00 9.67 101 MET B CA 1
ATOM 3315 C C . MET B 1 101 ? 39.990 68.426 24.365 1.00 13.40 101 MET B C 1
ATOM 3316 O O . MET B 1 101 ? 39.474 69.531 24.138 1.00 13.66 101 MET B O 1
ATOM 3321 N N . SER B 1 102 ? 41.256 68.284 24.788 1.00 11.79 102 SER B N 1
ATOM 3322 C CA . SER B 1 102 ? 42.101 69.464 25.051 1.00 11.14 102 SER B CA 1
ATOM 3323 C C . SER B 1 102 ? 42.344 70.253 23.753 1.00 14.93 102 SER B C 1
ATOM 3324 O O . SER B 1 102 ? 42.426 71.485 23.791 1.00 14.94 102 SER B O 1
ATOM 3327 N N . LEU B 1 103 ? 42.374 69.557 22.607 1.00 11.50 103 LEU B N 1
ATOM 3328 C CA . LEU B 1 103 ? 42.466 70.213 21.307 1.00 10.96 103 LEU B CA 1
ATOM 3329 C C . LEU B 1 103 ? 41.118 70.849 20.919 1.00 12.88 103 LEU B C 1
ATOM 3330 O O . LEU B 1 103 ? 41.061 72.038 20.608 1.00 11.42 103 LEU B O 1
ATOM 3335 N N . PHE B 1 104 ? 40.042 70.048 20.904 1.00 9.32 104 PHE B N 1
ATOM 3336 C CA . PHE B 1 104 ? 38.710 70.499 20.497 1.00 8.74 104 PHE B CA 1
ATOM 3337 C C . PHE B 1 104 ? 38.180 71.659 21.325 1.00 14.88 104 PHE B C 1
ATOM 3338 O O . PHE B 1 104 ? 37.432 72.476 20.801 1.00 13.84 104 PHE B O 1
ATOM 3346 N N . LYS B 1 105 ? 38.570 71.731 22.618 1.00 13.74 105 LYS B N 1
ATOM 3347 C CA . LYS B 1 105 ? 38.133 72.806 23.534 1.00 13.66 105 LYS B CA 1
ATOM 3348 C C . LYS B 1 105 ? 39.139 73.966 23.596 1.00 19.80 105 LYS B C 1
ATOM 3349 O O . LYS B 1 105 ? 38.885 74.951 24.288 1.00 19.14 105 LYS B O 1
ATOM 3355 N N . ASP B 1 106 ? 40.275 73.862 22.892 1.00 16.98 106 ASP B N 1
ATOM 3356 C CA . ASP B 1 106 ? 41.261 74.935 22.911 1.00 16.91 106 ASP B CA 1
ATOM 3357 C C . ASP B 1 106 ? 40.635 76.205 22.328 1.00 21.56 106 ASP B C 1
ATOM 3358 O O . ASP B 1 106 ? 39.998 76.145 21.270 1.00 19.28 106 ASP B O 1
ATOM 3363 N N . GLU B 1 107 ? 40.774 77.357 23.028 1.00 19.56 107 GLU B N 1
ATOM 3364 C CA . GLU B 1 107 ? 40.170 78.605 22.523 1.00 20.65 107 GLU B CA 1
ATOM 3365 C C . GLU B 1 107 ? 40.700 79.004 21.135 1.00 23.60 107 GLU B C 1
ATOM 3366 O O . GLU B 1 107 ? 40.020 79.732 20.410 1.00 25.59 107 GLU B O 1
ATOM 3372 N N . ASN B 1 108 ? 41.885 78.498 20.763 1.00 18.42 108 ASN B N 1
ATOM 3373 C CA . ASN B 1 108 ? 42.520 78.795 19.475 1.00 19.15 108 ASN B CA 1
ATOM 3374 C C . ASN B 1 108 ? 42.258 77.734 18.404 1.00 21.37 108 ASN B C 1
ATOM 3375 O O . ASN B 1 108 ? 42.752 77.873 17.280 1.00 20.17 108 ASN B O 1
ATOM 3380 N N . PHE B 1 109 ? 41.473 76.678 18.737 1.00 17.10 109 PHE B N 1
ATOM 3381 C CA . PHE B 1 109 ? 41.137 75.633 17.749 1.00 15.74 109 PHE B CA 1
ATOM 3382 C C . PHE B 1 109 ? 40.007 76.185 16.871 1.00 21.36 109 PHE B C 1
ATOM 3383 O O . PHE B 1 109 ? 38.849 76.222 17.278 1.00 22.33 109 PHE B O 1
ATOM 3391 N N . ASP B 1 110 ? 40.359 76.657 15.691 1.00 18.73 110 ASP B N 1
ATOM 3392 C CA . ASP B 1 110 ? 39.415 77.336 14.805 1.00 18.39 110 ASP B CA 1
ATOM 3393 C C . ASP B 1 110 ? 38.549 76.379 13.941 1.00 18.64 110 ASP B C 1
ATOM 3394 O O . ASP B 1 110 ? 38.777 76.258 12.736 1.00 18.64 110 ASP B O 1
ATOM 3399 N N . CYS B 1 111 ? 37.605 75.655 14.568 1.00 12.67 111 CYS B N 1
ATOM 3400 C CA . CYS B 1 111 ? 36.737 74.731 13.822 1.00 10.02 111 CYS B CA 1
ATOM 3401 C C . CYS B 1 111 ? 35.395 75.377 13.438 1.00 13.05 111 CYS B C 1
ATOM 3402 O O . CYS B 1 111 ? 34.889 76.259 14.160 1.00 12.66 111 CYS B O 1
ATOM 3405 N N . GLY B 1 112 ? 34.838 74.910 12.321 1.00 9.74 112 GLY B N 1
ATOM 3406 C CA . GLY B 1 112 ? 33.515 75.278 11.826 1.00 9.95 112 GLY B CA 1
ATOM 3407 C C . GLY B 1 112 ? 33.261 76.750 11.589 1.00 14.40 112 GLY B C 1
ATOM 3408 O O . GLY B 1 112 ? 32.107 77.183 11.605 1.00 12.95 112 GLY B O 1
ATOM 3409 N N . ASN B 1 113 ? 34.324 77.524 11.350 1.00 13.16 113 ASN B N 1
ATOM 3410 C CA . ASN B 1 113 ? 34.192 78.958 11.105 1.00 15.12 113 ASN B CA 1
ATOM 3411 C C . ASN B 1 113 ? 33.534 79.228 9.747 1.00 22.73 113 ASN B C 1
ATOM 3412 O O . ASN B 1 113 ? 34.036 78.759 8.735 1.00 23.14 113 ASN B O 1
ATOM 3417 N N . PHE B 1 114 ? 32.446 80.009 9.727 1.00 23.71 114 PHE B N 1
ATOM 3418 C CA . PHE B 1 114 ? 31.786 80.419 8.472 1.00 24.88 114 PHE B CA 1
ATOM 3419 C C . PHE B 1 114 ? 30.913 81.672 8.670 1.00 34.45 114 PHE B C 1
ATOM 3420 O O . PHE B 1 114 ? 30.350 81.901 9.751 1.00 31.98 114 PHE B O 1
ATOM 3428 N N . LEU B 1 115 ? 30.761 82.444 7.588 1.00 37.44 115 LEU B N 1
ATOM 3429 C CA . LEU B 1 115 ? 29.893 83.619 7.529 1.00 39.95 115 LEU B CA 1
ATOM 3430 C C . LEU B 1 115 ? 28.710 83.248 6.625 1.00 48.38 115 LEU B C 1
ATOM 3431 O O . LEU B 1 115 ? 28.914 82.616 5.578 1.00 48.30 115 LEU B O 1
ATOM 3436 N N . SER B 1 116 ? 27.485 83.651 7.008 1.00 48.73 116 SER B N 1
ATOM 3437 C CA . SER B 1 116 ? 26.275 83.410 6.206 1.00 50.20 116 SER B CA 1
ATOM 3438 C C . SER B 1 116 ? 26.447 84.072 4.822 1.00 56.65 116 SER B C 1
ATOM 3439 O O . SER B 1 116 ? 26.583 85.298 4.738 1.00 56.45 116 SER B O 1
ATOM 3442 N N . GLN B 1 117 ? 26.530 83.233 3.757 1.00 54.50 117 GLN B N 1
ATOM 3443 C CA . GLN B 1 117 ? 26.741 83.620 2.349 1.00 54.06 117 GLN B CA 1
ATOM 3444 C C . GLN B 1 117 ? 25.547 84.408 1.784 1.00 58.85 117 GLN B C 1
ATOM 3445 O O . GLN B 1 117 ? 24.472 84.433 2.403 1.00 58.16 117 GLN B O 1
ATOM 3451 N N . ARG B 1 118 ? 25.725 85.013 0.577 1.00 55.83 118 ARG B N 1
ATOM 3452 C CA . ARG B 1 118 ? 24.642 85.708 -0.130 1.00 55.60 118 ARG B CA 1
ATOM 3453 C C . ARG B 1 118 ? 23.695 84.625 -0.668 1.00 57.61 118 ARG B C 1
ATOM 3454 O O . ARG B 1 118 ? 24.148 83.675 -1.324 1.00 57.44 118 ARG B O 1
ATOM 3462 N N . VAL B 1 119 ? 22.398 84.739 -0.346 1.00 52.38 119 VAL B N 1
ATOM 3463 C CA . VAL B 1 119 ? 21.384 83.750 -0.740 1.00 51.41 119 VAL B CA 1
ATOM 3464 C C . VAL B 1 119 ? 21.006 83.764 -2.231 1.00 52.89 119 VAL B C 1
ATOM 3465 O O . VAL B 1 119 ? 20.485 84.759 -2.738 1.00 53.41 119 VAL B O 1
ATOM 3469 N N . SER B 1 120 ? 21.300 82.654 -2.923 1.00 46.13 120 SER B N 1
ATOM 3470 C CA . SER B 1 120 ? 20.922 82.414 -4.315 1.00 44.11 120 SER B CA 1
ATOM 3471 C C . SER B 1 120 ? 19.970 81.208 -4.248 1.00 43.20 120 SER B C 1
ATOM 3472 O O . SER B 1 120 ? 20.050 80.425 -3.293 1.00 42.36 120 SER B O 1
ATOM 3475 N N . ASN B 1 121 ? 19.046 81.078 -5.207 1.00 35.82 121 ASN B N 1
ATOM 3476 C CA . ASN B 1 121 ? 18.098 79.970 -5.167 1.00 33.95 121 ASN B CA 1
ATOM 3477 C C . ASN B 1 121 ? 18.709 78.576 -5.398 1.00 34.73 121 ASN B C 1
ATOM 3478 O O . ASN B 1 121 ? 18.241 77.588 -4.799 1.00 36.74 121 ASN B O 1
ATOM 3483 N N . GLY B 1 122 ? 19.718 78.524 -6.263 1.00 24.01 122 GLY B N 1
ATOM 3484 C CA . GLY B 1 122 ? 20.417 77.306 -6.648 1.00 20.42 122 GLY B CA 1
ATOM 3485 C C . GLY B 1 122 ? 21.314 76.699 -5.583 1.00 18.87 122 GLY B C 1
ATOM 3486 O O . GLY B 1 122 ? 21.113 76.880 -4.377 1.00 17.98 122 GLY B O 1
ATOM 3487 N N . TYR B 1 123 ? 22.310 75.971 -6.037 1.00 12.81 123 TYR B N 1
ATOM 3488 C CA . TYR B 1 123 ? 23.174 75.205 -5.145 1.00 10.75 123 TYR B CA 1
ATOM 3489 C C . TYR B 1 123 ? 24.599 75.743 -5.007 1.00 15.28 123 TYR B C 1
ATOM 3490 O O . TYR B 1 123 ? 25.443 75.055 -4.440 1.00 13.01 123 TYR B O 1
ATOM 3499 N N . GLU B 1 124 ? 24.862 76.956 -5.475 1.00 15.58 124 GLU B N 1
ATOM 3500 C CA . GLU B 1 124 ? 26.221 77.527 -5.434 1.00 16.57 124 GLU B CA 1
ATOM 3501 C C . GLU B 1 124 ? 26.771 77.701 -4.071 1.00 15.96 124 GLU B C 1
ATOM 3502 O O . GLU B 1 124 ? 26.058 78.079 -3.147 1.00 15.74 124 GLU B O 1
ATOM 3508 N N . VAL B 1 125 ? 28.082 77.475 -3.948 1.00 11.37 125 VAL B N 1
ATOM 3509 C CA . VAL B 1 125 ? 28.823 77.609 -2.689 1.00 10.48 125 VAL B CA 1
ATOM 3510 C C . VAL B 1 125 ? 29.896 78.672 -2.941 1.00 11.92 125 VAL B C 1
ATOM 3511 O O . VAL B 1 125 ? 30.590 78.589 -3.942 1.00 10.58 125 VAL B O 1
ATOM 3515 N N . LYS B 1 126 ? 30.043 79.636 -2.028 1.00 10.21 126 LYS B N 1
ATOM 3516 C CA . LYS B 1 126 ? 31.070 80.674 -2.112 1.00 10.05 126 LYS B CA 1
ATOM 3517 C C . LYS B 1 126 ? 32.432 80.009 -1.971 1.00 12.25 126 LYS B C 1
ATOM 3518 O O . LYS B 1 126 ? 32.609 79.136 -1.127 1.00 10.77 126 LYS B O 1
ATOM 3524 N N . LEU B 1 127 ? 33.372 80.404 -2.827 1.00 9.62 127 LEU B N 1
ATOM 3525 C CA . LEU B 1 127 ? 34.746 79.914 -2.829 1.00 9.38 127 LEU B CA 1
ATOM 3526 C C . LEU B 1 127 ? 35.349 79.885 -1.410 1.00 11.51 127 LEU B C 1
ATOM 3527 O O . LEU B 1 127 ? 35.300 80.893 -0.694 1.00 11.58 127 LEU B O 1
ATOM 3532 N N . SER B 1 128 ? 35.871 78.703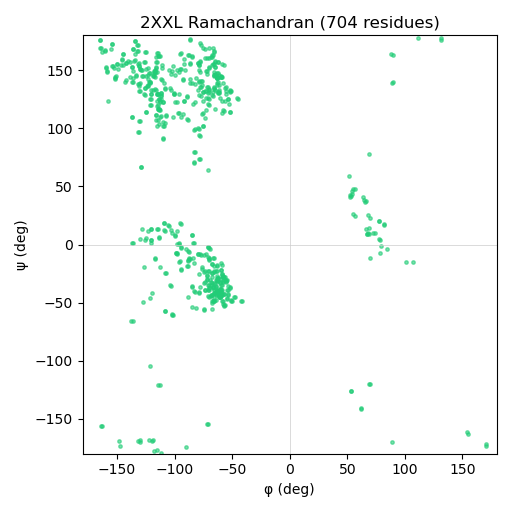 -0.992 1.00 8.84 128 SER B N 1
ATOM 3533 C CA . SER B 1 128 ? 36.510 78.475 0.311 1.00 7.90 128 SER B CA 1
ATOM 3534 C C . SER B 1 128 ? 35.574 78.549 1.512 1.00 11.73 128 SER B C 1
ATOM 3535 O O . SER B 1 128 ? 36.062 78.549 2.636 1.00 10.01 128 SER B O 1
ATOM 3538 N N . SER B 1 129 ? 34.237 78.616 1.303 1.00 9.95 129 SER B N 1
ATOM 3539 C CA . SER B 1 129 ? 33.305 78.753 2.446 1.00 10.07 129 SER B CA 1
ATOM 3540 C C . SER B 1 129 ? 33.017 77.462 3.246 1.00 12.27 129 SER B C 1
ATOM 3541 O O . SER B 1 129 ? 32.380 77.539 4.298 1.00 11.28 129 SER B O 1
ATOM 3544 N N . ARG B 1 130 ? 33.485 76.278 2.764 1.00 9.35 130 ARG B N 1
ATOM 3545 C CA . ARG B 1 130 ? 33.319 74.982 3.483 1.00 7.70 130 ARG B CA 1
ATOM 3546 C C . ARG B 1 130 ? 34.718 74.372 3.521 1.00 10.09 130 ARG B C 1
ATOM 3547 O O . ARG B 1 130 ? 34.997 73.399 2.814 1.00 9.10 130 ARG B O 1
ATOM 3555 N N . PRO B 1 131 ? 35.655 75.013 4.262 1.00 7.43 131 PRO B N 1
ATOM 3556 C CA . PRO B 1 131 ? 37.068 74.646 4.123 1.00 8.16 131 PRO B CA 1
ATOM 3557 C C . PRO B 1 131 ? 37.495 73.297 4.678 1.00 9.02 131 PRO B C 1
ATOM 3558 O O . PRO B 1 131 ? 38.650 72.935 4.497 1.00 8.77 131 PRO B O 1
ATOM 3562 N N . TRP B 1 132 ? 36.563 72.547 5.297 1.00 7.80 132 TRP B N 1
ATOM 3563 C CA . TRP B 1 132 ? 36.806 71.211 5.841 1.00 7.44 132 TRP B CA 1
ATOM 3564 C C . TRP B 1 132 ? 36.575 70.129 4.801 1.00 10.43 132 TRP B C 1
ATOM 3565 O O . TRP B 1 132 ? 36.947 68.995 5.048 1.00 9.69 132 TRP B O 1
ATOM 3576 N N . MET B 1 133 ? 35.939 70.456 3.667 1.00 7.67 133 MET B N 1
ATOM 3577 C CA . MET B 1 133 ? 35.549 69.420 2.683 1.00 6.10 133 MET B CA 1
ATOM 3578 C C . MET B 1 133 ? 36.762 68.705 2.139 1.00 8.73 133 MET B C 1
ATOM 3579 O O . MET B 1 133 ? 37.747 69.351 1.785 1.00 8.28 133 MET B O 1
ATOM 3584 N N . ALA B 1 134 ? 36.701 67.366 2.104 1.00 5.90 134 ALA B N 1
ATOM 3585 C CA . ALA B 1 134 ? 37.845 66.574 1.664 1.00 5.86 134 ALA B CA 1
ATOM 3586 C C . ALA B 1 134 ? 37.444 65.652 0.528 1.00 9.16 134 ALA B C 1
ATOM 3587 O O . ALA B 1 134 ? 36.321 65.164 0.518 1.00 7.94 134 ALA B O 1
ATOM 3589 N N . LEU B 1 135 ? 38.363 65.415 -0.424 1.00 6.38 135 LEU B N 1
ATOM 3590 C CA . LEU B 1 135 ? 38.124 64.469 -1.535 1.00 5.87 135 LEU B CA 1
ATOM 3591 C C . LEU B 1 135 ? 39.112 63.316 -1.374 1.00 7.88 135 LEU B C 1
ATOM 3592 O O . LEU B 1 135 ? 40.304 63.550 -1.159 1.00 7.97 135 LEU B O 1
ATOM 3597 N N . LEU B 1 136 ? 38.604 62.074 -1.423 1.00 5.26 136 LEU B N 1
ATOM 3598 C CA . LEU B 1 136 ? 39.404 60.852 -1.213 1.00 5.86 136 LEU B CA 1
ATOM 3599 C C . LEU B 1 136 ? 39.760 60.254 -2.571 1.00 8.36 136 LEU B C 1
ATOM 3600 O O . LEU B 1 136 ? 38.877 59.996 -3.378 1.00 6.78 136 LEU B O 1
ATOM 3605 N N . ARG B 1 137 ? 41.067 60.095 -2.837 1.00 8.23 137 ARG B N 1
ATOM 3606 C CA . ARG B 1 137 ? 41.591 59.642 -4.124 1.00 7.92 137 ARG B CA 1
ATOM 3607 C C . ARG B 1 137 ? 42.026 58.177 -4.085 1.00 11.30 137 ARG B C 1
ATOM 3608 O O . ARG B 1 137 ? 42.720 57.754 -3.167 1.00 11.26 137 ARG B O 1
ATOM 3616 N N . TYR B 1 138 ? 41.600 57.420 -5.095 1.00 10.50 138 TYR B N 1
ATOM 3617 C CA . TYR B 1 138 ? 41.856 55.997 -5.196 1.00 9.33 138 TYR B CA 1
ATOM 3618 C C . TYR B 1 138 ? 42.566 55.629 -6.474 1.00 11.14 138 TYR B C 1
ATOM 3619 O O . TYR B 1 138 ? 42.259 56.169 -7.540 1.00 10.35 138 TYR B O 1
ATOM 3628 N N . GLN B 1 139 ? 43.484 54.648 -6.360 1.00 9.92 139 GLN B N 1
ATOM 3629 C CA . GLN B 1 139 ? 44.107 53.983 -7.496 1.00 11.07 139 GLN B CA 1
ATOM 3630 C C . GLN B 1 139 ? 42.963 53.145 -8.052 1.00 15.61 139 GLN B C 1
ATOM 3631 O O . GLN B 1 139 ? 42.234 52.492 -7.288 1.00 13.70 139 GLN B O 1
ATOM 3637 N N . GLN B 1 140 ? 42.724 53.231 -9.345 1.00 16.75 140 GLN B N 1
ATOM 3638 C CA . GLN B 1 140 ? 41.588 52.492 -9.925 1.00 17.64 140 GLN B CA 1
ATOM 3639 C C . GLN B 1 140 ? 41.855 52.313 -11.389 1.00 23.01 140 GLN B C 1
ATOM 3640 O O . GLN B 1 140 ? 42.063 53.307 -12.091 1.00 22.45 140 GLN B O 1
ATOM 3646 N N . PHE B 1 141 ? 41.856 51.045 -11.858 1.00 21.30 141 PHE B N 1
ATOM 3647 C CA . PHE B 1 141 ? 42.038 50.698 -13.284 1.00 21.32 141 PHE B CA 1
ATOM 3648 C C . PHE B 1 141 ? 43.293 51.334 -13.938 1.00 26.78 141 PHE B C 1
ATOM 3649 O O . PHE B 1 141 ? 43.226 51.810 -15.061 1.00 26.09 141 PHE B O 1
ATOM 3657 N N . GLY B 1 142 ? 44.410 51.364 -13.218 1.00 25.21 142 GLY B N 1
ATOM 3658 C CA . GLY B 1 142 ? 45.651 51.957 -13.718 1.00 24.22 142 GLY B CA 1
ATOM 3659 C C . GLY B 1 142 ? 45.721 53.477 -13.663 1.00 26.42 142 GLY B C 1
ATOM 3660 O O . GLY B 1 142 ? 46.775 54.047 -13.949 1.00 28.17 142 GLY B O 1
ATOM 3661 N N . GLU B 1 143 ? 44.598 54.153 -13.313 1.00 18.08 143 GLU B N 1
ATOM 3662 C CA . GLU B 1 143 ? 44.495 55.610 -13.220 1.00 17.67 143 GLU B CA 1
ATOM 3663 C C . GLU B 1 143 ? 44.050 55.974 -11.767 1.00 18.98 143 GLU B C 1
ATOM 3664 O O . GLU B 1 143 ? 44.115 55.126 -10.874 1.00 18.74 143 GLU B O 1
ATOM 3670 N N . SER B 1 144 ? 43.664 57.223 -11.520 1.00 12.44 144 SER B N 1
ATOM 3671 C CA . SER B 1 144 ? 43.216 57.570 -10.160 1.00 12.12 144 SER B CA 1
ATOM 3672 C C . SER B 1 144 ? 42.005 58.469 -10.229 1.00 15.07 144 SER B C 1
ATOM 3673 O O . SER B 1 144 ? 41.909 59.283 -11.150 1.00 13.68 144 SER B O 1
ATOM 3676 N N . ARG B 1 145 ? 41.059 58.305 -9.274 1.00 12.08 145 ARG B N 1
ATOM 3677 C CA . ARG B 1 145 ? 39.832 59.101 -9.271 1.00 11.76 145 ARG B CA 1
ATOM 3678 C C . ARG B 1 145 ? 39.413 59.384 -7.851 1.00 12.62 145 ARG B C 1
ATOM 3679 O O . ARG B 1 145 ? 39.658 58.562 -6.964 1.00 11.45 145 ARG B O 1
ATOM 3687 N N . PHE B 1 146 ? 38.673 60.478 -7.652 1.00 9.86 146 PHE B N 1
ATOM 3688 C CA . PHE B 1 146 ? 38.058 60.741 -6.352 1.00 8.25 146 PHE B CA 1
ATOM 3689 C C . PHE B 1 146 ? 36.778 59.930 -6.304 1.00 10.91 146 PHE B C 1
ATOM 3690 O O . PHE B 1 146 ? 35.943 60.080 -7.199 1.00 10.03 146 PHE B O 1
ATOM 3698 N N . LEU B 1 147 ? 36.629 59.047 -5.299 1.00 9.32 147 LEU B N 1
ATOM 3699 C CA . LEU B 1 147 ? 35.446 58.174 -5.197 1.00 8.50 147 LEU B CA 1
ATOM 3700 C C . LEU B 1 147 ? 34.770 58.218 -3.837 1.00 9.35 147 LEU B C 1
ATOM 3701 O O . LEU B 1 147 ? 33.914 57.387 -3.550 1.00 10.17 147 LEU B O 1
ATOM 3706 N N . CYS B 1 148 ? 35.127 59.202 -3.013 1.00 7.11 148 CYS B N 1
ATOM 3707 C CA . CYS B 1 148 ? 34.479 59.424 -1.719 1.00 6.56 148 CYS B CA 1
ATOM 3708 C C . CYS B 1 148 ? 34.828 60.822 -1.279 1.00 9.44 148 CYS B C 1
ATOM 3709 O O . CYS B 1 148 ? 35.751 61.420 -1.831 1.00 7.71 148 CYS B O 1
ATOM 3712 N N . GLY B 1 149 ? 34.097 61.303 -0.271 1.00 6.91 149 GLY B N 1
ATOM 3713 C CA . GLY B 1 149 ? 34.384 62.566 0.387 1.00 6.02 149 GLY B CA 1
ATOM 3714 C C . GLY B 1 149 ? 34.673 62.316 1.851 1.00 9.33 149 GLY B C 1
ATOM 3715 O O . GLY B 1 149 ? 34.853 61.179 2.278 1.00 8.47 149 GLY B O 1
ATOM 3716 N N . GLY B 1 150 ? 34.717 63.391 2.615 1.00 7.68 150 GLY B N 1
ATOM 3717 C CA . GLY B 1 150 ? 34.945 63.339 4.055 1.00 6.95 150 GLY B CA 1
ATOM 3718 C C . GLY B 1 150 ? 35.163 64.744 4.553 1.00 10.09 150 GLY B C 1
ATOM 3719 O O . GLY B 1 150 ? 34.964 65.701 3.797 1.00 8.35 150 GLY B O 1
ATOM 3720 N N . ALA B 1 151 ? 35.556 64.883 5.815 1.00 8.24 151 ALA B N 1
ATOM 3721 C CA . ALA B 1 151 ? 35.787 66.234 6.332 1.00 7.14 151 ALA B CA 1
ATOM 3722 C C . ALA B 1 151 ? 36.975 66.275 7.262 1.00 8.30 151 ALA B C 1
ATOM 3723 O O . ALA B 1 151 ? 37.164 65.376 8.074 1.00 7.47 151 ALA B O 1
ATOM 3725 N N . MET B 1 152 ? 37.749 67.355 7.175 1.00 7.14 152 MET B N 1
ATOM 3726 C CA . MET B 1 152 ? 38.875 67.557 8.087 1.00 4.69 152 MET B CA 1
ATOM 3727 C C . MET B 1 152 ? 38.344 67.853 9.500 1.00 8.35 152 MET B C 1
ATOM 3728 O O . MET B 1 152 ? 37.464 68.703 9.654 1.00 8.04 152 MET B O 1
ATOM 3733 N N . ILE B 1 153 ? 38.878 67.148 10.517 1.00 5.57 153 ILE B N 1
ATOM 3734 C CA . ILE B 1 153 ? 38.492 67.356 11.929 1.00 6.69 153 ILE B CA 1
ATOM 3735 C C . ILE B 1 153 ? 39.659 67.830 12.773 1.00 12.26 153 ILE B C 1
ATOM 3736 O O . ILE B 1 153 ? 39.465 68.240 13.913 1.00 11.25 153 ILE B O 1
ATOM 3741 N N . SER B 1 154 ? 40.890 67.751 12.207 1.00 7.70 154 SER B N 1
ATOM 3742 C CA . SER B 1 154 ? 42.095 68.248 12.883 1.00 7.41 154 SER B CA 1
ATOM 3743 C C . SER B 1 154 ? 43.188 68.335 11.832 1.00 10.06 154 SER B C 1
ATOM 3744 O O . SER B 1 154 ? 42.971 67.896 10.713 1.00 9.81 154 SER B O 1
ATOM 3747 N N . GLU B 1 155 ? 44.360 68.845 12.187 1.00 6.36 155 GLU B N 1
ATOM 3748 C CA . GLU B 1 155 ? 45.464 69.012 11.233 1.00 5.96 155 GLU B CA 1
ATOM 3749 C C . GLU B 1 155 ? 45.960 67.679 10.674 1.00 9.26 155 GLU B C 1
ATOM 3750 O O . GLU B 1 155 ? 46.633 67.694 9.642 1.00 8.54 155 GLU B O 1
ATOM 3756 N N . ARG B 1 156 ? 45.645 66.539 11.344 1.00 7.39 156 ARG B N 1
ATOM 3757 C CA . ARG B 1 156 ? 46.060 65.217 10.858 1.00 8.22 156 ARG B CA 1
ATOM 3758 C C . ARG B 1 156 ? 44.915 64.202 10.677 1.00 10.35 156 ARG B C 1
ATOM 3759 O O . ARG B 1 156 ? 45.208 63.042 10.417 1.00 9.05 156 ARG B O 1
ATOM 3767 N N . TYR B 1 157 ? 43.638 64.599 10.851 1.00 7.27 157 TYR B N 1
ATOM 3768 C CA . TYR B 1 157 ? 42.570 63.616 10.717 1.00 6.83 157 TYR B CA 1
ATOM 3769 C C . TYR B 1 157 ? 41.437 64.050 9.807 1.00 10.70 157 TYR B C 1
ATOM 3770 O O . TYR B 1 157 ? 40.969 65.188 9.877 1.00 7.68 157 TYR B O 1
ATOM 3779 N N . ILE B 1 158 ? 40.971 63.087 8.997 1.00 7.53 158 ILE B N 1
ATOM 3780 C CA . ILE B 1 158 ? 39.798 63.228 8.125 1.00 7.31 158 ILE B CA 1
ATOM 3781 C C . ILE B 1 158 ? 38.755 62.207 8.611 1.00 10.06 158 ILE B C 1
ATOM 3782 O O . ILE B 1 158 ? 39.091 61.034 8.825 1.00 8.95 158 ILE B O 1
ATOM 3787 N N . LEU B 1 159 ? 37.496 62.657 8.743 1.00 7.11 159 LEU B N 1
ATOM 3788 C CA . LEU B 1 159 ? 36.397 61.803 9.132 1.00 6.34 159 LEU B CA 1
ATOM 3789 C C . LEU B 1 159 ? 35.620 61.426 7.859 1.00 9.02 159 LEU B C 1
ATOM 3790 O O . LEU B 1 159 ? 35.270 62.289 7.056 1.00 8.04 159 LEU B O 1
ATOM 3795 N N . THR B 1 160 ? 35.357 60.134 7.686 1.00 6.97 160 THR B N 1
ATOM 3796 C CA . THR B 1 160 ? 34.657 59.603 6.511 1.00 5.86 160 THR B CA 1
ATOM 3797 C C . THR B 1 160 ? 33.833 58.354 6.886 1.00 9.56 160 THR B C 1
ATOM 3798 O O . THR B 1 160 ? 33.703 58.023 8.075 1.00 9.03 160 THR B O 1
ATOM 3802 N N . ALA B 1 161 ? 33.316 57.631 5.870 1.00 6.85 161 ALA B N 1
ATOM 3803 C CA . ALA B 1 161 ? 32.564 56.412 6.145 1.00 6.82 161 ALA B CA 1
ATOM 3804 C C . ALA B 1 161 ? 33.498 55.216 6.001 1.00 10.43 161 ALA B C 1
ATOM 3805 O O . ALA B 1 161 ? 34.433 55.238 5.192 1.00 9.18 161 ALA B O 1
ATOM 3807 N N . ALA B 1 162 ? 33.238 54.165 6.792 1.00 7.37 162 ALA B N 1
ATOM 3808 C CA . ALA B 1 162 ? 34.021 52.937 6.696 1.00 7.28 162 ALA B CA 1
ATOM 3809 C C . ALA B 1 162 ? 33.882 52.289 5.306 1.00 10.15 162 ALA B C 1
ATOM 3810 O O . ALA B 1 162 ? 34.828 51.646 4.824 1.00 10.32 162 ALA B O 1
ATOM 3812 N N . HIS B 1 163 ? 32.736 52.502 4.636 1.00 7.25 163 HIS B N 1
ATOM 3813 C CA . HIS B 1 163 ? 32.508 51.930 3.294 1.00 7.92 163 HIS B CA 1
ATOM 3814 C C . HIS B 1 163 ? 33.452 52.559 2.232 1.00 9.82 163 HIS B C 1
ATOM 3815 O O . HIS B 1 163 ? 33.684 51.971 1.169 1.00 8.61 163 HIS B O 1
ATOM 3822 N N . CYS B 1 164 ? 34.067 53.721 2.565 1.00 6.96 164 CYS B N 1
ATOM 3823 C CA . CYS B 1 164 ? 35.063 54.365 1.698 1.00 6.99 164 CYS B CA 1
ATOM 3824 C C . CYS B 1 164 ? 36.464 53.761 1.908 1.00 10.24 164 CYS B C 1
ATOM 3825 O O . CYS B 1 164 ? 37.390 54.125 1.193 1.00 10.53 164 CYS B O 1
ATOM 3828 N N . VAL B 1 165 ? 36.629 52.947 2.961 1.00 7.93 165 VAL B N 1
ATOM 3829 C CA . VAL B 1 165 ? 37.942 52.470 3.429 1.00 8.33 165 VAL B CA 1
ATOM 3830 C C . VAL B 1 165 ? 38.072 50.958 3.433 1.00 13.50 165 VAL B C 1
ATOM 3831 O O . VAL B 1 165 ? 39.100 50.435 3.007 1.00 10.52 165 VAL B O 1
ATOM 3835 N N . HIS B 1 166 ? 37.039 50.263 3.955 1.00 12.13 166 HIS B N 1
ATOM 3836 C CA . HIS B 1 166 ? 37.026 48.798 4.050 1.00 12.76 166 HIS B CA 1
ATOM 3837 C C . HIS B 1 166 ? 37.331 48.116 2.675 1.00 14.55 166 HIS B C 1
ATOM 3838 O O . HIS B 1 166 ? 36.658 48.375 1.683 1.00 13.81 166 HIS B O 1
ATOM 3845 N N . GLY B 1 167 ? 38.386 47.305 2.627 1.00 13.01 167 GLY B N 1
ATOM 3846 C CA . GLY B 1 167 ? 38.866 46.619 1.418 1.00 12.95 167 GLY B CA 1
ATOM 3847 C C . GLY B 1 167 ? 39.475 47.535 0.357 1.00 16.40 167 GLY B C 1
ATOM 3848 O O . GLY B 1 167 ? 39.650 47.130 -0.792 1.00 14.97 167 GLY B O 1
ATOM 3849 N N . LEU B 1 168 ? 39.793 48.796 0.724 1.00 10.39 168 LEU B N 1
ATOM 3850 C CA . LEU B 1 168 ? 40.287 49.816 -0.207 1.00 9.21 168 LEU B CA 1
ATOM 3851 C C . LEU B 1 168 ? 41.553 50.525 0.296 1.00 13.24 168 LEU B C 1
ATOM 3852 O O . LEU B 1 168 ? 42.012 51.479 -0.346 1.00 11.82 168 LEU B O 1
ATOM 3857 N N . GLN B 1 169 ? 42.105 50.077 1.442 1.00 11.39 169 GLN B N 1
ATOM 3858 C CA . GLN B 1 169 ? 43.236 50.734 2.121 1.00 11.24 169 GLN B CA 1
ATOM 3859 C C . GLN B 1 169 ? 44.435 51.014 1.204 1.00 15.55 169 GLN B C 1
ATOM 3860 O O . GLN B 1 169 ? 44.925 52.151 1.170 1.00 13.38 169 GLN B O 1
ATOM 3866 N N . ASN B 1 170 ? 44.868 50.005 0.422 1.00 11.99 170 ASN B N 1
ATOM 3867 C CA . ASN B 1 170 ? 45.990 50.210 -0.499 1.00 12.12 170 ASN B CA 1
ATOM 3868 C C . ASN B 1 170 ? 45.628 51.149 -1.660 1.00 14.80 170 ASN B C 1
ATOM 3869 O O . ASN B 1 170 ? 46.506 51.841 -2.170 1.00 15.56 170 ASN B O 1
ATOM 3874 N N . ASP B 1 171 ? 44.354 51.167 -2.090 1.00 9.74 171 ASP B N 1
ATOM 3875 C CA . ASP B 1 171 ? 43.914 52.043 -3.187 1.00 9.90 171 ASP B CA 1
ATOM 3876 C C . ASP B 1 171 ? 43.735 53.475 -2.720 1.00 12.49 171 ASP B C 1
ATOM 3877 O O . ASP B 1 171 ? 43.974 54.407 -3.486 1.00 11.09 171 ASP B O 1
ATOM 3882 N N . LEU B 1 172 ? 43.255 53.643 -1.489 1.00 10.60 172 LEU B N 1
ATOM 3883 C CA . LEU B 1 172 ? 42.951 54.966 -0.945 1.00 9.21 172 LEU B CA 1
ATOM 3884 C C . LEU B 1 172 ? 44.270 55.569 -0.523 1.00 11.71 172 LEU B C 1
ATOM 3885 O O . LEU B 1 172 ? 44.781 55.270 0.562 1.00 12.25 172 LEU B O 1
ATOM 3890 N N . TYR B 1 173 ? 44.865 56.346 -1.432 1.00 9.86 173 TYR B N 1
ATOM 3891 C CA . TYR B 1 173 ? 46.231 56.823 -1.244 1.00 9.44 173 TYR B CA 1
ATOM 3892 C C . TYR B 1 173 ? 46.424 58.317 -1.018 1.00 12.62 173 TYR B C 1
ATOM 3893 O O . TYR B 1 173 ? 47.491 58.704 -0.565 1.00 12.17 173 TYR B O 1
ATOM 3902 N N . GLU B 1 174 ? 45.452 59.156 -1.384 1.00 8.63 174 GLU B N 1
ATOM 3903 C CA . GLU B 1 174 ? 45.616 60.604 -1.183 1.00 8.06 174 GLU B CA 1
ATOM 3904 C C . GLU B 1 174 ? 44.321 61.241 -0.760 1.00 11.09 174 GLU B C 1
ATOM 3905 O O . GLU B 1 174 ? 43.250 60.760 -1.126 1.00 10.45 174 GLU B O 1
ATOM 3911 N N . ILE B 1 175 ? 44.436 62.392 -0.088 1.00 8.84 175 ILE B N 1
ATOM 3912 C CA . ILE B 1 175 ? 43.315 63.267 0.269 1.00 7.36 175 ILE B CA 1
ATOM 3913 C C . ILE B 1 175 ? 43.605 64.641 -0.359 1.00 9.72 175 ILE B C 1
ATOM 3914 O O . ILE B 1 175 ? 44.740 65.117 -0.289 1.00 9.65 175 ILE B O 1
ATOM 3919 N N . ARG B 1 176 ? 42.586 65.285 -0.921 1.00 8.60 176 ARG B N 1
ATOM 3920 C CA . ARG B 1 176 ? 42.730 66.645 -1.422 1.00 8.09 176 ARG B CA 1
ATOM 3921 C C . ARG B 1 176 ? 41.904 67.596 -0.541 1.00 10.34 176 ARG B C 1
ATOM 3922 O O . ARG B 1 176 ? 40.688 67.399 -0.352 1.00 9.45 176 ARG B O 1
ATOM 3930 N N . LEU B 1 177 ? 42.571 68.618 -0.017 1.00 7.50 177 LEU B N 1
ATOM 3931 C CA . LEU B 1 177 ? 41.976 69.642 0.843 1.00 7.85 177 LEU B CA 1
ATOM 3932 C C . LEU B 1 177 ? 42.076 70.995 0.173 1.00 8.94 177 LEU B C 1
ATOM 3933 O O . LEU B 1 177 ? 43.013 71.231 -0.573 1.00 7.64 177 LEU B O 1
ATOM 3938 N N . GLY B 1 178 ? 41.116 71.871 0.449 1.00 5.82 178 GLY B N 1
ATOM 3939 C CA . GLY B 1 178 ? 41.073 73.222 -0.104 1.00 5.20 178 GLY B CA 1
ATOM 3940 C C . GLY B 1 178 ? 40.508 73.339 -1.506 1.00 9.50 178 GLY B C 1
ATOM 3941 O O . GLY B 1 178 ? 40.709 74.358 -2.171 1.00 9.37 178 GLY B O 1
ATOM 3942 N N . GLU B 1 179 ? 39.796 72.314 -1.963 1.00 6.55 179 GLU B N 1
ATOM 3943 C CA . GLU B 1 179 ? 39.250 72.282 -3.312 1.00 6.56 179 GLU B CA 1
ATOM 3944 C C . GLU B 1 179 ? 37.977 73.120 -3.483 1.00 9.38 179 GLU B C 1
ATOM 3945 O O . GLU B 1 179 ? 37.234 73.343 -2.532 1.00 8.24 179 GLU B O 1
ATOM 3951 N N . HIS B 1 180 ? 37.728 73.559 -4.713 1.00 7.12 180 HIS B N 1
ATOM 3952 C CA . HIS B 1 180 ? 36.489 74.241 -5.076 1.00 6.89 180 HIS B CA 1
ATOM 3953 C C . HIS B 1 180 ? 36.039 73.694 -6.426 1.00 11.61 180 HIS B C 1
ATOM 3954 O O . HIS B 1 180 ? 35.023 72.996 -6.483 1.00 10.51 180 HIS B O 1
ATOM 3961 N N . ARG B 1 181 ? 36.828 73.946 -7.492 1.00 8.79 181 ARG B N 1
ATOM 3962 C CA . ARG B 1 181 ? 36.545 73.425 -8.841 1.00 8.13 181 ARG B CA 1
ATOM 3963 C C . ARG B 1 181 ? 37.671 72.447 -9.179 1.00 12.59 181 ARG B C 1
ATOM 3964 O O . ARG B 1 181 ? 38.845 72.825 -9.206 1.00 11.47 181 ARG B O 1
ATOM 3972 N N . ILE B 1 182 ? 37.315 71.183 -9.352 1.00 9.31 182 ILE B N 1
ATOM 3973 C CA . ILE B 1 182 ? 38.296 70.115 -9.530 1.00 9.12 182 ILE B CA 1
ATOM 3974 C C . ILE B 1 182 ? 39.180 70.307 -10.755 1.00 13.68 182 ILE B C 1
ATOM 3975 O O . ILE B 1 182 ? 40.393 70.134 -10.670 1.00 14.96 182 ILE B O 1
ATOM 3980 N N . SER B 1 183 ? 38.578 70.671 -11.878 1.00 11.12 183 SER B N 1
ATOM 3981 C CA . SER B 1 183 ? 39.273 70.793 -13.174 1.00 10.89 183 SER B CA 1
ATOM 3982 C C . SER B 1 183 ? 40.330 71.886 -13.285 1.00 15.16 183 SER B C 1
ATOM 3983 O O . SER B 1 183 ? 41.153 71.812 -14.200 1.00 15.51 183 SER B O 1
ATOM 3986 N N . THR B 1 184 ? 40.261 72.932 -12.445 1.00 10.88 184 THR B N 1
ATOM 3987 C CA . THR B 1 184 ? 41.188 74.079 -12.508 1.00 10.47 184 THR B CA 1
ATOM 3988 C C . THR B 1 184 ? 42.170 74.087 -11.346 1.00 14.74 184 THR B C 1
ATOM 3989 O O . THR B 1 184 ? 41.772 73.971 -10.185 1.00 11.93 184 THR B O 1
ATOM 3993 N N . GLU B 1 185 ? 43.453 74.306 -11.645 1.00 13.49 185 GLU B N 1
ATOM 3994 C CA . GLU B 1 185 ? 44.484 74.393 -10.600 1.00 13.08 185 GLU B CA 1
ATOM 3995 C C . GLU B 1 185 ? 44.338 75.703 -9.817 1.00 14.93 185 GLU B C 1
ATOM 3996 O O . GLU B 1 185 ? 44.710 75.762 -8.640 1.00 14.50 185 GLU B O 1
ATOM 4002 N N . GLU B 1 186 ? 43.770 76.742 -10.453 1.00 10.71 186 GLU B N 1
ATOM 4003 C CA . GLU B 1 186 ? 43.518 78.048 -9.836 1.00 10.64 186 GLU B CA 1
ATOM 4004 C C . GLU B 1 186 ? 42.012 78.273 -9.716 1.00 12.77 186 GLU B C 1
ATOM 4005 O O . GLU B 1 186 ? 41.297 78.187 -10.717 1.00 12.59 186 GLU B O 1
ATOM 4011 N N . ASP B 1 187 ? 41.534 78.516 -8.500 1.00 8.66 187 ASP B N 1
ATOM 4012 C CA . ASP B 1 187 ? 40.100 78.733 -8.249 1.00 8.29 187 ASP B CA 1
ATOM 4013 C C . ASP B 1 187 ? 39.938 80.144 -7.746 1.00 12.49 187 ASP B C 1
ATOM 4014 O O . ASP B 1 187 ? 40.389 80.464 -6.654 1.00 11.62 187 ASP B O 1
ATOM 4019 N N . CYS B 1 188 ? 39.317 80.993 -8.572 1.00 14.24 188 CYS B N 1
ATOM 4020 C CA . CYS B 1 188 ? 39.217 82.416 -8.292 1.00 17.80 188 CYS B CA 1
ATOM 4021 C C . CYS B 1 188 ? 37.796 82.941 -8.305 1.00 20.66 188 CYS B C 1
ATOM 4022 O O . CYS B 1 188 ? 36.878 82.298 -8.795 1.00 16.57 188 CYS B O 1
ATOM 4025 N N . ARG B 1 189 ? 37.639 84.143 -7.777 1.00 19.97 189 ARG B N 1
ATOM 4026 C CA . ARG B 1 189 ? 36.379 84.887 -7.772 1.00 20.53 189 ARG B CA 1
ATOM 4027 C C . ARG B 1 189 ? 36.750 86.336 -8.081 1.00 23.14 189 ARG B C 1
ATOM 4028 O O . ARG B 1 189 ? 37.906 86.738 -7.884 1.00 20.34 189 ARG B O 1
ATOM 4036 N N . GLN B 1 190 ? 35.788 87.095 -8.580 1.00 22.96 190 GLN B N 1
ATOM 4037 C CA . GLN B 1 190 ? 36.005 88.505 -8.898 1.00 24.15 190 GLN B CA 1
ATOM 4038 C C . GLN B 1 190 ? 36.171 89.322 -7.606 1.00 28.57 190 GLN B C 1
ATOM 4039 O O . GLN B 1 190 ? 35.402 89.138 -6.670 1.00 29.66 190 GLN B O 1
ATOM 4045 N N . GLN B 1 191 ? 37.192 90.189 -7.567 1.00 26.75 191 GLN B N 1
ATOM 4046 C CA . GLN B 1 191 ? 37.478 91.140 -6.486 1.00 26.64 191 GLN B CA 1
ATOM 4047 C C . GLN B 1 191 ? 37.696 92.489 -7.180 1.00 31.13 191 GLN B C 1
ATOM 4048 O O . GLN B 1 191 ? 38.773 92.739 -7.732 1.00 30.04 191 GLN B O 1
ATOM 4054 N N . GLY B 1 192 ? 36.645 93.298 -7.214 1.00 31.96 192 GLY B N 1
ATOM 4055 C CA . GLY B 1 192 ? 36.650 94.596 -7.885 1.00 33.04 192 GLY B CA 1
ATOM 4056 C C . GLY B 1 192 ? 36.721 94.398 -9.384 1.00 39.17 192 GLY B C 1
ATOM 4057 O O . GLY B 1 192 ? 35.874 93.713 -9.955 1.00 41.14 192 GLY B O 1
ATOM 4058 N N . ARG B 1 193 ? 37.770 94.939 -10.006 1.00 35.45 193 ARG B N 1
ATOM 4059 C CA . ARG B 1 193 ? 38.070 94.848 -11.435 1.00 35.36 193 ARG B CA 1
ATOM 4060 C C . ARG B 1 193 ? 39.172 93.814 -11.661 1.00 37.34 193 ARG B C 1
ATOM 4061 O O . ARG B 1 193 ? 39.723 93.709 -12.758 1.00 36.64 193 ARG B O 1
ATOM 4069 N N . LYS B 1 194 ? 39.500 93.054 -10.603 1.00 32.06 194 LYS B N 1
ATOM 4070 C CA . LYS B 1 194 ? 40.527 92.016 -10.649 1.00 31.17 194 LYS B CA 1
ATOM 4071 C C . LYS B 1 194 ? 39.948 90.714 -10.066 1.00 30.60 194 LYS B C 1
ATOM 4072 O O . LYS B 1 194 ? 38.738 90.599 -9.867 1.00 27.54 194 LYS B O 1
ATOM 4078 N N . LYS B 1 195 ? 40.805 89.743 -9.812 1.00 27.95 195 LYS B N 1
ATOM 4079 C CA . LYS B 1 195 ? 40.331 88.504 -9.225 1.00 27.96 195 LYS B CA 1
ATOM 4080 C C . LYS B 1 195 ? 41.208 88.041 -8.074 1.00 32.36 195 LYS B C 1
ATOM 4081 O O . LYS B 1 195 ? 42.431 88.258 -8.100 1.00 31.99 195 LYS B O 1
ATOM 4087 N N . LYS B 1 196 ? 40.564 87.433 -7.054 1.00 27.84 196 LYS B N 1
ATOM 4088 C CA . LYS B 1 196 ? 41.242 86.865 -5.893 1.00 26.62 196 LYS B CA 1
ATOM 4089 C C . LYS B 1 196 ? 41.048 85.360 -5.928 1.00 26.85 196 LYS B C 1
ATOM 4090 O O . LYS B 1 196 ? 39.911 84.869 -6.025 1.00 24.90 196 LYS B O 1
ATOM 4096 N N . CYS B 1 197 ? 42.166 84.649 -5.877 1.00 23.15 197 CYS B N 1
ATOM 4097 C CA . CYS B 1 197 ? 42.198 83.205 -5.947 1.00 22.10 197 CYS B CA 1
ATOM 4098 C C . CYS B 1 197 ? 42.470 82.612 -4.596 1.00 22.35 197 CYS B C 1
ATOM 4099 O O . CYS B 1 197 ? 43.214 83.186 -3.784 1.00 21.65 197 CYS B O 1
ATOM 4102 N N . ALA B 1 198 ? 41.942 81.405 -4.383 1.00 12.75 198 ALA B N 1
ATOM 4103 C CA . ALA B 1 198 ? 42.226 80.699 -3.152 1.00 10.05 198 ALA B CA 1
ATOM 4104 C C . ALA B 1 198 ? 43.676 80.221 -3.277 1.00 12.11 198 ALA B C 1
ATOM 4105 O O . ALA B 1 198 ? 44.176 80.091 -4.398 1.00 12.07 198 ALA B O 1
ATOM 4107 N N . PRO B 1 199 ? 44.355 79.889 -2.171 1.00 9.18 199 PRO B N 1
ATOM 4108 C CA . PRO B 1 199 ? 45.695 79.301 -2.299 1.00 8.89 199 PRO B CA 1
ATOM 4109 C C . PRO B 1 199 ? 45.597 77.922 -2.968 1.00 11.97 199 PRO B C 1
ATOM 4110 O O . PRO B 1 199 ? 44.508 77.340 -3.027 1.00 12.48 199 PRO B O 1
ATOM 4114 N N . PRO B 1 200 ? 46.713 77.336 -3.423 1.00 9.76 200 PRO B N 1
ATOM 4115 C CA . PRO B 1 200 ? 46.628 76.011 -4.047 1.00 9.80 200 PRO B CA 1
ATOM 4116 C C . PRO B 1 200 ? 46.046 74.957 -3.113 1.00 10.02 200 PRO B C 1
ATOM 4117 O O . PRO B 1 200 ? 46.127 75.041 -1.880 1.00 8.83 200 PRO B O 1
ATOM 4121 N N . VAL B 1 201 ? 45.468 73.923 -3.721 1.00 6.96 201 VAL B N 1
ATOM 4122 C CA . VAL B 1 201 ? 44.956 72.814 -2.935 1.00 6.23 201 VAL B CA 1
ATOM 4123 C C . VAL B 1 201 ? 46.137 72.082 -2.281 1.00 10.29 201 VAL B C 1
ATOM 4124 O O . VAL B 1 201 ? 47.291 72.262 -2.694 1.00 9.18 201 VAL B O 1
ATOM 4128 N N . VAL B 1 202 ? 45.844 71.268 -1.259 1.00 8.50 202 VAL B N 1
ATOM 4129 C CA . VAL B 1 202 ? 46.857 70.404 -0.617 1.00 7.27 202 VAL B CA 1
ATOM 4130 C C . VAL B 1 202 ? 46.481 68.962 -0.971 1.00 11.02 202 VAL B C 1
ATOM 4131 O O . VAL B 1 202 ? 45.336 68.552 -0.751 1.00 9.13 202 VAL B O 1
ATOM 4135 N N . ASN B 1 203 ? 47.456 68.199 -1.489 1.00 9.21 203 ASN B N 1
ATOM 4136 C CA . ASN B 1 203 ? 47.305 66.777 -1.794 1.00 8.97 203 ASN B CA 1
ATOM 4137 C C . ASN B 1 203 ? 48.238 66.090 -0.804 1.00 12.05 203 ASN B C 1
ATOM 4138 O O . ASN B 1 203 ? 49.440 66.351 -0.812 1.00 12.50 203 ASN B O 1
ATOM 4143 N N . VAL B 1 204 ? 47.664 65.294 0.098 1.00 8.06 204 VAL B N 1
ATOM 4144 C CA . VAL B 1 204 ? 48.379 64.665 1.223 1.00 8.49 204 VAL B CA 1
ATOM 4145 C C . VAL B 1 204 ? 48.128 63.161 1.285 1.00 10.84 204 VAL B C 1
ATOM 4146 O O . VAL B 1 204 ? 47.081 62.704 0.850 1.00 10.45 204 VAL B O 1
ATOM 4150 N N . GLY B 1 205 ? 49.106 62.409 1.799 1.00 7.96 205 GLY B N 1
ATOM 4151 C CA . GLY B 1 205 ? 49.015 60.958 1.921 1.00 8.02 205 GLY B CA 1
ATOM 4152 C C . GLY B 1 205 ? 48.344 60.528 3.208 1.00 11.40 205 GLY B C 1
ATOM 4153 O O . GLY B 1 205 ? 48.000 61.364 4.060 1.00 8.63 205 GLY B O 1
ATOM 4154 N N . ILE B 1 206 ? 48.143 59.208 3.353 1.00 8.47 206 ILE B N 1
ATOM 4155 C CA . ILE B 1 206 ? 47.450 58.641 4.499 1.00 8.70 206 ILE B CA 1
ATOM 4156 C C . ILE B 1 206 ? 48.363 57.680 5.230 1.00 14.38 206 ILE B C 1
ATOM 4157 O O . ILE B 1 206 ? 48.777 56.682 4.652 1.00 14.58 206 ILE B O 1
ATOM 4162 N N . GLU B 1 207 ? 48.628 57.957 6.503 1.00 11.23 207 GLU B N 1
ATOM 4163 C CA . GLU B 1 207 ? 49.458 57.096 7.323 1.00 11.61 207 GLU B CA 1
ATOM 4164 C C . GLU B 1 207 ? 48.652 55.927 7.887 1.00 14.67 207 GLU B C 1
ATOM 4165 O O . GLU B 1 207 ? 49.157 54.799 7.929 1.00 12.90 207 GLU B O 1
ATOM 4171 N N . LYS B 1 208 ? 47.401 56.185 8.328 1.00 10.17 208 LYS B N 1
ATOM 4172 C CA . LYS B 1 208 ? 46.565 55.116 8.901 1.00 9.10 208 LYS B CA 1
ATOM 4173 C C . LYS B 1 208 ? 45.157 55.183 8.378 1.00 12.92 208 LYS B C 1
ATOM 4174 O O . LYS B 1 208 ? 44.590 56.266 8.273 1.00 11.61 208 LYS B O 1
ATOM 4180 N N . HIS B 1 209 ? 44.582 54.016 8.104 1.00 10.56 209 HIS B N 1
ATOM 4181 C CA . HIS B 1 209 ? 43.198 53.842 7.660 1.00 8.99 209 HIS B CA 1
ATOM 4182 C C . HIS B 1 209 ? 42.541 53.196 8.877 1.00 13.75 209 HIS B C 1
ATOM 4183 O O . HIS B 1 209 ? 42.817 52.039 9.199 1.00 13.22 209 HIS B O 1
ATOM 4190 N N . LEU B 1 210 ? 41.737 53.980 9.604 1.00 9.19 210 LEU B N 1
ATOM 4191 C CA . LEU B 1 210 ? 41.185 53.550 10.874 1.00 8.05 210 LEU B CA 1
ATOM 4192 C C . LEU B 1 210 ? 39.685 53.307 10.810 1.00 11.60 210 LEU B C 1
ATOM 4193 O O . LEU B 1 210 ? 38.883 54.219 11.033 1.00 10.56 210 LEU B O 1
ATOM 4198 N N . ILE B 1 211 ? 39.315 52.059 10.504 1.00 9.35 211 ILE B N 1
ATOM 4199 C CA . ILE B 1 211 ? 37.913 51.667 10.398 1.00 8.67 211 ILE B CA 1
ATOM 4200 C C . ILE B 1 211 ? 37.346 51.296 11.787 1.00 12.32 211 ILE B C 1
ATOM 4201 O O . ILE B 1 211 ? 38.019 50.607 12.564 1.00 12.25 211 ILE B O 1
ATOM 4206 N N . HIS B 1 212 ? 36.086 51.716 12.077 1.00 9.67 212 HIS B N 1
ATOM 4207 C CA . HIS B 1 212 ? 35.410 51.351 13.315 1.00 9.01 212 HIS B CA 1
ATOM 4208 C C . HIS B 1 212 ? 35.481 49.804 13.478 1.00 13.66 212 HIS B C 1
ATOM 4209 O O . HIS B 1 212 ? 35.202 49.075 12.523 1.00 13.38 212 HIS B O 1
ATOM 4216 N N . GLU B 1 213 ? 35.863 49.327 14.681 1.00 12.20 213 GLU B N 1
ATOM 4217 C CA . GLU B 1 213 ? 36.030 47.892 14.990 1.00 12.26 213 GLU B CA 1
ATOM 4218 C C . GLU B 1 213 ? 34.769 47.071 14.750 1.00 15.55 213 GLU B C 1
ATOM 4219 O O . GLU B 1 213 ? 34.860 45.871 14.486 1.00 14.21 213 GLU B O 1
ATOM 4225 N N . LYS B 1 214 ? 33.592 47.711 14.862 1.00 12.60 214 LYS B N 1
ATOM 4226 C CA . LYS B 1 214 ? 32.290 47.037 14.702 1.00 11.98 214 LYS B CA 1
ATOM 4227 C C . LYS B 1 214 ? 31.648 47.234 13.339 1.00 15.68 214 LYS B C 1
ATOM 4228 O O . LYS B 1 214 ? 30.485 46.842 13.143 1.00 15.21 214 LYS B O 1
ATOM 4234 N N . TYR B 1 215 ? 32.381 47.844 12.392 1.00 13.31 215 TYR B N 1
ATOM 4235 C CA . TYR B 1 215 ? 31.849 48.056 11.043 1.00 12.66 215 TYR B CA 1
ATOM 4236 C C . TYR B 1 215 ? 31.404 46.718 10.475 1.00 17.50 215 TYR B C 1
ATOM 4237 O O . TYR B 1 215 ? 32.146 45.732 10.547 1.00 15.83 215 TYR B O 1
ATOM 4246 N N . ASP B 1 216 ? 30.176 46.696 9.972 1.00 14.59 216 ASP B N 1
ATOM 4247 C CA . ASP B 1 216 ? 29.549 45.514 9.416 1.00 14.48 216 ASP B CA 1
ATOM 4248 C C . ASP B 1 216 ? 29.340 45.808 7.943 1.00 19.93 216 ASP B C 1
ATOM 4249 O O . ASP B 1 216 ? 28.419 46.539 7.579 1.00 20.15 216 ASP B O 1
ATOM 4254 N N . ALA B 1 217 ? 30.213 45.244 7.113 1.00 19.27 217 ALA B N 1
ATOM 4255 C CA . ALA B 1 217 ? 30.274 45.414 5.660 1.00 21.16 217 ALA B CA 1
ATOM 4256 C C . ALA B 1 217 ? 29.057 44.831 4.923 1.00 28.91 217 ALA B C 1
ATOM 4257 O O . ALA B 1 217 ? 28.829 45.179 3.764 1.00 29.73 217 ALA B O 1
ATOM 4259 N N . ARG B 1 218 ? 28.296 43.929 5.582 1.00 26.24 218 ARG B N 1
ATOM 4260 C CA . ARG B 1 218 ? 27.102 43.285 5.030 1.00 25.83 218 ARG B CA 1
ATOM 4261 C C . ARG B 1 218 ? 25.866 44.169 5.243 1.00 28.72 218 ARG B C 1
ATOM 4262 O O . ARG B 1 218 ? 25.149 44.482 4.287 1.00 28.38 218 ARG B O 1
ATOM 4270 N N . HIS B 1 219 ? 25.618 44.570 6.496 1.00 24.79 219 HIS B N 1
ATOM 4271 C CA . HIS B 1 219 ? 24.469 45.392 6.861 1.00 24.55 219 HIS B CA 1
ATOM 4272 C C . HIS B 1 219 ? 24.740 46.918 6.802 1.00 25.45 219 HIS B C 1
ATOM 4273 O O . HIS B 1 219 ? 23.811 47.694 7.001 1.00 26.51 219 HIS B O 1
ATOM 4280 N N . ILE B 1 220 ? 25.979 47.336 6.505 1.00 19.61 220 ILE B N 1
ATOM 4281 C CA . ILE B 1 220 ? 26.409 48.746 6.499 1.00 19.36 220 ILE B CA 1
ATOM 4282 C C . ILE B 1 220 ? 26.012 49.426 7.832 1.00 21.71 220 ILE B C 1
ATOM 4283 O O . ILE B 1 220 ? 25.209 50.371 7.869 1.00 22.65 220 ILE B O 1
ATOM 4288 N N . MET B 1 221 ? 26.525 48.869 8.940 1.00 16.15 221 MET B N 1
ATOM 4289 C CA . MET B 1 221 ? 26.265 49.370 10.288 1.00 15.66 221 MET B CA 1
ATOM 4290 C C . MET B 1 221 ? 27.581 49.858 10.860 1.00 13.13 221 MET B C 1
ATOM 4291 O O . MET B 1 221 ? 28.621 49.292 10.540 1.00 11.75 221 MET B O 1
ATOM 4296 N N . HIS B 1 222 ? 27.546 50.882 11.722 1.00 9.42 222 HIS B N 1
ATOM 4297 C CA . HIS B 1 222 ? 28.778 51.489 12.303 1.00 8.71 222 HIS B CA 1
ATOM 4298 C C . HIS B 1 222 ? 29.694 51.957 11.150 1.00 11.33 222 HIS B C 1
ATOM 4299 O O . HIS B 1 222 ? 30.907 51.689 11.127 1.00 10.30 222 HIS B O 1
ATOM 4306 N N . ASP B 1 223 ? 29.079 52.661 10.187 1.00 8.50 223 ASP B N 1
ATOM 4307 C CA . ASP B 1 223 ? 29.749 53.092 8.967 1.00 8.29 223 ASP B CA 1
ATOM 4308 C C . ASP B 1 223 ? 30.528 54.374 9.191 1.00 11.09 223 ASP B C 1
ATOM 4309 O O . ASP B 1 223 ? 30.055 55.467 8.861 1.00 11.56 223 ASP B O 1
ATOM 4314 N N . ILE B 1 224 ? 31.715 54.232 9.789 1.00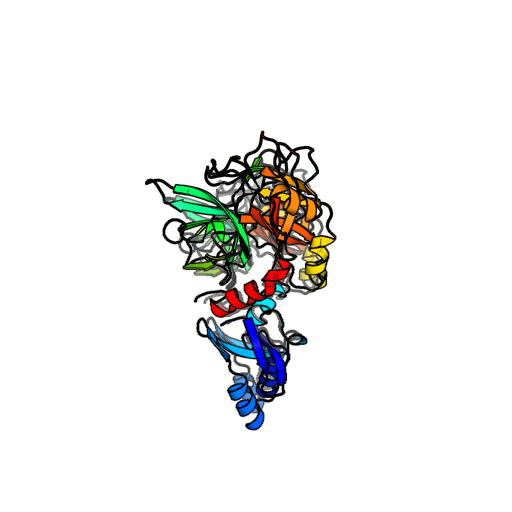 7.38 224 ILE B N 1
ATOM 4315 C CA . ILE B 1 224 ? 32.560 55.383 10.137 1.00 5.87 224 ILE B CA 1
ATOM 4316 C C . ILE B 1 224 ? 34.015 54.964 10.122 1.00 10.21 224 ILE B C 1
ATOM 4317 O O . ILE B 1 224 ? 34.359 53.836 10.521 1.00 10.56 224 ILE B O 1
ATOM 4322 N N . ALA B 1 225 ? 34.877 55.890 9.689 1.00 6.57 225 ALA B N 1
ATOM 4323 C CA . ALA B 1 225 ? 36.301 55.631 9.684 1.00 6.52 225 ALA B CA 1
ATOM 4324 C C . ALA B 1 225 ? 37.044 56.953 9.785 1.00 9.64 225 ALA B C 1
ATOM 4325 O O . ALA B 1 225 ? 36.534 58.010 9.378 1.00 9.67 225 ALA B O 1
ATOM 4327 N N . LEU B 1 226 ? 38.250 56.885 10.323 1.00 7.77 226 LEU B N 1
ATOM 4328 C CA . LEU B 1 226 ? 39.166 58.025 10.374 1.00 7.16 226 LEU B CA 1
ATOM 4329 C C . LEU B 1 226 ? 40.344 57.731 9.446 1.00 10.31 226 LEU B C 1
ATOM 4330 O O . LEU B 1 226 ? 40.792 56.590 9.342 1.00 8.97 226 LEU B O 1
ATOM 4335 N N . LEU B 1 227 ? 40.821 58.763 8.758 1.00 6.31 227 LEU B N 1
ATOM 4336 C CA . LEU B 1 227 ? 42.032 58.673 7.965 1.00 7.01 227 LEU B CA 1
ATOM 4337 C C . LEU B 1 227 ? 43.036 59.598 8.606 1.00 10.06 227 LEU B C 1
ATOM 4338 O O . LEU B 1 227 ? 42.766 60.792 8.737 1.00 9.91 227 LEU B O 1
ATOM 4343 N N . LYS B 1 228 ? 44.172 59.047 9.057 1.00 7.91 228 LYS B N 1
ATOM 4344 C CA . LYS B 1 228 ? 45.215 59.851 9.653 1.00 6.64 228 LYS B CA 1
ATOM 4345 C C . LYS B 1 228 ? 46.162 60.221 8.525 1.00 11.93 228 LYS B C 1
ATOM 4346 O O . LYS B 1 228 ? 46.713 59.335 7.841 1.00 11.93 228 LYS B O 1
ATOM 4352 N N . LEU B 1 229 ? 46.362 61.521 8.354 1.00 7.28 229 LEU B N 1
ATOM 4353 C CA . LEU B 1 229 ? 47.209 62.084 7.320 1.00 6.74 229 LEU B CA 1
ATOM 4354 C C . LEU B 1 229 ? 48.658 61.781 7.644 1.00 9.33 229 LEU B C 1
ATOM 4355 O O . LEU B 1 229 ? 49.009 61.624 8.823 1.00 9.66 229 LEU B O 1
ATOM 4360 N N . ASN B 1 230 ? 49.496 61.700 6.607 1.00 7.19 230 ASN B N 1
ATOM 4361 C CA . ASN B 1 230 ? 50.901 61.329 6.820 1.00 6.30 230 ASN B CA 1
ATOM 4362 C C . ASN B 1 230 ? 51.830 62.479 7.199 1.00 11.29 230 ASN B C 1
ATOM 4363 O O . ASN B 1 230 ? 53.039 62.276 7.276 1.00 11.35 230 ASN B O 1
ATOM 4368 N N . ARG B 1 231 ? 51.256 63.666 7.466 1.00 8.58 231 ARG B N 1
ATOM 4369 C CA . ARG B 1 231 ? 51.948 64.855 7.965 1.00 9.13 231 ARG B CA 1
ATOM 4370 C C . ARG B 1 231 ? 50.856 65.801 8.460 1.00 12.89 231 ARG B C 1
ATOM 4371 O O . ARG B 1 231 ? 49.683 65.572 8.177 1.00 12.28 231 ARG B O 1
ATOM 4379 N N . SER B 1 232 ? 51.231 66.862 9.169 1.00 9.93 232 SER B N 1
ATOM 4380 C CA . SER B 1 232 ? 50.213 67.831 9.572 1.00 10.21 232 SER B CA 1
ATOM 4381 C C . SER B 1 232 ? 49.895 68.709 8.381 1.00 15.22 232 SER B C 1
ATOM 4382 O O . SER B 1 232 ? 50.796 69.065 7.614 1.00 15.80 232 SER B O 1
ATOM 4385 N N . VAL B 1 233 ? 48.623 69.044 8.203 1.00 10.27 233 VAL B N 1
ATOM 4386 C CA . VAL B 1 233 ? 48.222 70.008 7.180 1.00 8.71 233 VAL B CA 1
ATOM 4387 C C . VAL B 1 233 ? 47.787 71.224 8.015 1.00 12.92 233 VAL B C 1
ATOM 4388 O O . VAL B 1 233 ? 46.723 71.188 8.636 1.00 11.04 233 VAL B O 1
ATOM 4392 N N . PRO B 1 234 ? 48.648 72.267 8.108 1.00 11.56 234 PRO B N 1
ATOM 4393 C CA . PRO B 1 234 ? 48.298 73.428 8.926 1.00 10.66 234 PRO B CA 1
ATOM 4394 C C . PRO B 1 234 ? 47.097 74.183 8.362 1.00 14.30 234 PRO B C 1
ATOM 4395 O O . PRO B 1 234 ? 46.913 74.261 7.136 1.00 11.95 234 PRO B O 1
ATOM 4399 N N . PHE B 1 235 ? 46.270 74.723 9.264 1.00 12.03 235 PHE B N 1
ATOM 4400 C CA . PHE B 1 235 ? 45.091 75.479 8.857 1.00 11.84 235 PHE B CA 1
ATOM 4401 C C . PHE B 1 235 ? 45.458 76.708 8.052 1.00 15.76 235 PHE B C 1
ATOM 4402 O O . PHE B 1 235 ? 46.464 77.370 8.330 1.00 15.36 235 PHE B O 1
ATOM 4410 N N . GLN B 1 236 ? 44.702 76.943 6.990 1.00 13.20 236 GLN B N 1
ATOM 4411 C CA . GLN B 1 236 ? 44.947 78.035 6.037 1.00 13.75 236 GLN B CA 1
ATOM 4412 C C . GLN B 1 236 ? 43.616 78.706 5.774 1.00 15.64 236 GLN B C 1
ATOM 4413 O O . GLN B 1 236 ? 42.591 78.222 6.266 1.00 13.26 236 GLN B O 1
ATOM 4419 N N . LYS B 1 237 ? 43.598 79.801 4.999 1.00 12.89 237 LYS B N 1
ATOM 4420 C CA . LYS B 1 237 ? 42.307 80.459 4.762 1.00 13.67 237 LYS B CA 1
ATOM 4421 C C . LYS B 1 237 ? 41.256 79.538 4.118 1.00 14.42 237 LYS B C 1
ATOM 4422 O O . LYS B 1 237 ? 40.067 79.706 4.373 1.00 13.17 237 LYS B O 1
ATOM 4428 N N . HIS B 1 238 ? 41.697 78.526 3.348 1.00 10.43 238 HIS B N 1
ATOM 4429 C CA . HIS B 1 238 ? 40.771 77.636 2.626 1.00 8.90 238 HIS B CA 1
ATOM 4430 C C . HIS B 1 238 ? 40.793 76.182 3.147 1.00 10.41 238 HIS B C 1
ATOM 4431 O O . HIS B 1 238 ? 40.153 75.322 2.548 1.00 8.95 238 HIS B O 1
ATOM 4438 N N . ILE B 1 239 ? 41.521 75.908 4.234 1.00 8.34 239 ILE B N 1
ATOM 4439 C CA . ILE B 1 239 ? 41.611 74.556 4.803 1.00 7.15 239 ILE B CA 1
ATOM 4440 C C . ILE B 1 239 ? 41.495 74.682 6.298 1.00 9.95 239 ILE B C 1
ATOM 4441 O O . ILE B 1 239 ? 42.413 75.192 6.942 1.00 8.21 239 ILE B O 1
ATOM 4446 N N . LYS B 1 240 ? 40.361 74.223 6.869 1.00 7.23 240 LYS B N 1
ATOM 4447 C CA . LYS B 1 240 ? 40.140 74.346 8.313 1.00 8.30 240 LYS B CA 1
ATOM 4448 C C . LYS B 1 240 ? 39.266 73.191 8.727 1.00 11.88 240 LYS B C 1
ATOM 4449 O O . LYS B 1 240 ? 38.518 72.681 7.895 1.00 10.81 240 LYS B O 1
ATOM 4455 N N . PRO B 1 241 ? 39.304 72.770 10.002 1.00 7.82 241 PRO B N 1
ATOM 4456 C CA . PRO B 1 241 ? 38.443 71.665 10.403 1.00 6.48 241 PRO B CA 1
ATOM 4457 C C . PRO B 1 241 ? 37.002 72.093 10.665 1.00 9.39 241 PRO B C 1
ATOM 4458 O O . PRO B 1 241 ? 36.713 73.244 11.010 1.00 7.93 241 PRO B O 1
ATOM 4462 N N . ILE B 1 242 ? 36.101 71.119 10.546 1.00 6.18 242 ILE B N 1
ATOM 4463 C CA . ILE B 1 242 ? 34.707 71.247 10.956 1.00 6.62 242 ILE B CA 1
ATOM 4464 C C . ILE B 1 242 ? 34.671 70.873 12.452 1.00 9.96 242 ILE B C 1
ATOM 4465 O O . ILE B 1 242 ? 35.553 70.155 12.914 1.00 8.74 242 ILE B O 1
ATOM 4470 N N . CYS B 1 243 ? 33.660 71.361 13.212 1.00 8.22 243 CYS B N 1
ATOM 4471 C CA . CYS B 1 243 ? 33.531 71.006 14.628 1.00 8.22 243 CYS B CA 1
ATOM 4472 C C . CYS B 1 243 ? 32.796 69.698 14.719 1.00 11.68 243 CYS B C 1
ATOM 4473 O O . CYS B 1 243 ? 32.058 69.345 13.796 1.00 10.05 243 CYS B O 1
ATOM 4476 N N . LEU B 1 244 ? 32.900 69.036 15.868 1.00 7.49 244 LEU B N 1
ATOM 4477 C CA . LEU B 1 244 ? 32.200 67.779 16.112 1.00 7.33 244 LEU B CA 1
ATOM 4478 C C . LEU B 1 244 ? 31.181 67.961 17.256 1.00 11.02 244 LEU B C 1
ATOM 4479 O O . LEU B 1 244 ? 31.350 68.882 18.063 1.00 10.02 244 LEU B O 1
ATOM 4484 N N . PRO B 1 245 ? 30.122 67.114 17.349 1.00 8.51 245 PRO B N 1
ATOM 4485 C CA . PRO B 1 245 ? 29.126 67.305 18.428 1.00 8.58 245 PRO B CA 1
ATOM 4486 C C . PRO B 1 245 ? 29.659 66.750 19.748 1.00 12.88 245 PRO B C 1
ATOM 4487 O O . PRO B 1 245 ? 29.259 65.678 20.212 1.00 11.94 245 PRO B O 1
ATOM 4491 N N . ILE B 1 246 ? 30.611 67.480 20.327 1.00 11.32 246 ILE B N 1
ATOM 4492 C CA . ILE B 1 246 ? 31.377 67.029 21.494 1.00 11.14 246 ILE B CA 1
ATOM 4493 C C . ILE B 1 246 ? 30.681 67.157 22.850 1.00 14.07 246 ILE B C 1
ATOM 4494 O O . ILE B 1 246 ? 31.236 66.687 23.851 1.00 13.03 246 ILE B O 1
ATOM 4499 N N . THR B 1 247 ? 29.513 67.816 22.889 1.00 11.75 247 THR B N 1
ATOM 4500 C CA . THR B 1 247 ? 28.773 68.000 24.148 1.00 11.00 247 THR B CA 1
ATOM 4501 C C . THR B 1 247 ? 27.462 67.258 24.080 1.00 15.02 247 THR B C 1
ATOM 4502 O O . THR B 1 247 ? 27.006 66.917 22.983 1.00 13.64 247 THR B O 1
ATOM 4506 N N . ASP B 1 248 ? 26.807 67.062 25.240 1.00 13.43 248 ASP B N 1
ATOM 4507 C CA . ASP B 1 248 ? 25.482 66.438 25.290 1.00 13.74 248 ASP B CA 1
ATOM 4508 C C . ASP B 1 248 ? 24.475 67.261 24.497 1.00 15.76 248 ASP B C 1
ATOM 4509 O O . ASP B 1 248 ? 23.666 66.677 23.778 1.00 16.17 248 ASP B O 1
ATOM 4514 N N . GLU B 1 249 ? 24.549 68.615 24.605 1.00 12.98 249 GLU B N 1
ATOM 4515 C CA . GLU B 1 249 ? 23.648 69.569 23.931 1.00 13.49 249 GLU B CA 1
ATOM 4516 C C . GLU B 1 249 ? 23.741 69.393 22.416 1.00 15.57 249 GLU B C 1
ATOM 4517 O O . GLU B 1 249 ? 22.719 69.314 21.730 1.00 13.85 249 GLU B O 1
ATOM 4523 N N . LEU B 1 250 ? 24.979 69.253 21.902 1.00 11.48 250 LEU B N 1
ATOM 4524 C CA . LEU B 1 250 ? 25.171 69.070 20.455 1.00 10.90 250 LEU B CA 1
ATOM 4525 C C . LEU B 1 250 ? 24.694 67.701 19.979 1.00 12.54 250 LEU B C 1
ATOM 4526 O O . LEU B 1 250 ? 24.078 67.608 18.904 1.00 11.22 250 LEU B O 1
ATOM 4531 N N . LYS B 1 251 ? 24.929 66.633 20.781 1.00 8.89 251 LYS B N 1
ATOM 4532 C CA . LYS B 1 251 ? 24.449 65.292 20.392 1.00 8.07 251 LYS B CA 1
ATOM 4533 C C . LYS B 1 251 ? 22.930 65.264 20.302 1.00 12.52 251 LYS B C 1
ATOM 4534 O O . LYS B 1 251 ? 22.373 64.695 19.360 1.00 13.27 251 LYS B O 1
ATOM 4540 N N . GLU B 1 252 ? 22.272 65.916 21.262 1.00 10.88 252 GLU B N 1
ATOM 4541 C CA . GLU B 1 252 ? 20.815 66.027 21.333 1.00 12.29 252 GLU B CA 1
ATOM 4542 C C . GLU B 1 252 ? 20.292 66.908 20.175 1.00 16.62 252 GLU B C 1
ATOM 4543 O O . GLU B 1 252 ? 19.215 66.645 19.642 1.00 16.39 252 GLU B O 1
ATOM 4549 N N . LYS B 1 253 ? 21.086 67.911 19.746 1.00 12.59 253 LYS B N 1
ATOM 4550 C CA . LYS B 1 253 ? 20.693 68.808 18.673 1.00 12.15 253 LYS B CA 1
ATOM 4551 C C . LYS B 1 253 ? 20.492 68.101 17.320 1.00 16.06 253 LYS B C 1
ATOM 4552 O O . LYS B 1 253 ? 19.651 68.547 16.544 1.00 16.10 253 LYS B O 1
ATOM 4558 N N . ALA B 1 254 ? 21.242 67.002 17.052 1.00 13.74 254 ALA B N 1
ATOM 4559 C CA . ALA B 1 254 ? 21.181 66.252 15.782 1.00 13.39 254 ALA B CA 1
ATOM 4560 C C . ALA B 1 254 ? 19.743 65.951 15.360 1.00 16.16 254 ALA B C 1
ATOM 4561 O O . ALA B 1 254 ? 19.379 66.125 14.194 1.00 14.23 254 ALA B O 1
ATOM 4563 N N . GLU B 1 255 ? 18.925 65.503 16.311 1.00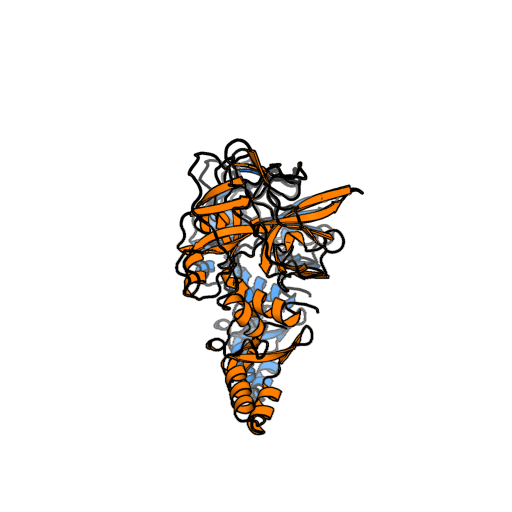 12.96 255 GLU B N 1
ATOM 4564 C CA . GLU B 1 255 ? 17.544 65.152 15.985 1.00 13.99 255 GLU B CA 1
ATOM 4565 C C . GLU B 1 255 ? 16.536 66.276 16.060 1.00 16.40 255 GLU B C 1
ATOM 4566 O O . GLU B 1 255 ? 15.390 66.097 15.628 1.00 16.73 255 GLU B O 1
ATOM 4572 N N . GLN B 1 256 ? 16.975 67.446 16.528 1.00 11.50 256 GLN B N 1
ATOM 4573 C CA . GLN B 1 256 ? 16.135 68.639 16.674 1.00 11.72 256 GLN B CA 1
ATOM 4574 C C . GLN B 1 256 ? 16.289 69.572 15.465 1.00 16.91 256 GLN B C 1
ATOM 4575 O O . GLN B 1 256 ? 15.446 70.452 15.266 1.00 17.09 256 GLN B O 1
ATOM 4581 N N . ILE B 1 257 ? 17.338 69.365 14.634 1.00 12.57 257 ILE B N 1
ATOM 4582 C CA . ILE B 1 257 ? 17.585 70.183 13.443 1.00 11.76 257 ILE B CA 1
ATOM 4583 C C . ILE B 1 257 ? 16.626 69.764 12.329 1.00 16.17 257 ILE B C 1
ATOM 4584 O O . ILE B 1 257 ? 16.566 68.587 11.998 1.00 15.87 257 ILE B O 1
ATOM 4589 N N . SER B 1 258 ? 15.899 70.723 11.726 1.00 13.68 258 SER B N 1
ATOM 4590 C CA . SER B 1 258 ? 14.949 70.338 10.674 1.00 13.72 258 SER B CA 1
ATOM 4591 C C . SER B 1 258 ? 15.587 70.218 9.298 1.00 14.45 258 SER B C 1
ATOM 4592 O O . SER B 1 258 ? 15.214 69.344 8.525 1.00 12.44 258 SER B O 1
ATOM 4595 N N . THR B 1 259 ? 16.550 71.091 9.008 1.00 10.66 259 THR B N 1
ATOM 4596 C CA . THR B 1 259 ? 17.199 71.184 7.711 1.00 10.59 259 THR B CA 1
ATOM 4597 C C . THR B 1 259 ? 18.711 71.178 7.866 1.00 10.74 259 THR B C 1
ATOM 4598 O O . THR B 1 259 ? 19.254 71.955 8.649 1.00 10.67 259 THR B O 1
ATOM 4602 N N . TYR B 1 260 ? 19.394 70.346 7.071 1.00 7.97 260 TYR B N 1
ATOM 4603 C CA . TYR B 1 260 ? 20.848 70.278 7.074 1.00 6.67 260 TYR B CA 1
ATOM 4604 C C . TYR B 1 260 ? 21.425 70.743 5.736 1.00 11.17 260 TYR B C 1
ATOM 4605 O O . TYR B 1 260 ? 20.750 70.670 4.699 1.00 10.81 260 TYR B O 1
ATOM 4614 N N . PHE B 1 261 ? 22.721 71.081 5.745 1.00 6.99 261 PHE B N 1
ATOM 4615 C CA . PHE B 1 261 ? 23.443 71.343 4.510 1.00 8.02 261 PHE B CA 1
ATOM 4616 C C . PHE B 1 261 ? 24.009 69.997 4.053 1.00 10.46 261 PHE B C 1
ATOM 4617 O O . PHE B 1 261 ? 24.695 69.316 4.827 1.00 9.85 261 PHE B O 1
ATOM 4625 N N . VAL B 1 262 ? 23.728 69.634 2.813 1.00 7.78 262 VAL B N 1
ATOM 4626 C CA . VAL B 1 262 ? 24.280 68.467 2.125 1.00 7.77 262 VAL B CA 1
ATOM 4627 C C . VAL B 1 262 ? 25.156 69.134 1.068 1.00 11.89 262 VAL B C 1
ATOM 4628 O O . VAL B 1 262 ? 24.656 69.805 0.152 1.00 9.56 262 VAL B O 1
ATOM 4632 N N . THR B 1 263 ? 26.460 68.996 1.249 1.00 8.74 263 THR B N 1
ATOM 4633 C CA . THR B 1 263 ? 27.487 69.715 0.499 1.00 8.50 263 THR B CA 1
ATOM 4634 C C . THR B 1 263 ? 28.500 68.750 -0.080 1.00 10.62 263 THR B C 1
ATOM 4635 O O . THR B 1 263 ? 28.865 67.775 0.579 1.00 9.32 263 THR B O 1
ATOM 4639 N N . GLY B 1 264 ? 28.995 69.074 -1.268 1.00 8.38 264 GLY B N 1
ATOM 4640 C CA . GLY B 1 264 ? 29.994 68.234 -1.901 1.00 8.24 264 GLY B CA 1
ATOM 4641 C C . GLY B 1 264 ? 30.009 68.342 -3.408 1.00 9.80 264 GLY B C 1
ATOM 4642 O O . GLY B 1 264 ? 29.512 69.311 -3.965 1.00 10.13 264 GLY B O 1
ATOM 4643 N N . TRP B 1 265 ? 30.599 67.351 -4.058 1.00 6.98 265 TRP B N 1
ATOM 4644 C CA . TRP B 1 265 ? 30.745 67.297 -5.510 1.00 7.00 265 TRP B CA 1
ATOM 4645 C C . TRP B 1 265 ? 29.921 66.131 -6.082 1.00 11.91 265 TRP B C 1
ATOM 4646 O O . TRP B 1 265 ? 30.085 65.775 -7.248 1.00 12.38 265 TRP B O 1
ATOM 4657 N N . GLY B 1 266 ? 29.031 65.570 -5.276 1.00 9.25 266 GLY B N 1
ATOM 4658 C CA . GLY B 1 266 ? 28.188 64.444 -5.707 1.00 8.40 266 GLY B CA 1
ATOM 4659 C C . GLY B 1 266 ? 29.053 63.243 -6.001 1.00 11.45 266 GLY B C 1
ATOM 4660 O O . GLY B 1 266 ? 28.848 62.547 -7.001 1.00 11.72 266 GLY B O 1
ATOM 4661 N N . THR B 1 267 ? 30.102 63.064 -5.166 1.00 9.57 267 THR B N 1
ATOM 4662 C CA . THR B 1 267 ? 31.073 61.989 -5.340 1.00 8.77 267 THR B CA 1
ATOM 4663 C C . THR B 1 267 ? 30.525 60.641 -4.838 1.00 14.53 267 THR B C 1
ATOM 4664 O O . THR B 1 267 ? 30.660 60.300 -3.651 1.00 13.26 267 THR B O 1
ATOM 4668 N N . THR B 1 268 ? 29.933 59.874 -5.753 1.00 12.51 268 THR B N 1
ATOM 4669 C CA . THR B 1 268 ? 29.444 58.538 -5.388 1.00 12.94 268 THR B CA 1
ATOM 4670 C C . THR B 1 268 ? 30.611 57.581 -5.659 1.00 15.98 268 THR B C 1
ATOM 4671 O O . THR B 1 268 ? 31.687 58.005 -6.114 1.00 14.01 268 THR B O 1
ATOM 4675 N N . GLU B 1 269 ? 30.360 56.273 -5.505 1.00 13.67 269 GLU B N 1
ATOM 4676 C CA . GLU B 1 269 ? 31.319 55.215 -5.866 1.00 13.89 269 GLU B CA 1
ATOM 4677 C C . GLU B 1 269 ? 31.677 55.284 -7.356 1.00 17.79 269 GLU B C 1
ATOM 4678 O O . GLU B 1 269 ? 32.633 54.654 -7.770 1.00 17.94 269 GLU B O 1
ATOM 4684 N N . ASN B 1 270 ? 30.886 56.006 -8.180 1.00 14.65 270 ASN B N 1
ATOM 4685 C CA . ASN B 1 270 ? 31.159 56.140 -9.617 1.00 15.21 270 ASN B CA 1
ATOM 4686 C C . ASN B 1 270 ? 31.883 57.437 -9.979 1.00 19.65 270 ASN B C 1
ATOM 4687 O O . ASN B 1 270 ? 32.121 57.689 -11.154 1.00 20.17 270 ASN B O 1
ATOM 4692 N N . GLY B 1 271 ? 32.179 58.265 -8.988 1.00 15.07 271 GLY B N 1
ATOM 4693 C CA . GLY B 1 271 ? 32.863 59.534 -9.222 1.00 14.22 271 GLY B CA 1
ATOM 4694 C C . GLY B 1 271 ? 31.980 60.737 -8.976 1.00 15.72 271 GLY B C 1
ATOM 4695 O O . GLY B 1 271 ? 30.792 60.592 -8.697 1.00 14.99 271 GLY B O 1
ATOM 4696 N N . SER B 1 272 ? 32.553 61.934 -9.124 1.00 12.16 272 SER B N 1
ATOM 4697 C CA . SER B 1 272 ? 31.854 63.191 -8.867 1.00 11.60 272 SER B CA 1
ATOM 4698 C C . SER B 1 272 ? 30.969 63.571 -10.040 1.00 14.52 272 SER B C 1
ATOM 4699 O O . SER B 1 272 ? 31.418 63.513 -11.184 1.00 14.48 272 SER B O 1
ATOM 4702 N N . SER B 1 273 ? 29.720 63.944 -9.769 1.00 10.99 273 SER B N 1
ATOM 4703 C CA . SER B 1 273 ? 28.794 64.415 -10.810 1.00 11.44 273 SER B CA 1
ATOM 4704 C C . SER B 1 273 ? 28.954 65.925 -11.014 1.00 16.34 273 SER B C 1
ATOM 4705 O O . SER B 1 273 ? 28.432 66.472 -11.994 1.00 15.31 273 SER B O 1
ATOM 4708 N N . SER B 1 274 ? 29.687 66.610 -10.097 1.00 10.13 274 SER B N 1
ATOM 4709 C CA . SER B 1 274 ? 29.909 68.041 -10.249 1.00 8.68 274 SER B CA 1
ATOM 4710 C C . SER B 1 274 ? 31.395 68.352 -10.205 1.00 11.29 274 SER B C 1
ATOM 4711 O O . SER B 1 274 ? 32.087 67.918 -9.289 1.00 10.32 274 SER B O 1
ATOM 4714 N N . ASP B 1 275 ? 31.857 69.190 -11.130 1.00 9.61 275 ASP B N 1
ATOM 4715 C CA . ASP B 1 275 ? 33.245 69.683 -11.136 1.00 8.93 275 ASP B CA 1
ATOM 4716 C C . ASP B 1 275 ? 33.447 70.728 -10.021 1.00 12.39 275 ASP B C 1
ATOM 4717 O O . ASP B 1 275 ? 34.576 70.941 -9.558 1.00 11.44 275 ASP B O 1
ATOM 4722 N N . VAL B 1 276 ? 32.346 71.361 -9.565 1.00 9.37 276 VAL B N 1
ATOM 4723 C CA . VAL B 1 276 ? 32.367 72.455 -8.577 1.00 8.17 276 VAL B CA 1
ATOM 4724 C C . VAL B 1 276 ? 31.587 72.096 -7.295 1.00 10.89 276 VAL B C 1
ATOM 4725 O O . VAL B 1 276 ? 30.581 71.381 -7.348 1.00 9.11 276 VAL B O 1
ATOM 4729 N N . LEU B 1 277 ? 32.077 72.584 -6.152 1.00 7.99 277 LEU B N 1
ATOM 4730 C CA . LEU B 1 277 ? 31.467 72.355 -4.846 1.00 6.88 277 LEU B CA 1
ATOM 4731 C C . LEU B 1 277 ? 30.046 72.960 -4.856 1.00 11.00 277 LEU B C 1
ATOM 4732 O O . LEU B 1 277 ? 29.864 74.103 -5.273 1.00 10.67 277 LEU B O 1
ATOM 4737 N N . LEU B 1 278 ? 29.062 72.173 -4.425 1.00 8.29 278 LEU B N 1
ATOM 4738 C CA . LEU B 1 278 ? 27.644 72.590 -4.372 1.00 7.49 278 LEU B CA 1
ATOM 4739 C C . LEU B 1 278 ? 27.035 72.226 -3.034 1.00 9.31 278 LEU B C 1
ATOM 4740 O O . LEU B 1 278 ? 27.574 71.415 -2.302 1.00 7.78 278 LEU B O 1
ATOM 4745 N N . GLN B 1 279 ? 25.862 72.774 -2.739 1.00 8.14 279 GLN B N 1
ATOM 4746 C CA . GLN B 1 279 ? 25.222 72.551 -1.452 1.00 7.85 279 GLN B CA 1
ATOM 4747 C C . GLN B 1 279 ? 23.717 72.656 -1.583 1.00 11.19 279 GLN B C 1
ATOM 4748 O O . GLN B 1 279 ? 23.228 73.559 -2.265 1.00 9.38 279 GLN B O 1
ATOM 4754 N N . ALA B 1 280 ? 22.992 71.808 -0.845 1.00 7.85 280 ALA B N 1
ATOM 4755 C CA . ALA B 1 280 ? 21.530 71.857 -0.820 1.00 8.14 280 ALA B CA 1
ATOM 4756 C C . ALA B 1 280 ? 21.049 71.851 0.624 1.00 11.22 280 ALA B C 1
ATOM 4757 O O . ALA B 1 280 ? 21.773 71.404 1.520 1.00 11.06 280 ALA B O 1
ATOM 4759 N N . ASN B 1 281 ? 19.842 72.380 0.852 1.00 6.90 281 ASN B N 1
ATOM 4760 C CA . ASN B 1 281 ? 19.189 72.372 2.176 1.00 7.75 281 ASN B CA 1
ATOM 4761 C C . ASN B 1 281 ? 18.260 71.170 2.133 1.00 10.00 281 ASN B C 1
ATOM 4762 O O . ASN B 1 281 ? 17.369 71.107 1.278 1.00 8.64 281 ASN B O 1
ATOM 4767 N N . VAL B 1 282 ? 18.557 70.149 2.955 1.00 6.42 282 VAL B N 1
ATOM 4768 C CA . VAL B 1 282 ? 17.843 68.873 2.895 1.00 7.09 282 VAL B CA 1
ATOM 4769 C C . VAL B 1 282 ? 17.230 68.510 4.262 1.00 10.71 282 VAL B C 1
ATOM 4770 O O . VAL B 1 282 ? 17.920 68.616 5.282 1.00 9.93 282 VAL B O 1
ATOM 4774 N N . PRO B 1 283 ? 15.964 68.032 4.317 1.00 9.86 283 PRO B N 1
ATOM 4775 C CA . PRO B 1 283 ? 15.365 67.762 5.630 1.00 9.34 283 PRO B CA 1
ATOM 4776 C C . PRO B 1 283 ? 15.785 66.483 6.315 1.00 11.67 283 PRO B C 1
ATOM 4777 O O . PRO B 1 283 ? 15.964 65.452 5.664 1.00 9.76 283 PRO B O 1
ATOM 4781 N N . LEU B 1 284 ? 15.802 66.531 7.657 1.00 9.28 284 LEU B N 1
ATOM 4782 C CA . LEU B 1 284 ? 15.941 65.344 8.476 1.00 9.34 284 LEU B CA 1
ATOM 4783 C C . LEU B 1 284 ? 14.552 64.707 8.426 1.00 13.66 284 LEU B C 1
ATOM 4784 O O . LEU B 1 284 ? 13.534 65.406 8.556 1.00 13.21 284 LEU B O 1
ATOM 4789 N N . GLN B 1 285 ? 14.510 63.400 8.244 1.00 8.88 285 GLN B N 1
ATOM 4790 C CA . GLN B 1 285 ? 13.243 62.691 8.136 1.00 8.08 285 GLN B CA 1
ATOM 4791 C C . GLN B 1 285 ? 13.068 61.775 9.332 1.00 13.54 285 GLN B C 1
ATOM 4792 O O . GLN B 1 285 ? 14.067 61.394 9.963 1.00 13.21 285 GLN B O 1
ATOM 4798 N N . PRO B 1 286 ? 11.839 61.304 9.614 1.00 10.82 286 PRO B N 1
ATOM 4799 C CA . PRO B 1 286 ? 11.709 60.309 10.707 1.00 11.48 286 PRO B CA 1
ATOM 4800 C C . PRO B 1 286 ? 12.430 59.027 10.279 1.00 15.49 286 PRO B C 1
ATOM 4801 O O . PRO B 1 286 ? 12.465 58.732 9.085 1.00 15.78 286 PRO B O 1
ATOM 4805 N N . ARG B 1 287 ? 12.996 58.272 11.223 1.00 14.50 287 ARG B N 1
ATOM 4806 C CA . ARG B 1 287 ? 13.679 57.005 10.893 1.00 15.17 287 ARG B CA 1
ATOM 4807 C C . ARG B 1 287 ? 12.795 56.012 10.131 1.00 17.49 287 ARG B C 1
ATOM 4808 O O . ARG B 1 287 ? 13.301 55.276 9.289 1.00 16.54 287 ARG B O 1
ATOM 4816 N N . SER B 1 288 ? 11.468 56.036 10.378 1.00 16.21 288 SER B N 1
ATOM 4817 C CA . SER B 1 288 ? 10.489 55.190 9.674 1.00 17.02 288 SER B CA 1
ATOM 4818 C C . SER B 1 288 ? 10.533 55.320 8.153 1.00 19.58 288 SER B C 1
ATOM 4819 O O . SER B 1 288 ? 10.258 54.347 7.447 1.00 19.03 288 SER B O 1
ATOM 4822 N N . ALA B 1 289 ? 10.880 56.519 7.631 1.00 15.39 289 ALA B N 1
ATOM 4823 C CA . ALA B 1 289 ? 10.984 56.740 6.191 1.00 15.23 289 ALA B CA 1
ATOM 4824 C C . ALA B 1 289 ? 12.064 55.834 5.590 1.00 16.92 289 ALA B C 1
ATOM 4825 O O . ALA B 1 289 ? 11.855 55.261 4.519 1.00 15.72 289 ALA B O 1
ATOM 4827 N N . CYS B 1 290 ? 13.205 55.681 6.302 1.00 13.34 290 CYS B N 1
ATOM 4828 C CA . CYS B 1 290 ? 14.313 54.818 5.877 1.00 12.10 290 CYS B CA 1
ATOM 4829 C C . CYS B 1 290 ? 13.990 53.368 6.182 1.00 18.21 290 CYS B C 1
ATOM 4830 O O . CYS B 1 290 ? 14.262 52.510 5.344 1.00 21.04 290 CYS B O 1
ATOM 4833 N N . SER B 1 291 ? 13.407 53.082 7.360 1.00 17.78 291 SER B N 1
ATOM 4834 C CA . SER B 1 291 ? 13.075 51.685 7.696 1.00 18.20 291 SER B CA 1
ATOM 4835 C C . SER B 1 291 ? 12.076 51.067 6.683 1.00 24.93 291 SER B C 1
ATOM 4836 O O . SER B 1 291 ? 12.278 49.938 6.245 1.00 24.76 291 SER B O 1
ATOM 4839 N N . GLN B 1 292 ? 11.097 51.856 6.209 1.00 22.19 292 GLN B N 1
ATOM 4840 C CA . GLN B 1 292 ? 10.158 51.413 5.173 1.00 23.32 292 GLN B CA 1
ATOM 4841 C C . GLN B 1 292 ? 10.798 51.290 3.811 1.00 29.34 292 GLN B C 1
ATOM 4842 O O . GLN B 1 292 ? 10.537 50.306 3.119 1.00 29.84 292 GLN B O 1
ATOM 4848 N N . ALA B 1 293 ? 11.622 52.290 3.401 1.00 26.14 293 ALA B N 1
ATOM 4849 C CA . ALA B 1 293 ? 12.297 52.291 2.100 1.00 25.89 293 ALA B CA 1
ATOM 4850 C C . ALA B 1 293 ? 13.346 51.187 1.965 1.00 30.35 293 ALA B C 1
ATOM 4851 O O . ALA B 1 293 ? 13.464 50.619 0.882 1.00 31.17 293 ALA B O 1
ATOM 4853 N N . TYR B 1 294 ? 14.087 50.877 3.043 1.00 27.04 294 TYR B N 1
ATOM 4854 C CA . TYR B 1 294 ? 15.148 49.860 3.016 1.00 27.76 294 TYR B CA 1
ATOM 4855 C C . TYR B 1 294 ? 14.721 48.490 3.555 1.00 30.43 294 TYR B C 1
ATOM 4856 O O . TYR B 1 294 ? 15.501 47.544 3.459 1.00 30.96 294 TYR B O 1
ATOM 4865 N N . ARG B 1 295 ? 13.503 48.390 4.132 1.00 25.18 295 ARG B N 1
ATOM 4866 C CA . ARG B 1 295 ? 12.938 47.171 4.745 1.00 25.13 295 ARG B CA 1
ATOM 4867 C C . ARG B 1 295 ? 13.882 46.575 5.806 1.00 26.76 295 ARG B C 1
ATOM 4868 O O . ARG B 1 295 ? 14.093 45.359 5.867 1.00 26.22 295 ARG B O 1
ATOM 4876 N N . ARG B 1 296 ? 14.454 47.455 6.648 1.00 21.24 296 ARG B N 1
ATOM 4877 C CA . ARG B 1 296 ? 15.375 47.051 7.715 1.00 21.06 296 ARG B CA 1
ATOM 4878 C C . ARG B 1 296 ? 15.231 48.027 8.871 1.00 23.12 296 ARG B C 1
ATOM 4879 O O . ARG B 1 296 ? 14.907 49.191 8.634 1.00 22.09 296 ARG B O 1
ATOM 4887 N N . ALA B 1 297 ? 15.479 47.580 10.106 1.00 18.84 297 ALA B N 1
ATOM 4888 C CA . ALA B 1 297 ? 15.396 48.481 11.250 1.00 18.83 297 ALA B CA 1
ATOM 4889 C C . ALA B 1 297 ? 16.495 49.549 11.147 1.00 19.38 297 ALA B C 1
ATOM 4890 O O . ALA B 1 297 ? 17.560 49.308 10.555 1.00 17.78 297 ALA B O 1
ATOM 4892 N N . VAL B 1 298 ? 16.179 50.754 11.622 1.00 15.47 298 VAL B N 1
ATOM 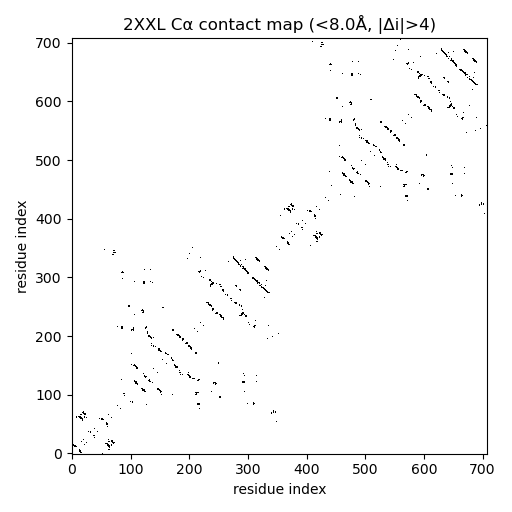4893 C CA . VAL B 1 298 ? 17.089 51.901 11.604 1.00 13.98 298 VAL B CA 1
ATOM 4894 C C . VAL B 1 298 ? 17.403 52.250 13.041 1.00 16.49 298 VAL B C 1
ATOM 4895 O O . VAL B 1 298 ? 16.545 52.802 13.739 1.00 15.47 298 VAL B O 1
ATOM 4899 N N . PRO B 1 299 ? 18.634 51.953 13.517 1.00 14.72 299 PRO B N 1
ATOM 4900 C CA . PRO B 1 299 ? 18.953 52.244 14.925 1.00 14.59 299 PRO B CA 1
ATOM 4901 C C . PRO B 1 299 ? 19.231 53.715 15.193 1.00 15.78 299 PRO B C 1
ATOM 4902 O O . PRO B 1 299 ? 19.360 54.503 14.254 1.00 13.80 299 PRO B O 1
ATOM 4906 N N . LEU B 1 300 ? 19.366 54.085 16.474 1.00 15.64 300 LEU B N 1
ATOM 4907 C CA . LEU B 1 300 ? 19.665 55.467 16.847 1.00 17.17 300 LEU B CA 1
ATOM 4908 C C . LEU B 1 300 ? 21.038 55.910 16.312 1.00 17.73 300 LEU B C 1
ATOM 4909 O O . LEU B 1 300 ? 21.235 57.099 16.072 1.00 17.01 300 LEU B O 1
ATOM 4914 N N . SER B 1 301 ? 21.944 54.939 16.035 1.00 12.30 301 SER B N 1
ATOM 4915 C CA . SER B 1 301 ? 23.276 55.254 15.482 1.00 12.20 301 SER B CA 1
ATOM 4916 C C . SER B 1 301 ? 23.194 55.758 14.012 1.00 14.16 301 SER B C 1
ATOM 4917 O O . SER B 1 301 ? 24.228 56.124 13.418 1.00 11.84 301 SER B O 1
ATOM 4920 N N . GLN B 1 302 ? 21.963 55.779 13.433 1.00 10.52 302 GLN B N 1
ATOM 4921 C CA . GLN B 1 302 ? 21.743 56.280 12.073 1.00 10.25 302 GLN B CA 1
ATOM 4922 C C . GLN B 1 302 ? 20.714 57.399 12.046 1.00 13.57 302 GLN B C 1
ATOM 4923 O O . GLN B 1 302 ? 19.804 57.436 12.883 1.00 14.40 302 GLN B O 1
ATOM 4929 N N . LEU B 1 303 ? 20.852 58.296 11.060 1.00 9.31 303 LEU B N 1
ATOM 4930 C CA . LEU B 1 303 ? 19.912 59.389 10.793 1.00 9.30 303 LEU B CA 1
ATOM 4931 C C . LEU B 1 303 ? 19.321 59.153 9.410 1.00 13.17 303 LEU B C 1
ATOM 4932 O O . LEU B 1 303 ? 20.015 58.656 8.510 1.00 11.17 303 LEU B O 1
ATOM 4937 N N . CYS B 1 304 ? 18.058 59.565 9.221 1.00 10.89 304 CYS B N 1
ATOM 4938 C CA . CYS B 1 304 ? 17.361 59.395 7.949 1.00 10.22 304 CYS B CA 1
ATOM 4939 C C . CYS B 1 304 ? 17.187 60.779 7.322 1.00 11.83 304 CYS B C 1
ATOM 4940 O O . CYS B 1 304 ? 16.630 61.671 7.966 1.00 12.24 304 CYS B O 1
ATOM 4943 N N . VAL B 1 305 ? 17.707 60.971 6.094 1.00 8.12 305 VAL B N 1
ATOM 4944 C CA . VAL B 1 305 ? 17.778 62.297 5.492 1.00 8.61 305 VAL B CA 1
ATOM 4945 C C . VAL B 1 305 ? 17.264 62.369 4.065 1.00 12.05 305 VAL B C 1
ATOM 4946 O O . VAL B 1 305 ? 17.608 61.522 3.240 1.00 11.30 305 VAL B O 1
ATOM 4950 N N . GLY B 1 306 ? 16.508 63.433 3.760 1.00 9.39 306 GLY B N 1
ATOM 4951 C CA . GLY B 1 306 ? 16.109 63.714 2.382 1.00 8.59 306 GLY B CA 1
ATOM 4952 C C . GLY B 1 306 ? 15.250 62.689 1.676 1.00 12.90 306 GLY B C 1
ATOM 4953 O O . GLY B 1 306 ? 14.347 62.118 2.277 1.00 12.74 306 GLY B O 1
ATOM 4954 N N . GLY B 1 307 ? 15.531 62.502 0.395 1.00 11.46 307 GLY B N 1
ATOM 4955 C CA . GLY B 1 307 ? 14.782 61.607 -0.468 1.00 12.01 307 GLY B CA 1
ATOM 4956 C C . GLY B 1 307 ? 13.625 62.311 -1.148 1.00 15.86 307 GLY B C 1
ATOM 4957 O O . GLY B 1 307 ? 13.233 63.408 -0.733 1.00 14.22 307 GLY B O 1
ATOM 4958 N N . GLY B 1 308 ? 13.111 61.681 -2.213 1.00 14.56 308 GLY B N 1
ATOM 4959 C CA . GLY B 1 308 ? 11.996 62.187 -3.009 1.00 14.90 308 GLY B CA 1
ATOM 4960 C C . GLY B 1 308 ? 12.315 63.437 -3.807 1.00 18.40 308 GLY B C 1
ATOM 4961 O O . GLY B 1 308 ? 11.422 64.225 -4.102 1.00 17.45 308 GLY B O 1
ATOM 4962 N N . ASP B 1 309 ? 13.597 63.655 -4.140 1.00 13.65 309 ASP B N 1
ATOM 4963 C CA . ASP B 1 309 ? 13.997 64.823 -4.915 1.00 13.20 309 ASP B CA 1
ATOM 4964 C C . ASP B 1 309 ? 14.930 64.356 -6.036 1.00 16.87 309 ASP B C 1
ATOM 4965 O O . ASP B 1 309 ? 15.338 63.200 -6.042 1.00 17.06 309 ASP B O 1
ATOM 4970 N N . LEU B 1 310 ? 15.276 65.242 -6.956 1.00 14.38 310 LEU B N 1
ATOM 4971 C CA . LEU B 1 310 ? 16.152 64.900 -8.090 1.00 13.24 310 LEU B CA 1
ATOM 4972 C C . LEU B 1 310 ? 17.551 65.511 -7.974 1.00 15.63 310 LEU B C 1
ATOM 4973 O O . LEU B 1 310 ? 18.484 65.017 -8.607 1.00 14.89 310 LEU B O 1
ATOM 4978 N N . GLN B 1 311 ? 17.683 66.622 -7.230 1.00 11.62 311 GLN B N 1
ATOM 4979 C CA . GLN B 1 311 ? 18.917 67.391 -7.239 1.00 12.03 311 GLN B CA 1
ATOM 4980 C C . GLN B 1 311 ? 19.419 67.849 -5.888 1.00 15.44 311 GLN B C 1
ATOM 4981 O O . GLN B 1 311 ? 20.414 68.566 -5.850 1.00 16.65 311 GLN B O 1
ATOM 4987 N N . ASP B 1 312 ? 18.736 67.514 -4.796 1.00 11.49 312 ASP B N 1
ATOM 4988 C CA . ASP B 1 312 ? 19.129 68.057 -3.497 1.00 9.44 312 ASP B CA 1
ATOM 4989 C C . ASP B 1 312 ? 19.906 67.066 -2.652 1.00 11.98 312 ASP B C 1
ATOM 4990 O O . ASP B 1 312 ? 21.045 67.346 -2.273 1.00 11.92 312 ASP B O 1
ATOM 4995 N N . SER B 1 313 ? 19.290 65.906 -2.340 1.00 10.02 313 SER B N 1
ATOM 4996 C CA . SER B 1 313 ? 19.911 64.867 -1.494 1.00 9.15 313 SER B CA 1
ATOM 4997 C C . SER B 1 313 ? 21.203 64.358 -2.121 1.00 12.69 313 SER B C 1
ATOM 4998 O O . SER B 1 313 ? 22.103 63.950 -1.398 1.00 11.98 313 SER B O 1
ATOM 5001 N N . CYS B 1 314 ? 21.291 64.385 -3.471 1.00 9.81 314 CYS B N 1
ATOM 5002 C CA . CYS B 1 314 ? 22.442 63.872 -4.212 1.00 10.86 314 CYS B CA 1
ATOM 5003 C C . CYS B 1 314 ? 23.687 64.772 -4.150 1.00 12.49 314 CYS B C 1
ATOM 5004 O O . CYS B 1 314 ? 24.715 64.374 -4.690 1.00 10.79 314 CYS B O 1
ATOM 5007 N N . LYS B 1 315 ? 23.595 65.997 -3.607 1.00 9.51 315 LYS B N 1
ATOM 5008 C CA . LYS B 1 315 ? 24.744 66.915 -3.663 1.00 8.82 315 LYS B CA 1
ATOM 5009 C C . LYS B 1 315 ? 25.957 66.490 -2.842 1.00 11.36 315 LYS B C 1
ATOM 5010 O O . LYS B 1 315 ? 27.075 66.868 -3.188 1.00 10.95 315 LYS B O 1
ATOM 5016 N N . GLY B 1 316 ? 25.746 65.739 -1.775 1.00 8.60 316 GLY B N 1
ATOM 5017 C CA . GLY B 1 316 ? 26.832 65.276 -0.902 1.00 8.19 316 GLY B CA 1
ATOM 5018 C C . GLY B 1 316 ? 27.735 64.236 -1.530 1.00 10.67 316 GLY B C 1
ATOM 5019 O O . GLY B 1 316 ? 27.459 63.725 -2.620 1.00 9.43 316 GLY B O 1
ATOM 5020 N N . ASP B 1 317 ? 28.852 63.954 -0.866 1.00 7.46 317 ASP B N 1
ATOM 5021 C CA . ASP B 1 317 ? 29.818 62.953 -1.331 1.00 7.88 317 ASP B CA 1
ATOM 5022 C C . ASP B 1 317 ? 29.657 61.673 -0.489 1.00 9.84 317 ASP B C 1
ATOM 5023 O O . ASP B 1 317 ? 29.355 61.764 0.681 1.00 9.02 317 ASP B O 1
ATOM 5028 N N . SER B 1 318 ? 29.875 60.506 -1.077 1.00 8.68 318 SER B N 1
ATOM 5029 C CA . SER B 1 318 ? 29.839 59.243 -0.317 1.00 8.40 318 SER B CA 1
ATOM 5030 C C . SER B 1 318 ? 30.906 59.358 0.809 1.00 9.74 318 SER B C 1
ATOM 5031 O O . SER B 1 318 ? 32.049 59.707 0.538 1.00 9.81 318 SER B O 1
ATOM 5034 N N . GLY B 1 319 ? 30.499 59.184 2.065 1.00 7.42 319 GLY B N 1
ATOM 5035 C CA . GLY B 1 319 ? 31.438 59.363 3.185 1.00 6.95 319 GLY B CA 1
ATOM 5036 C C . GLY B 1 319 ? 31.583 60.809 3.646 1.00 10.14 319 GLY B C 1
ATOM 5037 O O . GLY B 1 319 ? 32.267 61.092 4.636 1.00 9.24 319 GLY B O 1
ATOM 5038 N N . GLY B 1 320 ? 30.919 61.709 2.931 1.00 7.62 320 GLY B N 1
ATOM 5039 C CA . GLY B 1 320 ? 30.943 63.137 3.217 1.00 7.70 320 GLY B CA 1
ATOM 5040 C C . GLY B 1 320 ? 30.110 63.568 4.417 1.00 9.89 320 GLY B C 1
ATOM 5041 O O . GLY B 1 320 ? 29.315 62.796 4.970 1.00 8.70 320 GLY B O 1
ATOM 5042 N N . PRO B 1 321 ? 30.287 64.824 4.838 1.00 8.16 321 PRO B N 1
ATOM 5043 C CA . PRO B 1 321 ? 29.564 65.306 6.031 1.00 7.07 321 PRO B CA 1
ATOM 5044 C C . PRO B 1 321 ? 28.112 65.662 5.762 1.00 12.25 321 PRO B C 1
ATOM 5045 O O . PRO B 1 321 ? 27.734 65.947 4.615 1.00 10.56 321 PRO B O 1
ATOM 5049 N N . LEU B 1 322 ? 27.315 65.635 6.838 1.00 9.87 322 LEU B N 1
ATOM 5050 C CA . LEU B 1 322 ? 25.974 66.199 6.983 1.00 8.34 322 LEU B CA 1
ATOM 5051 C C . LEU B 1 322 ? 26.253 67.302 8.010 1.00 11.31 322 LEU B C 1
ATOM 5052 O O . LEU B 1 322 ? 26.698 67.020 9.129 1.00 10.72 322 LEU B O 1
ATOM 5057 N N . GLN B 1 323 ? 26.056 68.561 7.621 1.00 7.59 323 GLN B N 1
ATOM 5058 C CA . GLN B 1 323 ? 26.495 69.641 8.494 1.00 6.26 323 GLN B CA 1
ATOM 5059 C C . GLN B 1 323 ? 25.443 70.707 8.737 1.00 11.05 323 GLN B C 1
ATOM 5060 O O . GLN B 1 323 ? 24.555 70.929 7.912 1.00 10.25 323 GLN B O 1
ATOM 5066 N N . ALA B 1 324 ? 25.555 71.379 9.882 1.00 8.33 324 ALA B N 1
ATOM 5067 C CA . ALA B 1 324 ? 24.638 72.451 10.249 1.00 9.10 324 ALA B CA 1
ATOM 5068 C C . ALA B 1 324 ? 25.306 73.365 11.299 1.00 12.99 324 ALA B C 1
ATOM 5069 O O . ALA B 1 324 ? 26.161 72.906 12.058 1.00 11.60 324 ALA B O 1
ATOM 5071 N N . PRO B 1 325 ? 24.976 74.671 11.304 1.00 12.95 325 PRO B N 1
ATOM 5072 C CA . PRO B 1 325 ? 25.553 75.562 12.322 1.00 13.18 325 PRO B CA 1
ATOM 5073 C C . PRO B 1 325 ? 24.943 75.270 13.679 1.00 16.01 325 PRO B C 1
ATOM 5074 O O . PRO B 1 325 ? 23.787 74.825 13.772 1.00 15.78 325 PRO B O 1
ATOM 5078 N N . ALA B 1 326 ? 25.726 75.489 14.736 1.00 12.73 326 ALA B N 1
ATOM 5079 C CA . ALA B 1 326 ? 25.246 75.236 16.087 1.00 13.06 326 ALA B CA 1
ATOM 5080 C C . ALA B 1 326 ? 26.103 75.998 17.069 1.00 17.12 326 ALA B C 1
ATOM 5081 O O . ALA B 1 326 ? 27.204 76.446 16.730 1.00 15.27 326 ALA B O 1
ATOM 5083 N N . GLN B 1 327 ? 25.620 76.069 18.319 1.00 16.37 327 GLN B N 1
ATOM 5084 C CA . GLN B 1 327 ? 26.329 76.703 19.419 1.00 16.36 327 GLN B CA 1
ATOM 5085 C C . GLN B 1 327 ? 27.442 75.729 19.844 1.00 16.66 327 GLN B C 1
ATOM 5086 O O . GLN B 1 327 ? 27.157 74.619 20.293 1.00 15.01 327 GLN B O 1
ATOM 5092 N N . TYR B 1 328 ? 28.710 76.123 19.613 1.00 14.19 328 TYR B N 1
ATOM 5093 C CA . TYR B 1 328 ? 29.858 75.270 19.935 1.00 12.74 328 TYR B CA 1
ATOM 5094 C C . TYR B 1 328 ? 30.564 75.824 21.143 1.00 18.26 328 TYR B C 1
ATOM 5095 O O . TYR B 1 328 ? 31.190 76.877 21.060 1.00 17.08 328 TYR B O 1
ATOM 5104 N N . LEU B 1 329 ? 30.469 75.094 22.265 1.00 19.01 329 LEU B N 1
ATOM 5105 C CA . LEU B 1 329 ? 31.052 75.482 23.556 1.00 19.68 329 LEU B CA 1
ATOM 5106 C C . LEU B 1 329 ? 30.577 76.903 23.902 1.00 26.29 329 LEU B C 1
ATOM 5107 O O . LEU B 1 329 ? 29.363 77.136 23.852 1.00 26.33 329 LEU B O 1
ATOM 5112 N N . GLY B 1 330 ? 31.500 77.822 24.181 1.00 23.75 330 GLY B N 1
ATOM 5113 C CA . GLY B 1 330 ? 31.169 79.206 24.503 1.00 24.65 330 GLY B CA 1
ATOM 5114 C C . GLY B 1 330 ? 31.461 80.188 23.385 1.00 29.41 330 GLY B C 1
ATOM 5115 O O . GLY B 1 330 ? 31.516 81.398 23.631 1.00 29.83 330 GLY B O 1
ATOM 5116 N N . GLU B 1 331 ? 31.653 79.686 22.133 1.00 23.31 331 GLU B N 1
ATOM 5117 C CA . GLU B 1 331 ? 31.925 80.557 20.976 1.00 22.05 331 GLU B CA 1
ATOM 5118 C C . GLU B 1 331 ? 30.727 81.477 20.705 1.00 24.97 331 GLU B C 1
ATOM 5119 O O . GLU B 1 331 ? 29.582 81.033 20.808 1.00 23.41 331 GLU B O 1
ATOM 5125 N N . TYR B 1 332 ? 30.989 82.749 20.374 1.00 24.44 332 TYR B N 1
ATOM 5126 C CA . TYR B 1 332 ? 29.925 83.733 20.132 1.00 25.37 332 TYR B CA 1
ATOM 5127 C C . TYR B 1 332 ? 29.121 83.394 18.867 1.00 25.78 332 TYR B C 1
ATOM 5128 O O . TYR B 1 332 ? 27.893 83.325 18.901 1.00 25.90 332 TYR B O 1
ATOM 5137 N N . ALA B 1 333 ? 29.823 83.260 17.751 1.00 19.70 333 ALA B N 1
ATOM 5138 C CA . ALA B 1 333 ? 29.214 83.010 16.455 1.00 17.62 333 ALA B CA 1
ATOM 5139 C C . ALA B 1 333 ? 28.888 81.504 16.310 1.00 19.95 333 ALA B C 1
ATOM 5140 O O . ALA B 1 333 ? 29.673 80.669 16.781 1.00 17.21 333 ALA B O 1
ATOM 5142 N N . PRO B 1 334 ? 27.757 81.132 15.659 1.00 17.78 334 PRO B N 1
ATOM 5143 C CA . PRO B 1 334 ? 27.463 79.694 15.451 1.00 17.49 334 PRO B CA 1
ATOM 5144 C C . PRO B 1 334 ? 28.587 79.088 14.611 1.00 15.79 334 PRO B C 1
ATOM 5145 O O . PRO B 1 334 ? 29.175 79.779 13.773 1.00 15.01 334 PRO B O 1
ATOM 5149 N N . LYS B 1 335 ? 28.914 77.831 14.879 1.00 11.84 335 LYS B N 1
ATOM 5150 C CA . LYS B 1 335 ? 29.987 77.102 14.159 1.00 9.93 335 LYS B CA 1
ATOM 5151 C C . LYS B 1 335 ? 29.391 75.913 13.446 1.00 11.97 335 LYS B C 1
ATOM 5152 O O . LYS B 1 335 ? 28.448 75.305 13.947 1.00 10.34 335 LYS B O 1
ATOM 5158 N N . MET B 1 336 ? 29.981 75.545 12.296 1.00 9.36 336 MET B N 1
ATOM 5159 C CA . MET B 1 336 ? 29.497 74.386 11.558 1.00 7.79 336 MET B CA 1
ATOM 5160 C C . MET B 1 336 ? 29.938 73.127 12.269 1.00 10.66 336 MET B C 1
ATOM 5161 O O . MET B 1 336 ? 31.110 72.987 12.620 1.00 9.93 336 MET B O 1
ATOM 5166 N N . VAL B 1 337 ? 28.996 72.212 12.479 1.00 9.16 337 VAL B N 1
ATOM 5167 C CA . VAL B 1 337 ? 29.243 70.937 13.163 1.00 8.19 337 VAL B CA 1
ATOM 5168 C C . VAL B 1 337 ? 28.870 69.806 12.187 1.00 10.42 337 VAL B C 1
ATOM 5169 O O . VAL B 1 337 ? 27.867 69.910 11.469 1.00 8.90 337 VAL B O 1
ATOM 5173 N N . GLU B 1 338 ? 29.685 68.735 12.161 1.00 6.44 338 GLU B N 1
ATOM 5174 C CA . GLU B 1 338 ? 29.365 67.552 11.342 1.00 5.94 338 GLU B CA 1
ATOM 5175 C C . GLU B 1 338 ? 28.509 66.620 12.214 1.00 9.26 338 GLU B C 1
ATOM 5176 O O . GLU B 1 338 ? 29.024 66.026 13.174 1.00 8.23 338 GLU B O 1
ATOM 5182 N N . PHE B 1 339 ? 27.196 66.533 11.906 1.00 7.17 339 PHE B N 1
ATOM 5183 C CA . PHE B 1 339 ? 26.268 65.697 12.658 1.00 6.48 339 PHE B CA 1
ATOM 5184 C C . PHE B 1 339 ? 26.081 64.331 12.063 1.00 9.73 339 PHE B C 1
ATOM 5185 O O . PHE B 1 339 ? 25.630 63.427 12.761 1.00 10.26 339 PHE B O 1
ATOM 5193 N N . GLY B 1 340 ? 26.374 64.193 10.774 1.00 6.64 340 GLY B N 1
ATOM 5194 C CA . GLY B 1 340 ? 26.194 62.922 10.092 1.00 5.52 340 GLY B CA 1
ATOM 5195 C C . GLY B 1 340 ? 27.244 62.649 9.033 1.00 8.31 340 GLY B C 1
ATOM 5196 O O . GLY B 1 340 ? 27.972 63.552 8.605 1.00 7.23 340 GLY B O 1
ATOM 5197 N N . ILE B 1 341 ? 27.328 61.378 8.618 1.00 5.59 341 ILE B N 1
ATOM 5198 C CA . ILE B 1 341 ? 28.236 60.922 7.559 1.00 5.48 341 ILE B CA 1
ATOM 5199 C C . ILE B 1 341 ? 27.393 60.194 6.510 1.00 8.87 341 ILE B C 1
ATOM 5200 O O . ILE B 1 341 ? 26.633 59.288 6.873 1.00 9.40 341 ILE B O 1
ATOM 5205 N N . VAL B 1 342 ? 27.535 60.570 5.216 1.00 7.14 342 VAL B N 1
ATOM 5206 C CA . VAL B 1 342 ? 26.812 59.883 4.112 1.00 6.82 342 VAL B CA 1
ATOM 5207 C C . VAL B 1 342 ? 27.163 58.407 4.129 1.00 11.38 342 VAL B C 1
ATOM 5208 O O . VAL B 1 342 ? 28.341 58.073 3.917 1.00 10.43 342 VAL B O 1
ATOM 5212 N N . SER B 1 343 ? 26.163 57.527 4.415 1.00 8.99 343 SER B N 1
ATOM 5213 C CA . SER B 1 343 ? 26.397 56.076 4.511 1.00 9.64 343 SER B CA 1
ATOM 5214 C C . SER B 1 343 ? 25.790 55.309 3.324 1.00 14.67 343 SER B C 1
ATOM 5215 O O . SER B 1 343 ? 26.514 54.580 2.643 1.00 14.08 343 SER B O 1
ATOM 5218 N N . GLN B 1 344 ? 24.467 55.445 3.104 1.00 11.62 344 GLN B N 1
ATOM 5219 C CA . GLN B 1 344 ? 23.759 54.719 2.038 1.00 12.27 344 GLN B CA 1
ATOM 5220 C C . GLN B 1 344 ? 22.626 55.544 1.447 1.00 15.66 344 GLN B C 1
ATOM 5221 O O . GLN B 1 344 ? 22.080 56.412 2.118 1.00 13.77 344 GLN B O 1
ATOM 5227 N N . GLY B 1 345 ? 22.222 55.190 0.226 1.00 14.01 345 GLY B N 1
ATOM 5228 C CA . GLY B 1 345 ? 21.067 55.799 -0.428 1.00 14.41 345 GLY B CA 1
ATOM 5229 C C . GLY B 1 345 ? 21.253 57.175 -1.029 1.00 18.30 345 GLY B C 1
ATOM 5230 O O . GLY B 1 345 ? 20.282 57.767 -1.497 1.00 19.23 345 GLY B O 1
ATOM 5231 N N . VAL B 1 346 ? 22.485 57.707 -1.016 1.00 13.87 346 VAL B N 1
ATOM 5232 C CA . VAL B 1 346 ? 22.762 58.986 -1.660 1.00 13.10 346 VAL B CA 1
ATOM 5233 C C . VAL B 1 346 ? 23.246 58.563 -3.031 1.00 19.27 346 VAL B C 1
ATOM 5234 O O . VAL B 1 346 ? 24.275 57.890 -3.145 1.00 19.60 346 VAL B O 1
ATOM 5238 N N . VAL B 1 347 ? 22.416 58.829 -4.050 1.00 15.40 347 VAL B N 1
ATOM 5239 C CA . VAL B 1 347 ? 22.650 58.340 -5.408 1.00 15.58 347 VAL B CA 1
ATOM 5240 C C . VAL B 1 347 ? 22.978 59.420 -6.410 1.00 19.16 347 VAL B C 1
ATOM 5241 O O . VAL B 1 347 ? 23.081 60.590 -6.047 1.00 18.37 347 VAL B O 1
ATOM 5245 N N . THR B 1 348 ? 23.185 59.024 -7.673 1.00 16.34 348 THR B N 1
ATOM 5246 C CA . THR B 1 348 ? 23.527 59.971 -8.740 1.00 17.02 348 THR B CA 1
ATOM 5247 C C . THR B 1 348 ? 22.449 61.061 -8.886 1.00 19.52 348 THR B C 1
ATOM 5248 O O . THR B 1 348 ? 21.241 60.778 -8.781 1.00 18.30 348 THR B O 1
ATOM 5252 N N . CYS B 1 349 ? 22.892 62.311 -9.099 1.00 15.09 349 CYS B N 1
ATOM 5253 C CA . CYS B 1 349 ? 21.983 63.434 -9.310 1.00 14.96 349 CYS B CA 1
ATOM 5254 C C . CYS B 1 349 ? 21.176 63.211 -10.577 1.00 19.89 349 CYS B C 1
ATOM 5255 O O . CYS B 1 349 ? 21.724 62.692 -11.560 1.00 18.81 349 CYS B O 1
ATOM 5258 N N . GLY B 1 350 ? 19.904 63.614 -10.552 1.00 16.00 350 GLY B N 1
ATOM 5259 C CA . GLY B 1 350 ? 19.044 63.529 -11.728 1.00 16.30 350 GLY B CA 1
ATOM 5260 C C . GLY B 1 350 ? 17.982 62.463 -11.693 1.00 24.15 350 GLY B C 1
ATOM 5261 O O . GLY B 1 350 ? 17.076 62.483 -12.520 1.00 25.44 350 GLY B O 1
ATOM 5262 N N . GLN B 1 351 ? 18.104 61.508 -10.770 1.00 22.87 351 GLN B N 1
ATOM 5263 C CA . GLN B 1 351 ? 17.128 60.427 -10.610 1.00 23.15 351 GLN B CA 1
ATOM 5264 C C . GLN B 1 351 ? 16.416 60.666 -9.289 1.00 22.89 351 GLN B C 1
ATOM 5265 O O . GLN B 1 351 ? 16.994 61.299 -8.397 1.00 20.65 351 GLN B O 1
ATOM 5271 N N . ILE B 1 352 ? 15.179 60.171 -9.147 1.00 17.32 352 ILE B N 1
ATOM 5272 C CA . ILE B 1 352 ? 14.474 60.352 -7.871 1.00 16.35 352 ILE B CA 1
ATOM 5273 C C . ILE B 1 352 ? 15.190 59.535 -6.799 1.00 19.32 352 ILE B C 1
ATOM 5274 O O . ILE B 1 352 ? 15.498 58.357 -7.007 1.00 19.50 352 ILE B O 1
ATOM 5279 N N . SER B 1 353 ? 15.509 60.182 -5.695 1.00 15.77 353 SER B N 1
ATOM 5280 C CA . SER B 1 353 ? 16.217 59.552 -4.581 1.00 13.93 353 SER B CA 1
ATOM 5281 C C . SER B 1 353 ? 15.214 59.002 -3.579 1.00 18.97 353 SER B C 1
ATOM 5282 O O . SER B 1 353 ? 14.085 59.488 -3.494 1.00 18.08 353 SER B O 1
ATOM 5285 N N . LEU B 1 354 ? 15.646 57.998 -2.822 1.00 16.46 354 LEU B N 1
ATOM 5286 C CA . LEU B 1 354 ? 14.956 57.441 -1.673 1.00 17.02 354 LEU B CA 1
ATOM 5287 C C . LEU B 1 354 ? 15.571 58.206 -0.480 1.00 18.12 354 LEU B C 1
ATOM 5288 O O . LEU B 1 354 ? 16.645 58.821 -0.652 1.00 16.19 354 LEU B O 1
ATOM 5293 N N . PRO B 1 355 ? 14.959 58.169 0.733 1.00 14.07 355 PRO B N 1
ATOM 5294 C CA . PRO B 1 355 ? 15.610 58.807 1.897 1.00 12.66 355 PRO B CA 1
ATOM 5295 C C . PRO B 1 355 ? 16.979 58.131 2.105 1.00 15.74 355 PRO B C 1
ATOM 5296 O O . PRO B 1 355 ? 17.111 56.940 1.835 1.00 15.37 355 PRO B O 1
ATOM 5300 N N . GLY B 1 356 ? 17.984 58.891 2.521 1.00 11.72 356 GLY B N 1
ATOM 5301 C CA . GLY B 1 356 ? 19.329 58.357 2.695 1.00 11.28 356 GLY B CA 1
ATOM 5302 C C . GLY B 1 356 ? 19.624 58.075 4.151 1.00 12.54 356 GLY B C 1
ATOM 5303 O O . GLY B 1 356 ? 19.083 58.740 5.041 1.00 10.93 356 GLY B O 1
ATOM 5304 N N . LEU B 1 357 ? 20.538 57.127 4.386 1.00 9.57 357 LEU B N 1
ATOM 5305 C CA . LEU B 1 357 ? 20.984 56.762 5.706 1.00 9.58 357 LEU B CA 1
ATOM 5306 C C . LEU B 1 357 ? 22.322 57.420 5.981 1.00 12.19 357 LEU B C 1
ATOM 5307 O O . LEU B 1 357 ? 23.248 57.309 5.182 1.00 11.21 357 LEU B O 1
ATOM 5312 N N . TYR B 1 358 ? 22.425 58.082 7.117 1.00 8.64 358 TYR B N 1
ATOM 5313 C CA . TYR B 1 358 ? 23.647 58.739 7.529 1.00 8.56 358 TYR B CA 1
ATOM 5314 C C . TYR B 1 358 ? 24.102 58.177 8.867 1.00 13.08 358 TYR B C 1
ATOM 5315 O O . TYR B 1 358 ? 23.261 57.867 9.697 1.00 13.69 358 TYR B O 1
ATOM 5324 N N . THR B 1 359 ? 25.419 58.119 9.114 1.00 8.74 359 THR B N 1
ATOM 5325 C CA . THR B 1 359 ? 25.920 57.731 10.431 1.00 8.19 359 THR B CA 1
ATOM 5326 C C . THR B 1 359 ? 25.664 58.909 11.393 1.00 11.16 359 THR B C 1
ATOM 5327 O O . THR B 1 359 ? 25.961 60.046 11.049 1.00 9.39 359 THR B O 1
ATOM 5331 N N . ASN B 1 360 ? 25.094 58.633 12.578 1.00 8.36 360 ASN B N 1
ATOM 5332 C CA . ASN B 1 360 ? 24.819 59.681 13.569 1.00 8.50 360 ASN B CA 1
ATOM 5333 C C . ASN B 1 360 ? 26.125 59.904 14.321 1.00 9.70 360 ASN B C 1
ATOM 5334 O O . ASN B 1 360 ? 26.456 59.146 15.222 1.00 9.99 360 ASN B O 1
ATOM 5339 N N . VAL B 1 361 ? 26.863 60.947 13.950 1.00 6.47 361 VAL B N 1
ATOM 5340 C CA . VAL B 1 361 ? 28.215 61.235 14.481 1.00 6.52 361 VAL B CA 1
ATOM 5341 C C . VAL B 1 361 ? 28.284 61.318 16.027 1.00 10.19 361 VAL B C 1
ATOM 5342 O O . VAL B 1 361 ? 29.246 60.845 16.607 1.00 9.37 361 VAL B O 1
ATOM 5346 N N . GLY B 1 362 ? 27.266 61.901 16.653 1.00 9.33 362 GLY B N 1
ATOM 5347 C CA . GLY B 1 362 ? 27.192 62.038 18.107 1.00 9.82 362 GLY B CA 1
ATOM 5348 C C . GLY B 1 362 ? 27.396 60.727 18.842 1.00 13.40 362 GLY B C 1
ATOM 5349 O O . GLY B 1 362 ? 28.076 60.690 19.872 1.00 12.88 362 GLY B O 1
ATOM 5350 N N . GLU B 1 363 ? 26.882 59.615 18.278 1.00 9.95 363 GLU B N 1
ATOM 5351 C CA . GLU B 1 363 ? 27.044 58.284 18.875 1.00 9.40 363 GLU B CA 1
ATOM 5352 C C . GLU B 1 363 ? 28.476 57.742 18.781 1.00 12.16 363 GLU B C 1
ATOM 5353 O O . GLU B 1 363 ? 28.775 56.737 19.424 1.00 12.82 363 GLU B O 1
ATOM 5359 N N . TYR B 1 364 ? 29.350 58.392 17.996 1.00 8.76 364 TYR B N 1
ATOM 5360 C CA . TYR B 1 364 ? 30.709 57.908 17.763 1.00 7.13 364 TYR B CA 1
ATOM 5361 C C . TYR B 1 364 ? 31.781 58.885 18.204 1.00 10.91 364 TYR B C 1
ATOM 5362 O O . TYR B 1 364 ? 32.957 58.624 17.964 1.00 10.52 364 TYR B O 1
ATOM 5371 N N . VAL B 1 365 ? 31.395 60.017 18.822 1.00 7.06 365 VAL B N 1
ATOM 5372 C CA . VAL B 1 365 ? 32.424 60.987 19.265 1.00 7.23 365 VAL B CA 1
ATOM 5373 C C . VAL B 1 365 ? 33.391 60.310 20.257 1.00 10.07 365 VAL B C 1
ATOM 5374 O O . VAL B 1 365 ? 34.602 60.527 20.184 1.00 9.29 365 VAL B O 1
ATOM 5378 N N . GLN B 1 366 ? 32.855 59.452 21.150 1.00 8.45 366 GLN B N 1
ATOM 5379 C CA . GLN B 1 366 ? 33.711 58.741 22.098 1.00 7.77 366 GLN B CA 1
ATOM 5380 C C . GLN B 1 366 ? 34.791 57.947 21.321 1.00 11.60 366 GLN B C 1
ATOM 5381 O O . GLN B 1 366 ? 35.987 58.108 21.585 1.00 10.34 366 GLN B O 1
ATOM 5387 N N . TRP B 1 367 ? 34.351 57.133 20.344 1.00 7.47 367 TRP B N 1
ATOM 5388 C CA . TRP B 1 367 ? 35.243 56.332 19.515 1.00 7.84 367 TRP B CA 1
ATOM 5389 C C . TRP B 1 367 ? 36.243 57.254 18.770 1.00 10.42 367 TRP B C 1
ATOM 5390 O O . TRP B 1 367 ? 37.428 56.932 18.696 1.00 8.77 367 TRP B O 1
ATOM 5401 N N . ILE B 1 368 ? 35.768 58.376 18.208 1.00 8.03 368 ILE B N 1
ATOM 5402 C CA . ILE B 1 368 ? 36.676 59.287 17.498 1.00 8.06 368 ILE B CA 1
ATOM 5403 C C . ILE B 1 368 ? 37.798 59.739 18.447 1.00 11.00 368 ILE B C 1
ATOM 5404 O O . ILE B 1 368 ? 38.962 59.655 18.082 1.00 10.31 368 ILE B O 1
ATOM 5409 N N . THR B 1 369 ? 37.441 60.243 19.636 1.00 9.32 369 THR B N 1
ATOM 5410 C CA . THR B 1 369 ? 38.440 60.758 20.590 1.00 9.24 369 THR B CA 1
ATOM 5411 C C . THR B 1 369 ? 39.423 59.679 21.043 1.00 12.55 369 THR B C 1
ATOM 5412 O O . THR B 1 369 ? 40.608 59.960 21.132 1.00 12.08 369 THR B O 1
ATOM 5416 N N . ASP B 1 370 ? 38.948 58.455 21.300 1.00 9.06 370 ASP B N 1
ATOM 5417 C CA . ASP B 1 370 ? 39.845 57.365 21.721 1.00 8.80 370 ASP B CA 1
ATOM 5418 C C . ASP B 1 370 ? 40.753 56.897 20.585 1.00 13.06 370 ASP B C 1
ATOM 5419 O O . ASP B 1 370 ? 41.919 56.579 20.824 1.00 13.84 370 ASP B O 1
ATOM 5424 N N . THR B 1 371 ? 40.216 56.857 19.364 1.00 11.27 371 THR B N 1
ATOM 5425 C CA . THR B 1 371 ? 40.992 56.425 18.191 1.00 9.98 371 THR B CA 1
ATOM 5426 C C . THR B 1 371 ? 42.086 57.456 17.862 1.00 11.01 371 THR B C 1
ATOM 5427 O O . THR B 1 371 ? 43.232 57.079 17.613 1.00 10.94 371 THR B O 1
ATOM 5431 N N . MET B 1 372 ? 41.741 58.754 17.908 1.00 7.33 372 MET B N 1
ATOM 5432 C CA . MET B 1 372 ? 42.715 59.818 17.658 1.00 7.23 372 MET B CA 1
ATOM 5433 C C . MET B 1 372 ? 43.791 59.832 18.752 1.00 12.81 372 MET B C 1
ATOM 5434 O O . MET B 1 372 ? 44.981 59.998 18.458 1.00 11.44 372 MET B O 1
ATOM 5439 N N . ALA B 1 373 ? 43.376 59.589 20.012 1.00 10.82 373 ALA B N 1
ATOM 5440 C CA . ALA B 1 373 ? 44.307 59.584 21.129 1.00 10.78 373 ALA B CA 1
ATOM 5441 C C . ALA B 1 373 ? 45.348 58.464 21.035 1.00 12.15 373 ALA B C 1
ATOM 5442 O O . ALA B 1 373 ? 46.537 58.723 21.219 1.00 12.40 373 ALA B O 1
ATOM 5444 N N . SER B 1 374 ? 44.912 57.235 20.747 1.00 8.60 374 SER B N 1
ATOM 5445 C CA . SER B 1 374 ? 45.827 56.102 20.695 1.00 9.24 374 SER B CA 1
ATOM 5446 C C . SER B 1 374 ? 46.718 56.152 19.481 1.00 14.25 374 SER B C 1
ATOM 5447 O O . SER B 1 374 ? 47.852 55.691 19.543 1.00 13.74 374 SER B O 1
ATOM 5450 N N . ASN B 1 375 ? 46.208 56.738 18.379 1.00 10.30 375 ASN B N 1
ATOM 5451 C CA . ASN B 1 375 ? 46.964 56.845 17.143 1.00 11.01 375 ASN B CA 1
ATOM 5452 C C . ASN B 1 375 ? 47.851 58.071 17.073 1.00 14.57 375 ASN B C 1
ATOM 5453 O O . ASN B 1 375 ? 48.727 58.127 16.217 1.00 15.54 375 ASN B O 1
ATOM 5458 N N . GLY B 1 376 ? 47.646 59.006 18.005 1.00 10.99 376 GLY B N 1
ATOM 5459 C CA . GLY B 1 376 ? 48.407 60.244 18.136 1.00 9.90 376 GLY B CA 1
ATOM 5460 C C . GLY B 1 376 ? 47.839 61.388 17.328 1.00 12.71 376 GLY B C 1
ATOM 5461 O O . GLY B 1 376 ? 47.398 61.183 16.198 1.00 10.89 376 GLY B O 1
ATOM 5462 N N . LEU B 1 377 ? 47.827 62.614 17.910 1.00 9.56 377 LEU B N 1
ATOM 5463 C CA . LEU B 1 377 ? 47.349 63.796 17.180 1.00 10.00 377 LEU B CA 1
ATOM 5464 C C . LEU B 1 377 ? 48.372 64.237 16.133 1.00 14.42 377 LEU B C 1
ATOM 5465 O O . LEU B 1 377 ? 47.998 64.768 15.084 1.00 13.50 377 LEU B O 1
ATOM 5470 N N . LEU B 1 378 ? 49.665 64.026 16.424 1.00 12.84 378 LEU B N 1
ATOM 5471 C CA . LEU B 1 378 ? 50.741 64.416 15.505 1.00 13.82 378 LEU B CA 1
ATOM 5472 C C . LEU B 1 378 ? 51.416 63.158 15.020 1.00 15.99 378 LEU B C 1
ATOM 5473 O O . LEU B 1 378 ? 50.722 62.318 14.445 1.00 14.24 378 LEU B O 1
ATOM 5478 N N . GLU B 1 379 ? 52.732 62.974 15.244 1.00 14.18 379 GLU B N 1
ATOM 5479 C CA . GLU B 1 379 ? 53.390 61.742 14.818 1.00 14.07 379 GLU B CA 1
ATOM 5480 C C . GLU B 1 379 ? 52.824 60.558 15.595 1.00 17.49 379 GLU B C 1
ATOM 5481 O O . GLU B 1 379 ? 52.359 60.711 16.740 1.00 16.97 379 GLU B O 1
ATOM 5487 N N . SER B 1 380 ? 52.875 59.383 14.978 1.00 15.27 380 SER B N 1
ATOM 5488 C CA . SER B 1 380 ? 52.435 58.157 15.630 1.00 18.75 380 SER B CA 1
ATOM 5489 C C . SER B 1 380 ? 53.476 57.695 16.646 1.00 32.57 380 SER B C 1
ATOM 5490 O O . SER B 1 380 ? 54.657 58.054 16.474 1.00 29.18 380 SER B O 1
#

GO terms:
  GO:0005576 extracellular region (C, IC)
  GO:0045087 innate immune response (P, IGI)
  GO:0160032 Toll receptor ligand protein activation cascade (P, IGI)
  GO:0050830 defense response to Gram-positive bacterium (P, IGI)
  GO:0006963 positive regulation of antibacterial peptide biosynthetic process (P, IGI)
  GO:0005576 extracellular region (C, HDA)
  GO:0045087 innate immune response (P, IMP)
  GO:0017171 serine hydrolase activity (F, HDA)
  GO:0160032 Toll receptor ligand protein activation cascade (P, IMP)
  GO:0050830 defense response to Gram-positive bacterium (P, IMP)
  GO:0005509 calcium ion binding (F, IDA)
  GO:0002804 positive regulation of antifungal peptide production (P, IMP)
  GO:0050832 defense response to fungus (P, IMP)

InterPro domains:
  IPR001254 Serine proteases, trypsin domain [PF00089] (121-368)
  IPR001254 Serine proteases, trypsin domain [PS50240] (119-373)
  IPR001254 Serine proteases, trypsin domain [SM00020] (118-368)
  IPR001254 Serine proteases, trypsin domain [cd00190] (121-371)
  IPR001314 Peptidase S1A, chymotrypsin family [PR00722] (149-164)
  IPR001314 Peptidase S1A, chymotrypsin family [PR00722] (219-233)
  IPR001314 Peptidase S1A, chymotrypsin family [PR00722] (311-323)
  IPR009003 Peptidase S1, PA clan [SSF50494] (88-374)
  IPR018114 Serine proteases, trypsin family, histidine active site [PS00134] (159-164)
  IPR022700 Proteinase, regulatory CLIP domain [PF12032] (32-89)
  IPR022700 Proteinase, regulatory CLIP domain [PS51888] (31-89)
  IPR022700 Proteinase, regulatory CLIP domain [SM00680] (32-90)
  IPR033116 Serine proteases, trypsin family, serine active site [PS00135] (312-323)
  IPR038565 Proteinase, regulatory CLIP domain superfamily [G3DSA:3.30.1640.30] (27-104)
  IPR051487 Serine/Threonine Proteases with Immune and Developmental Roles [PTHR24256] (95-373)

Sequence (708 aa):
DYADDCTTPDGDQGQCMPFSSCRTIEERLTEAQKAGQKVPADYASYLQKALCGEFNGVRHFCCPSANIQHNSKVMSLFKDENFDCGNFLSQRVSNGYEVKLSSRPWMALLRYQQFGESRFLCGGAMISERYILTAAHCVHGLQNDLYEIRLGEHRISTEEDCRQQGRKKKCAPPVVNVGIEKHLIHEKYDARHIMHDIALLKLNRSVPFQKHIKPICLPITDELKEKAEQISTYFVTGWGTTENGSSSDVLLQANVPLQPRSACSQAYRRAVPLSQLCVGGGDLQDSCKGDSGGPLQAPAQYLGEYAPKMVEFGIVSQGVVTCGQISLPGLYTNVGEYVQWITDTMASNGLLESDYADDCTTPDGDQGQCMPFSSCRTIEERLTEAQKAGQKVPADYASYLQKALCGEFNGVRHFCCPSANIQHNSKVMSLFKDENFDCGNFLSQRVSNGYEVKLSSRPWMALLRYQQFGESRFLCGGAMISERYILTAAHCVHGLQNDLYEIRLGEHRISTEEDCRQQGRKKKCAPPVVNVGIEKHLIHEKYDARHIMHDIALLKLNRSVPFQKHIKPICLPITDELKEKAEQISTYFVTGWGTTENGSSSDVLLQANVPLQPRSACSQAYRRAVPLSQLCVGGGDLQDSCKGDSGGPLQAPAQYLGEYAPKMVEFGIVSQGVVTCGQISLPGLYTNVGEYVQWITDTMASNGLLES

B-factor: mean 20.19, std 13.78, range [4.39, 121.51]

Nearest PDB structures (foldseek):
  2xxl-assembly2_B  TM=1.002E+00  e=8.850E-76  Drosophila melanogaster
  3s7h-assembly1_B  TM=8.026E-01  e=1.565E-19  Homo sapiens
  4dii-assembly1_H  TM=7.892E-01  e=6.003E-19  Homo sapiens
  5ahg-assembly1_H  TM=7.851E-01  e=1.556E-18  Homo sapiens
  3hpt-assembly2_D  TM=8.202E-01  e=1.463E-17  Homo sapiens

Organism: Drosophila melanogaster (NCBI:txid7227)

Solvent-accessible surface area: 33730 Å² total; per-residue (Å²): 114,36,24,54,131,28,79,5,56,100,46,66,121,4,58,2,2,7,65,2,0,0,102,41,6,35,78,94,54,43,104,15,132,170,74,62,129,193,26,73,88,112,21,48,49,49,18,124,137,3,48,43,26,107,56,91,66,44,134,6,21,4,0,22,68,98,25,41,46,31,2,35,115,0,27,75,44,4,123,67,157,126,18,57,3,0,56,43,175,26,63,232,154,61,160,44,68,114,10,82,24,34,12,10,8,0,4,0,0,0,57,4,86,66,188,78,136,37,115,18,20,8,0,0,0,0,1,1,55,37,0,0,0,0,0,0,48,1,0,86,66,49,76,137,41,2,64,47,0,34,0,10,13,25,92,44,85,60,162,133,13,45,107,137,65,62,243,171,151,79,49,20,41,103,41,27,64,1,17,25,78,48,45,30,36,19,126,117,29,58,53,228,82,36,26,52,3,0,0,0,0,0,0,80,111,31,2,86,72,57,126,3,0,44,0,1,1,4,0,6,35,96,122,4,55,108,68,2,88,137,19,86,69,2,45,0,0,1,1,5,0,20,146,95,7,42,69,21,54,26,3,26,18,5,96,0,62,36,52,89,47,62,32,0,35,147,38,49,225,42,87,20,53,118,18,6,2,1,3,1,15,57,32,102,70,42,6,5,13,1,0,22,0,0,1,0,0,2,53,5,106,6,64,78,64,219,37,79,20,0,0,0,0,0,0,4,10,33,23,25,65,65,40,53,126,121,7,103,21,2,0,2,2,10,0,8,95,10,0,37,11,0,0,7,15,0,23,35,8,18,46,82,132,87,113,35,24,54,131,29,78,4,56,99,47,66,121,4,58,2,2,7,64,2,0,0,103,41,6,36,77,93,53,43,104,15,132,170,75,62,131,189,26,72,88,112,21,48,50,49,17,123,137,3,49,43,26,108,56,93,66,44,134,7,21,4,0,22,68,97,24,41,45,31,3,34,116,0,28,74,45,4,124,67,156,125,19,58,4,0,56,40,161,109,45,238,154,66,158,46,69,125,9,103,24,33,18,11,8,0,4,0,0,0,57,5,86,48,187,84,132,33,118,19,21,7,0,0,0,0,0,1,55,39,0,0,0,0,0,0,47,0,0,92,65,61,71,145,52,1,66,48,0,34,0,9,13,24,93,45,85,60,160,134,14,46,101,139,97,58,242,169,146,89,50,19,41,103,40,26,64,1,17,25,79,49,49,31,42,20,126,115,31,47,50,204,108,38,36,52,2,0,0,0,0,0,0,81,112,31,2,86,72,58,126,2,0,43,0,1,1,4,0,6,36,96,122,5,54,108,68,2,87,136,20,85,68,2,46,0,0,0,1,4,0,15,139,102,7,40,73,20,54,28,3,26,18,5,96,0,61,36,52,91,46,57,30,0,35,141,39,51,158,67,90,19,51,118,18,5,2,1,2,1,16,58,32,100,73,43,6,5,12,1,0,20,0,0,0,0,0,2,52,5,106,7,64,78,64,214,41,77,21,0,0,0,0,0,0,4,11,32,23,25,63,51,36,43,115,129,7,104,22,2,0,2,3,10,0,8,93,10,0,37,11,0,0,7,15,0,23,35,8,18,46,82,128,82

Foldseek 3Di:
DFQDWDAAPVGAIFGWHFLLFFQVSVVQQVVQVVVVHGRDPVVVVSQVRQFDDADLNTTTGGHHHVRGAARNLVVCQLVPPPQDAQDAPDDDDDPFWDDPQLRQQFKKFWWFCDPNRIFGFFIFGHAFQFKTKFWVLSQPPRVNGGWKMKTLDFFQVDQWAWDDDPPRIDTDPGIDIFTFPDWAQDPPQDNVPGDSTIIMTTTPAGRDDDSRHHGHHAQRDPVSLVVLVVDFWWKAKDQLRHNVHGPHSGITIAIKGWDPQVQVCVVVVHHADPQKTWIHFQAQAHLSNHTRRYFTWDWDCRDPDPDTGIYGQWTFGDFNHHGRDGTRTTITGGRSVCSSVVSRVCVSCDVGHD/DFQDWDAQPVGAIFGWHFLLFFQVSVCQQVVQVVVVHGRDPVVVVSQVRQFDDADLNTTTGGHHHVRGAARNLVVCQLVPPPQDAQDADDDDDDPFWDDPQLRQQFKKFWWFCDPNRIAGQFIFGHAFQFKTKFWVLVPVVGPVGRFKMKTLDFFQVD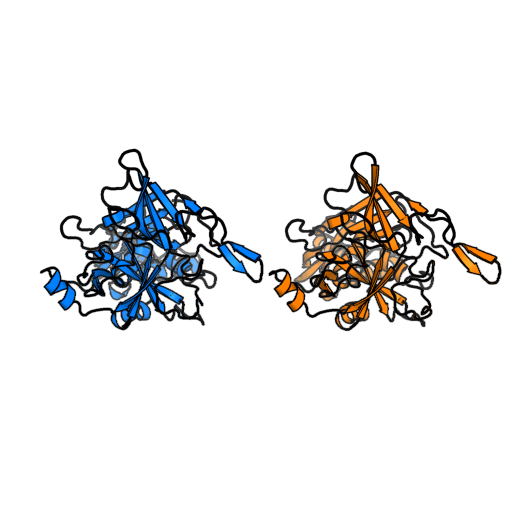QWAWDDDPPRIDTDPGIDIFTFPDWAQDPPQDPVVLPSTIIMTTTPAGRDDDSRHHGHHAQRDPVSLVVLVVDFWWKAKDQLRHNVHGPHSGITIATKGWDPQVQVCVVVVHHDDPQKTWIHFQDQAHLSRHTRRYFTWDWDCRDPDPGTGIYGQWTFGDFNDHHGDGTRTGITGGRSVCSSVVSRVCVSCDVGHD